Protein AF-A0A5E4NUF6-F1 (afdb_monomer)

Radius of gyration: 76.35 Å; Cα contacts (8 Å, |Δi|>4): 412; chains: 1; bounding box: 160×41×201 Å

pLDDT: mean 83.6, std 17.4, range [25.02, 97.0]

Nearest PDB structures (foldseek):
  3g67-assembly1_A  TM=5.772E-01  e=2.817E-06  Thermotoga maritima
  1qu7-assembly1_B  TM=4.515E-01  e=6.677E-06  Escherichia coli
  6grj-assembly1_B  TM=4.140E-01  e=1.413E-02  Aeromonas hydrophila
  6grj-assembly1_F  TM=4.105E-01  e=2.295E-02  Aeromonas hydrophila
  6r1j-assembly1_D-2  TM=2.221E-01  e=1.039E-01  Aeromonas hydrophila J-1

Sequence (443 aa):
MTMAAWLPAMMGHIGRLLGARGWGAPTSAGKTDDFDLEATKATVLDHFVAPAFIMRDGFIVYANQACLRAFGATNVEEFLGHHIKHRLADIQPDGRTVKETLRDFFRVYEASGFDRRVWAHKRMDGSPLVVRATVTAIPSPGHVTNCSILEDIDTFTSEHELRMKAVHALAEDGTVKTVADRVSDTALNLTAGARELSGTAGRASSMLRDALASADASATSATVISTAATQLIDTIDGVARRMSDRRRRMAAAAQEAARIQETVATMAQAAGRIETIVGMVSAIADQTKLLALNATIEAARAGDAGRGFSVVASEVKTLAGASASAGDDIRARVADIRATVATTLEALNEITASVLELNKDAVALDDEVASQRDATHEIARNVQQSSEAAETLISLVRALAEVVDTNETLSGRVLERSTALNAEAARLQSEVRHFGGLAEAAA

Mean predicted aligned error: 17.47 Å

Solvent-accessible surface area (backbone atoms only — not comparable to full-atom values): 22974 Å² total; per-residue (Å²): 136,62,76,80,68,49,53,63,57,47,53,55,47,52,37,59,76,67,72,55,84,70,101,65,82,92,76,84,89,72,90,77,77,85,72,61,65,67,62,52,44,71,74,50,46,66,77,37,84,54,28,30,35,31,30,47,74,55,22,23,75,42,65,24,70,41,26,36,58,73,36,58,49,91,52,67,70,85,53,39,76,40,49,51,76,81,36,43,29,69,55,30,86,87,73,43,44,42,70,59,52,50,54,55,46,50,60,48,28,75,77,64,43,44,47,75,48,74,43,28,26,34,26,71,88,62,50,81,42,62,25,39,34,40,38,36,59,44,88,46,91,99,48,60,29,32,40,35,41,43,42,71,54,72,70,58,58,52,56,54,50,52,52,51,51,53,54,44,53,53,46,71,67,38,56,61,52,54,50,25,50,52,45,29,52,51,18,52,51,43,33,52,51,20,51,51,48,35,54,49,29,54,52,49,56,52,54,42,53,54,49,44,54,53,26,52,53,45,35,53,49,25,54,52,51,41,52,51,35,53,55,47,49,57,48,48,56,51,48,54,54,54,47,57,52,48,53,52,53,47,54,51,49,50,53,51,52,51,54,51,51,54,52,48,52,51,50,50,52,52,44,54,53,48,50,54,51,37,52,52,48,30,51,51,18,52,52,44,29,51,51,19,48,54,43,33,54,52,15,60,72,52,45,84,84,13,54,71,52,29,52,53,20,49,51,46,28,49,51,19,49,52,47,30,53,53,27,51,55,51,49,53,54,42,50,53,52,50,53,52,46,50,56,50,52,53,54,49,50,51,52,48,50,51,52,53,50,54,51,51,53,51,52,56,49,51,55,50,51,52,52,51,49,53,54,39,53,49,51,38,52,54,32,51,54,50,29,54,49,22,54,51,49,44,51,52,44,54,56,50,49,52,53,36,53,50,47,37,54,50,20,52,52,44,30,56,53,17,54,51,45,29,51,52,20,53,50,50,46,49,50,46,50,51,53,43,53,54,47,65,75,72,110

Foldseek 3Di:
DDPVVVVVVVVVVLCVVQPDPDQDDDDDDDDDDAGDPPSSCPPPQQPDQFWKFKDKQQFTQDTHPNVCVLLVPPDVVLRGRDGQVQFFDQAWPVRDGPVVVVVVVCVVCVVRQWDWDWTWTQHPVRDTQIWTWIKGFDDHPPITMIMITTHRPVVPVVVVVVVLVVLQVVLVVCVLVVVLVVLLVVLVVLLVVLVVLLVVLVVLLVVLVVLLVVLVVLLVVLVVLLVVLVVVLVVLVVVLVVLVVVLVVLVVLLVVLVVVLVVLVVLLVVLVVLLVVLVVQLVVLVVQLVVLVVQLVVLVVVPPVSPVSNVVSVVSNVVSVVSNVVSVVSNVVSVVSNVVSVVSNVVSVVSNVVSVVVSVVSVVVSVVSVVSSVVSVVSSVVSVVSNVVSVVSNVVSVVVNVVSVVSNVVSVVSNVVSVVSNVVSVVSNVVSVVSNVVVVVVD

Secondary structure (DSSP, 8-state):
--GGGHHHHHHHHHHHHTT------PPS--PPPP--HHHHIIIIITT-SS-EEEEETTEEEEE-HHHHHHHT-SSSTTTTTSBGGGGB-SB-TTS-BHHHHHHHHHHHHHHHSEEEEEEEEEPTTS-EEEEEEEEEEE--TTS-EEEEEEEESHHHHHHHHHHHHHHHHHHHT-HHHHHHHHHHHHHHHHHHHHHHHHHHHHHHHHHHHHHHHHHHHHHHHHHHHHHHHHHHHHHHHHHHHHHHHHHHHHHHHHHHHHHHHHHHHHHHHHHHHHHHHHHHHHHHHHHHHHHHHHHHHHHHHTGGGGHHHHHHHHHHHHHHHHHHHHHHHHHHHHHHHHHHHHHHHHHHHHHHHHHHHHHHHHHHHHHHHHHHHHHHHHHHHHHHHHHHHHHHHHHHHHHHHHHHHHHHHHHHHHHHHHHHHHHHHHHHHHHHHHHHHHHHHH-

Structure (mmCIF, N/CA/C/O backbone):
data_AF-A0A5E4NUF6-F1
#
_entry.id   AF-A0A5E4NUF6-F1
#
loop_
_atom_site.group_PDB
_atom_site.id
_atom_site.type_symbol
_atom_site.label_atom_id
_atom_site.label_alt_id
_atom_site.label_comp_id
_atom_site.label_asym_id
_atom_site.label_entity_id
_atom_site.label_seq_id
_atom_site.pdbx_PDB_ins_code
_atom_site.Cartn_x
_atom_site.Cartn_y
_atom_site.Cartn_z
_atom_site.occupancy
_atom_site.B_iso_or_equiv
_atom_site.auth_seq_id
_atom_site.auth_comp_id
_atom_site.auth_asym_id
_atom_site.auth_atom_id
_atom_site.pdbx_PDB_model_num
ATOM 1 N N . MET A 1 1 ? 55.216 0.190 -66.198 1.00 31.59 1 MET A N 1
ATOM 2 C CA . MET A 1 1 ? 56.616 0.225 -66.681 1.00 31.59 1 MET A CA 1
ATOM 3 C C . MET A 1 1 ? 56.573 0.350 -68.192 1.00 31.59 1 MET A C 1
ATOM 5 O O . MET A 1 1 ? 56.058 -0.547 -68.842 1.00 31.59 1 MET A O 1
ATOM 9 N N . THR A 1 2 ? 56.972 1.498 -68.733 1.00 27.11 2 THR A N 1
ATOM 10 C CA . THR A 1 2 ? 56.825 1.834 -70.157 1.00 27.11 2 THR A CA 1
ATOM 11 C C . THR A 1 2 ? 57.851 1.085 -71.013 1.00 27.11 2 THR A C 1
ATOM 13 O O . THR A 1 2 ? 58.971 0.834 -70.571 1.00 27.11 2 THR A O 1
ATOM 16 N N . MET A 1 3 ? 57.488 0.762 -72.259 1.00 25.02 3 MET A N 1
ATOM 17 C CA . MET A 1 3 ? 58.346 0.106 -73.268 1.00 25.02 3 MET A CA 1
ATOM 18 C C . MET A 1 3 ? 59.715 0.805 -73.453 1.00 25.02 3 MET A C 1
ATOM 20 O O . MET A 1 3 ? 60.700 0.173 -73.831 1.00 25.02 3 MET A O 1
ATOM 24 N N . ALA A 1 4 ? 59.804 2.091 -73.088 1.00 29.88 4 ALA A N 1
ATOM 25 C CA . ALA A 1 4 ? 61.025 2.895 -73.064 1.00 29.88 4 ALA A CA 1
ATOM 26 C C . ALA A 1 4 ? 62.096 2.415 -72.058 1.00 29.88 4 ALA A C 1
ATOM 28 O O . ALA A 1 4 ? 63.279 2.655 -72.284 1.00 29.88 4 ALA A O 1
ATOM 29 N N . ALA A 1 5 ? 61.718 1.714 -70.981 1.00 30.97 5 ALA A N 1
ATOM 30 C CA . ALA A 1 5 ? 62.663 1.190 -69.988 1.00 30.97 5 ALA A CA 1
ATOM 31 C C . ALA A 1 5 ? 63.265 -0.177 -70.374 1.00 30.97 5 ALA A C 1
ATOM 33 O O . ALA A 1 5 ? 64.297 -0.571 -69.835 1.00 30.97 5 ALA A O 1
ATOM 34 N N . TRP A 1 6 ? 62.639 -0.903 -71.308 1.00 33.50 6 TRP A N 1
ATOM 35 C CA . TRP A 1 6 ? 63.036 -2.270 -71.666 1.00 33.50 6 TRP A CA 1
ATOM 36 C C . TRP A 1 6 ? 64.126 -2.307 -72.749 1.00 33.50 6 TRP A C 1
ATOM 38 O O . TRP A 1 6 ? 65.057 -3.108 -72.663 1.00 33.50 6 TRP A O 1
ATOM 48 N N . LEU A 1 7 ? 64.073 -1.389 -73.722 1.00 35.28 7 LEU A N 1
ATOM 49 C CA . LEU A 1 7 ? 65.033 -1.332 -74.834 1.00 35.28 7 LEU A CA 1
ATOM 50 C C . LEU A 1 7 ? 66.505 -1.178 -74.393 1.00 35.28 7 LEU A C 1
ATOM 52 O O . LEU A 1 7 ? 67.338 -1.927 -74.902 1.00 35.28 7 LEU A O 1
ATOM 56 N N . PRO A 1 8 ? 66.866 -0.283 -73.448 1.00 36.09 8 PRO A N 1
ATOM 57 C CA . PRO A 1 8 ? 68.256 -0.146 -73.004 1.00 36.09 8 PRO A CA 1
ATOM 58 C C . PRO A 1 8 ? 68.777 -1.398 -72.282 1.00 36.09 8 PRO A C 1
ATOM 60 O O . PRO A 1 8 ? 69.920 -1.807 -72.483 1.00 36.09 8 PRO A O 1
ATOM 63 N N . ALA A 1 9 ? 67.931 -2.045 -71.473 1.00 37.97 9 ALA A N 1
ATOM 64 C CA . ALA A 1 9 ? 68.288 -3.253 -70.729 1.00 37.97 9 ALA A CA 1
ATOM 65 C C . ALA A 1 9 ? 68.478 -4.468 -71.652 1.00 37.97 9 ALA A C 1
ATOM 67 O O . ALA A 1 9 ? 69.399 -5.262 -71.454 1.00 37.97 9 ALA A O 1
ATOM 68 N N . MET A 1 10 ? 67.642 -4.573 -72.684 1.00 39.69 10 MET A N 1
ATOM 69 C CA . MET A 1 10 ? 67.694 -5.608 -73.711 1.00 39.69 10 MET A CA 1
ATOM 70 C C . MET A 1 10 ? 68.875 -5.409 -74.670 1.00 39.69 10 MET A C 1
ATOM 72 O O . MET A 1 10 ? 69.608 -6.358 -74.923 1.00 39.69 10 MET A O 1
ATOM 76 N N . MET A 1 11 ? 69.152 -4.176 -75.110 1.00 42.53 11 MET A N 1
ATOM 77 C CA . MET A 1 11 ? 70.356 -3.848 -75.892 1.00 42.53 11 MET A CA 1
ATOM 78 C C . MET A 1 11 ? 71.639 -4.107 -75.087 1.00 42.53 11 MET A C 1
ATOM 80 O O . MET A 1 11 ? 72.608 -4.642 -75.620 1.00 42.53 11 MET A O 1
ATOM 84 N N . GLY A 1 12 ? 71.621 -3.851 -73.773 1.00 42.84 12 GLY A N 1
ATOM 85 C CA . GLY A 1 12 ? 72.694 -4.257 -72.860 1.00 42.84 12 GLY A CA 1
ATOM 86 C C . GLY A 1 12 ? 72.798 -5.775 -72.638 1.00 42.84 12 GLY A C 1
ATOM 87 O O . GLY A 1 12 ? 73.843 -6.265 -72.211 1.00 42.84 12 GLY A O 1
ATOM 88 N N . HIS A 1 13 ? 71.740 -6.546 -72.895 1.00 39.62 13 HIS A N 1
ATOM 89 C CA . HIS A 1 13 ? 71.761 -8.014 -72.851 1.00 39.62 13 HIS A CA 1
ATOM 90 C C . HIS A 1 13 ? 72.301 -8.603 -74.162 1.00 39.62 13 HIS A C 1
ATOM 92 O O . HIS A 1 13 ? 73.146 -9.492 -74.127 1.00 39.62 13 HIS A O 1
ATOM 98 N N . ILE A 1 14 ? 71.907 -8.029 -75.302 1.00 43.03 14 ILE A N 1
ATOM 99 C CA . ILE A 1 14 ? 72.420 -8.368 -76.636 1.00 43.03 14 ILE A CA 1
ATOM 100 C C . ILE A 1 14 ? 73.914 -8.024 -76.733 1.00 43.03 14 ILE A C 1
ATOM 102 O O . ILE A 1 14 ? 74.704 -8.863 -77.144 1.00 43.03 14 ILE A O 1
ATOM 106 N N . GLY A 1 15 ? 74.345 -6.860 -76.233 1.00 43.28 15 GLY A N 1
ATOM 107 C CA . GLY A 1 15 ? 75.769 -6.504 -76.158 1.00 43.28 15 GLY A CA 1
ATOM 108 C C . GLY A 1 15 ? 76.607 -7.446 -75.278 1.00 43.28 15 GLY A C 1
ATOM 109 O O . GLY A 1 15 ? 77.779 -7.670 -75.568 1.00 43.28 15 GLY A O 1
ATOM 110 N N . ARG A 1 16 ? 76.005 -8.053 -74.241 1.00 42.66 16 ARG A N 1
ATOM 111 C CA . ARG A 1 16 ? 76.654 -9.076 -73.396 1.00 42.66 16 ARG A CA 1
ATOM 112 C C . ARG A 1 16 ? 76.710 -10.455 -74.058 1.00 42.66 16 ARG A C 1
ATOM 114 O O . ARG A 1 16 ? 77.705 -11.147 -73.879 1.00 42.66 16 ARG A O 1
ATOM 121 N N . LEU A 1 17 ? 75.683 -10.832 -74.822 1.00 40.12 17 LEU A N 1
ATOM 122 C CA . LEU A 1 17 ? 75.658 -12.055 -75.637 1.00 40.12 17 LEU A CA 1
ATOM 123 C C . LEU A 1 17 ? 76.649 -11.996 -76.812 1.00 40.12 17 LEU A C 1
ATOM 125 O O . LEU A 1 17 ? 77.182 -13.024 -77.205 1.00 40.12 17 LEU A O 1
ATOM 129 N N . LEU A 1 18 ? 7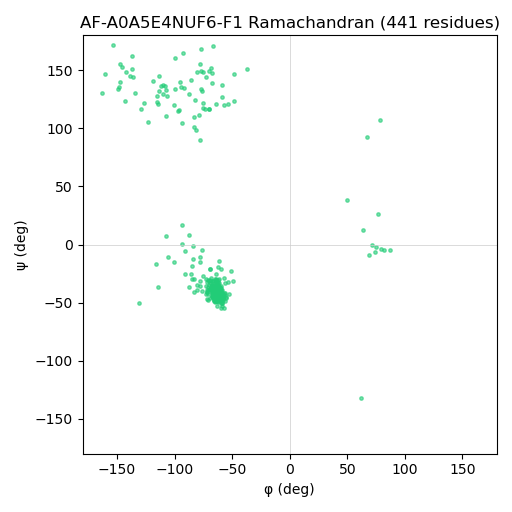6.941 -10.793 -77.318 1.00 40.81 18 LEU A N 1
ATOM 130 C CA . LEU A 1 18 ? 77.871 -10.534 -78.425 1.00 40.81 18 LEU A CA 1
ATOM 131 C C . LEU A 1 18 ? 79.309 -10.202 -77.973 1.00 40.81 18 LEU A C 1
ATOM 133 O O . LEU A 1 18 ? 80.091 -9.655 -78.746 1.00 40.81 18 LEU A O 1
ATOM 137 N N . GLY A 1 19 ? 79.669 -10.504 -76.720 1.00 40.69 19 GLY A N 1
ATOM 138 C CA . GLY A 1 19 ? 81.059 -10.477 -76.236 1.00 40.69 19 GLY A CA 1
ATOM 139 C C . GLY A 1 19 ? 81.727 -9.101 -76.065 1.00 40.69 19 GLY A C 1
ATOM 140 O O . GLY A 1 19 ? 82.864 -9.044 -75.600 1.00 40.69 19 GLY A O 1
ATOM 141 N N . ALA A 1 20 ? 81.061 -7.980 -76.355 1.00 41.53 20 ALA A N 1
ATOM 142 C CA . ALA A 1 20 ? 81.659 -6.646 -76.240 1.00 41.53 20 ALA A CA 1
ATOM 143 C C . ALA A 1 20 ? 81.364 -5.999 -74.869 1.00 41.53 20 ALA A C 1
ATOM 145 O O . ALA A 1 20 ? 80.265 -5.506 -74.601 1.00 41.53 20 ALA A O 1
ATOM 146 N N . ARG A 1 21 ? 82.364 -5.962 -73.976 1.00 34.59 21 ARG A N 1
ATOM 147 C CA . ARG A 1 21 ? 82.308 -5.172 -72.732 1.00 34.59 21 ARG A CA 1
ATOM 148 C C . ARG A 1 21 ? 82.369 -3.672 -73.051 1.00 34.59 21 ARG A C 1
ATOM 150 O O . ARG A 1 21 ? 83.410 -3.191 -73.468 1.00 34.59 21 ARG A O 1
ATOM 157 N N . GLY A 1 22 ? 81.302 -2.944 -72.722 1.00 36.38 22 GLY A N 1
ATOM 158 C CA . GLY A 1 22 ? 81.332 -1.497 -72.470 1.00 36.38 22 GLY A CA 1
ATOM 159 C C . GLY A 1 22 ? 81.380 -0.615 -73.719 1.00 36.38 22 GLY A C 1
ATOM 160 O O . GLY A 1 22 ? 82.409 -0.477 -74.366 1.00 36.38 22 GLY A O 1
ATOM 161 N N . TRP A 1 23 ? 80.267 0.050 -74.023 1.00 36.28 23 TRP A N 1
ATOM 162 C CA . TRP A 1 23 ? 80.206 1.086 -75.054 1.00 36.28 23 TRP A CA 1
ATOM 163 C C . TRP A 1 23 ? 80.804 2.395 -74.514 1.00 36.28 23 TRP A C 1
ATOM 165 O O . TRP A 1 23 ? 80.116 3.213 -73.909 1.00 36.28 23 TRP A O 1
ATOM 175 N N . GLY A 1 24 ? 82.112 2.546 -74.708 1.00 27.61 24 GLY A N 1
ATOM 176 C CA . GLY A 1 24 ? 82.900 3.769 -74.561 1.00 27.61 24 GLY A CA 1
ATOM 177 C C . GLY A 1 24 ? 83.961 3.800 -75.670 1.00 27.61 24 GLY A C 1
ATOM 178 O O . GLY A 1 24 ? 84.373 2.745 -76.138 1.00 27.61 24 GLY A O 1
ATOM 179 N N . ALA A 1 25 ? 84.329 5.002 -76.124 1.00 26.19 25 ALA A N 1
ATOM 180 C CA . ALA A 1 25 ? 85.168 5.322 -77.292 1.00 26.19 25 ALA A CA 1
ATOM 181 C C . ALA A 1 25 ? 86.363 4.372 -77.585 1.00 26.19 25 ALA A C 1
ATOM 183 O O . ALA A 1 25 ? 86.955 3.819 -76.657 1.00 26.19 25 ALA A O 1
ATOM 184 N N . PRO A 1 26 ? 86.782 4.216 -78.862 1.00 29.95 26 PRO A N 1
ATOM 185 C CA . PRO A 1 26 ? 87.758 3.204 -79.252 1.00 29.95 26 PRO A CA 1
ATOM 186 C C . PRO A 1 26 ? 89.158 3.535 -78.719 1.00 29.95 26 PRO A C 1
ATOM 188 O O . PRO A 1 26 ? 89.776 4.517 -79.125 1.00 29.95 26 PRO A O 1
ATOM 191 N N . THR A 1 27 ? 89.691 2.673 -77.853 1.00 28.44 27 THR A N 1
ATOM 192 C CA . THR A 1 27 ? 91.125 2.622 -77.545 1.00 28.44 27 THR A CA 1
ATOM 193 C C . THR A 1 27 ? 91.794 1.491 -78.318 1.00 28.44 27 THR A C 1
ATOM 195 O O . THR A 1 27 ? 91.303 0.367 -78.381 1.00 28.44 27 THR A O 1
ATOM 198 N N . SER A 1 28 ? 92.931 1.836 -78.910 1.00 30.88 28 SER A N 1
ATOM 199 C CA . SER A 1 28 ? 93.832 1.024 -79.721 1.00 30.88 28 SER A CA 1
ATOM 200 C C . SER A 1 28 ? 94.219 -0.345 -79.145 1.00 30.88 28 SER A C 1
ATOM 202 O O . SER A 1 28 ? 94.516 -0.460 -77.960 1.00 30.88 28 SER A O 1
ATOM 204 N N . ALA A 1 29 ? 94.403 -1.294 -80.070 1.00 33.91 29 ALA A N 1
ATOM 205 C CA . ALA A 1 29 ? 95.245 -2.492 -79.983 1.00 33.91 29 ALA A CA 1
ATOM 206 C C . ALA A 1 29 ? 94.834 -3.586 -78.975 1.00 33.91 29 ALA A C 1
ATOM 208 O O . ALA A 1 29 ? 95.309 -3.650 -77.846 1.00 33.91 29 ALA A O 1
ATOM 209 N N . GLY A 1 30 ? 94.058 -4.552 -79.471 1.00 29.00 30 GLY A N 1
ATOM 210 C CA . GLY A 1 30 ? 93.875 -5.876 -78.877 1.00 29.00 30 GLY A CA 1
ATOM 211 C C . GLY A 1 30 ? 93.271 -6.816 -79.920 1.00 29.00 30 GLY A C 1
ATOM 212 O O . GLY A 1 30 ? 92.331 -6.430 -80.604 1.00 29.00 30 GLY A O 1
ATOM 213 N N . LYS A 1 31 ? 93.867 -7.999 -80.102 1.00 32.66 31 LYS A N 1
ATOM 214 C CA . LYS A 1 31 ? 93.494 -9.013 -81.104 1.00 32.66 31 LYS A CA 1
ATOM 215 C C . LYS A 1 31 ? 91.982 -9.284 -81.086 1.00 32.66 31 LYS A C 1
ATOM 217 O O . LYS A 1 31 ? 91.440 -9.624 -80.043 1.00 32.66 31 LYS A O 1
ATOM 222 N N . THR A 1 32 ? 91.337 -9.112 -82.234 1.00 36.53 32 THR A N 1
ATOM 223 C CA . THR A 1 32 ? 89.907 -9.348 -82.453 1.00 36.53 32 THR A CA 1
ATOM 224 C C . THR A 1 32 ? 89.620 -10.843 -82.535 1.00 36.53 32 THR A C 1
ATOM 226 O O . THR A 1 32 ? 90.116 -11.500 -83.451 1.00 36.53 32 THR A O 1
ATOM 229 N N . ASP A 1 33 ? 88.818 -11.347 -81.595 1.00 39.09 33 ASP A N 1
ATOM 230 C CA . ASP A 1 33 ? 88.077 -12.598 -81.762 1.00 39.09 33 ASP A CA 1
ATOM 231 C C . ASP A 1 33 ? 87.161 -12.473 -82.992 1.00 39.09 33 ASP A C 1
ATOM 233 O O . ASP A 1 33 ? 86.563 -11.421 -83.240 1.00 39.09 33 ASP A O 1
ATOM 237 N N . ASP A 1 34 ? 87.115 -13.533 -83.792 1.00 41.12 34 ASP A N 1
ATOM 238 C CA . ASP A 1 34 ? 86.356 -13.618 -85.038 1.00 41.12 34 ASP A CA 1
ATOM 239 C C . ASP A 1 34 ? 84.847 -13.505 -84.738 1.00 41.12 34 ASP A C 1
ATOM 241 O O . ASP A 1 34 ? 84.304 -14.265 -83.934 1.00 41.12 34 ASP A O 1
ATOM 245 N N . PHE A 1 35 ? 84.167 -12.510 -85.316 1.00 54.28 35 PHE A N 1
ATOM 246 C CA . PHE A 1 35 ? 82.744 -12.260 -85.061 1.00 54.28 35 PHE A CA 1
ATOM 247 C C . PHE A 1 35 ? 81.879 -13.240 -85.864 1.00 54.28 35 PHE A C 1
ATOM 249 O O . PHE A 1 35 ? 81.777 -13.131 -87.089 1.00 54.28 35 PHE A O 1
ATOM 256 N N . ASP A 1 36 ? 81.211 -14.165 -85.169 1.00 59.09 36 ASP A N 1
ATOM 257 C CA . ASP A 1 36 ? 80.294 -15.124 -85.788 1.00 59.09 36 ASP A CA 1
ATOM 258 C C . ASP A 1 36 ? 78.907 -14.499 -86.040 1.00 59.09 36 ASP A C 1
ATOM 260 O O . ASP A 1 36 ? 78.038 -14.387 -85.162 1.00 59.09 36 ASP A O 1
ATOM 264 N N . LEU A 1 37 ? 78.700 -14.077 -87.289 1.00 62.16 37 LEU A N 1
ATOM 265 C CA . LEU A 1 37 ? 77.427 -13.545 -87.764 1.00 62.16 37 LEU A CA 1
ATOM 266 C C . LEU A 1 37 ? 76.306 -14.598 -87.680 1.00 62.16 37 LEU A C 1
ATOM 268 O O . LEU A 1 37 ? 75.169 -14.223 -87.403 1.00 62.16 37 LEU A O 1
ATOM 272 N N . GLU A 1 38 ? 76.595 -15.887 -87.881 1.00 61.56 38 GLU A N 1
ATOM 273 C CA . GLU A 1 38 ? 75.583 -16.953 -87.853 1.00 61.56 38 GLU A CA 1
ATOM 274 C C . GLU A 1 38 ? 75.068 -17.207 -86.431 1.00 61.56 38 GLU A C 1
ATOM 276 O O . GLU A 1 38 ? 73.857 -17.314 -86.219 1.00 61.56 38 GLU A O 1
ATOM 281 N N . ALA A 1 39 ? 75.949 -17.169 -85.428 1.00 58.81 39 ALA A N 1
ATOM 282 C CA . ALA A 1 39 ? 75.550 -17.267 -84.022 1.00 58.81 39 ALA A CA 1
ATOM 283 C C . ALA A 1 39 ? 74.626 -16.110 -83.579 1.00 58.81 39 ALA A C 1
ATOM 285 O O . ALA A 1 39 ? 73.682 -16.309 -82.807 1.00 58.81 39 ALA A O 1
ATOM 286 N N . THR A 1 40 ? 74.855 -14.898 -84.099 1.00 60.06 40 THR A N 1
ATOM 287 C CA . THR A 1 40 ? 74.053 -13.699 -83.787 1.00 60.06 40 THR A CA 1
ATOM 288 C C . THR A 1 40 ? 72.635 -13.771 -84.367 1.00 60.06 40 THR A C 1
ATOM 290 O O . THR A 1 40 ? 71.676 -13.359 -83.705 1.00 60.06 40 THR A O 1
ATOM 293 N N . LYS A 1 41 ? 72.490 -14.322 -85.583 1.00 65.75 41 LYS A N 1
ATOM 294 C CA . LYS A 1 41 ? 71.188 -14.548 -86.238 1.00 65.75 41 LYS A CA 1
ATOM 295 C C . LYS A 1 41 ? 70.303 -15.470 -85.396 1.00 65.75 41 LYS A C 1
ATOM 297 O O . LYS A 1 41 ? 69.210 -15.068 -84.993 1.00 65.75 41 LYS A O 1
ATOM 302 N N . ALA A 1 42 ? 70.835 -16.648 -85.062 1.00 58.00 42 ALA A N 1
ATOM 303 C CA . ALA A 1 42 ? 70.101 -17.716 -84.388 1.00 58.00 42 ALA A CA 1
ATOM 304 C C . ALA A 1 42 ? 69.700 -17.369 -82.942 1.00 58.00 42 ALA A C 1
ATOM 306 O O . ALA A 1 42 ? 68.629 -17.756 -82.473 1.00 58.00 42 ALA A O 1
ATOM 307 N N . THR A 1 43 ? 70.548 -16.632 -82.218 1.00 57.72 43 THR A N 1
ATOM 308 C CA . THR A 1 43 ? 70.374 -16.457 -80.766 1.00 57.72 43 THR A CA 1
ATOM 309 C C . THR A 1 43 ? 69.408 -15.327 -80.398 1.00 57.72 43 THR A C 1
ATOM 311 O O . THR A 1 43 ? 68.763 -15.392 -79.354 1.00 57.72 43 THR A O 1
ATOM 314 N N . VAL A 1 44 ? 69.294 -14.275 -81.220 1.00 63.94 44 VAL A N 1
ATOM 315 C CA . VAL A 1 44 ? 68.606 -13.036 -80.806 1.00 63.94 44 VAL A CA 1
ATOM 316 C C . VAL A 1 44 ? 67.581 -12.548 -81.822 1.00 63.94 44 VAL A C 1
ATOM 318 O O . VAL A 1 44 ? 66.454 -12.240 -81.438 1.00 63.94 44 VAL A O 1
ATOM 321 N N . LEU A 1 45 ? 67.947 -12.439 -83.100 1.00 70.44 45 LEU A N 1
ATOM 322 C CA . LEU A 1 45 ? 67.120 -11.705 -84.062 1.00 70.44 45 LEU A CA 1
ATOM 323 C C . LEU A 1 45 ? 65.971 -12.534 -84.649 1.00 70.44 45 LEU A C 1
ATOM 325 O O . LEU A 1 45 ? 64.909 -11.963 -84.914 1.00 70.44 45 LEU A O 1
ATOM 329 N N . ASP A 1 46 ? 66.126 -13.858 -84.765 1.00 75.12 46 ASP A N 1
ATOM 330 C CA . ASP A 1 46 ? 65.051 -14.750 -85.236 1.00 75.12 46 ASP A CA 1
ATOM 331 C C . ASP A 1 46 ? 63.849 -14.786 -84.276 1.00 75.12 46 ASP A C 1
ATOM 333 O O . ASP A 1 46 ? 62.706 -14.918 -84.709 1.00 75.12 46 ASP A O 1
ATOM 337 N N . HIS A 1 47 ? 64.090 -14.590 -82.976 1.00 69.31 47 HIS A N 1
ATOM 338 C CA . HIS A 1 47 ? 63.054 -14.547 -81.936 1.00 69.31 47 HIS A CA 1
ATOM 339 C C . HIS A 1 47 ? 62.559 -13.123 -81.637 1.00 69.31 47 HIS A C 1
ATOM 341 O O . HIS A 1 47 ? 61.714 -12.920 -80.760 1.00 69.31 47 HIS A O 1
ATOM 347 N N . PHE A 1 48 ? 63.088 -12.118 -82.337 1.00 73.50 48 PHE A N 1
ATOM 348 C CA . PHE A 1 48 ? 62.780 -10.723 -82.070 1.00 73.50 48 PHE A CA 1
ATOM 349 C C . PHE A 1 48 ? 61.459 -10.306 -82.726 1.00 73.50 48 PHE A C 1
ATOM 351 O O . PHE A 1 48 ? 61.281 -10.441 -83.934 1.00 73.50 48 PHE A O 1
ATOM 358 N N . VAL A 1 49 ? 60.521 -9.783 -81.927 1.00 75.69 49 VAL A N 1
ATOM 359 C CA . VAL A 1 49 ? 59.159 -9.449 -82.390 1.00 75.69 49 VAL A CA 1
ATOM 360 C C . VAL A 1 49 ? 59.157 -8.259 -83.354 1.00 75.69 49 VAL A C 1
ATOM 362 O O . VAL A 1 49 ? 58.339 -8.206 -84.273 1.00 75.69 49 VAL A O 1
ATOM 365 N N . ALA A 1 50 ? 60.074 -7.308 -83.163 1.00 80.25 50 ALA A N 1
ATOM 366 C CA . ALA A 1 50 ? 60.168 -6.139 -84.024 1.00 80.25 50 ALA A CA 1
ATOM 367 C C . ALA A 1 50 ? 60.916 -6.461 -85.335 1.00 80.25 50 ALA A C 1
ATOM 369 O O . ALA A 1 50 ? 61.843 -7.282 -85.334 1.00 80.25 50 ALA A O 1
ATOM 370 N N . PRO A 1 51 ? 60.561 -5.797 -86.449 1.00 88.38 51 PRO A N 1
ATOM 371 C CA . PRO A 1 51 ? 61.322 -5.863 -87.691 1.00 88.38 51 PRO A CA 1
ATOM 372 C C . PRO A 1 51 ? 62.797 -5.508 -87.470 1.00 88.38 51 PRO A C 1
ATOM 374 O O . PRO A 1 51 ? 63.111 -4.405 -87.021 1.00 88.38 51 PRO A O 1
ATOM 377 N N . ALA A 1 52 ? 63.705 -6.431 -87.789 1.00 87.81 52 ALA A N 1
ATOM 378 C CA . ALA A 1 52 ? 65.140 -6.214 -87.654 1.00 87.81 52 ALA A CA 1
ATOM 379 C C . ALA A 1 52 ? 65.936 -6.785 -88.833 1.00 87.81 52 ALA A C 1
ATOM 381 O O . ALA A 1 52 ? 65.593 -7.831 -89.390 1.00 87.81 52 ALA A O 1
ATOM 382 N N . PHE A 1 53 ? 67.020 -6.107 -89.204 1.00 88.94 53 PHE A N 1
ATOM 383 C CA . PHE A 1 53 ? 67.941 -6.558 -90.249 1.00 88.94 53 PHE A CA 1
ATOM 384 C C . PHE A 1 53 ? 69.386 -6.137 -89.961 1.00 88.94 53 PHE A C 1
ATOM 386 O O . PHE A 1 53 ? 69.630 -5.159 -89.255 1.00 88.94 53 PHE A O 1
ATOM 393 N N . ILE A 1 54 ? 70.348 -6.881 -90.514 1.00 87.19 54 ILE A N 1
ATOM 394 C CA . ILE A 1 54 ? 71.784 -6.587 -90.426 1.00 87.19 54 ILE A CA 1
ATOM 395 C C . ILE A 1 54 ? 72.296 -6.190 -91.804 1.00 87.19 54 ILE A C 1
ATOM 397 O O . ILE A 1 54 ? 71.993 -6.845 -92.806 1.00 87.19 54 ILE A O 1
ATOM 401 N N . MET A 1 55 ? 73.117 -5.146 -91.840 1.00 88.88 55 MET A N 1
ATOM 402 C CA . MET A 1 55 ? 73.833 -4.715 -93.032 1.00 88.88 55 MET A CA 1
ATOM 403 C C . MET A 1 55 ? 75.338 -4.887 -92.876 1.00 88.88 55 MET A C 1
ATOM 405 O O . MET A 1 55 ? 75.870 -4.643 -91.796 1.00 88.88 55 MET A O 1
ATOM 409 N N . ARG A 1 56 ? 76.018 -5.227 -93.972 1.00 84.75 56 ARG A N 1
ATOM 410 C CA . ARG A 1 56 ? 77.476 -5.200 -94.124 1.00 84.75 56 ARG A CA 1
ATOM 411 C C . ARG A 1 56 ? 77.822 -4.369 -95.356 1.00 84.75 56 ARG A C 1
ATOM 413 O O . ARG A 1 56 ? 77.324 -4.649 -96.441 1.00 84.75 56 ARG A O 1
ATOM 420 N N . ASP A 1 57 ? 78.604 -3.311 -95.169 1.00 83.00 57 ASP A N 1
ATOM 421 C CA . ASP A 1 57 ? 78.985 -2.342 -96.210 1.00 83.00 57 ASP A CA 1
ATOM 422 C C . ASP A 1 57 ? 77.787 -1.809 -97.019 1.00 83.00 57 ASP A C 1
ATOM 424 O O . ASP A 1 57 ? 77.838 -1.631 -98.234 1.00 83.00 57 ASP A O 1
ATOM 428 N N . GLY A 1 58 ? 76.665 -1.583 -96.328 1.00 82.19 58 GLY A N 1
ATOM 429 C CA . GLY A 1 58 ? 75.422 -1.082 -96.922 1.00 82.19 58 GLY A CA 1
ATOM 430 C C . GLY A 1 58 ? 74.541 -2.140 -97.595 1.00 82.19 58 GLY A C 1
ATOM 431 O O . GLY A 1 58 ? 73.419 -1.812 -97.991 1.00 82.19 58 GLY A O 1
ATOM 432 N N . PHE A 1 59 ? 74.989 -3.393 -97.685 1.00 87.75 59 PHE A N 1
ATOM 433 C CA . PHE A 1 59 ? 74.211 -4.523 -98.197 1.00 87.75 59 PHE A CA 1
ATOM 434 C C . PHE A 1 59 ? 73.525 -5.282 -97.071 1.00 87.75 59 PHE A C 1
ATOM 436 O O . PHE A 1 59 ? 74.140 -5.567 -96.047 1.00 87.75 59 PHE A O 1
ATOM 443 N N . ILE A 1 60 ? 72.255 -5.629 -97.258 1.00 88.69 60 ILE A N 1
ATOM 444 C CA . ILE A 1 60 ? 71.491 -6.398 -96.275 1.00 88.69 60 ILE A CA 1
ATOM 445 C C . ILE A 1 60 ? 71.975 -7.849 -96.319 1.00 88.69 60 ILE A C 1
ATOM 447 O O . ILE A 1 60 ? 71.840 -8.529 -97.333 1.00 88.69 60 ILE A O 1
ATOM 451 N N . VAL A 1 61 ? 72.549 -8.326 -95.218 1.00 85.25 61 VAL A N 1
ATOM 452 C CA . VAL A 1 61 ? 73.091 -9.693 -95.096 1.00 85.25 61 VAL A CA 1
ATOM 453 C C . VAL A 1 61 ? 72.207 -10.604 -94.248 1.00 85.25 61 VAL A C 1
ATOM 455 O O . VAL A 1 61 ? 72.411 -11.816 -94.216 1.00 85.25 61 VAL A O 1
ATOM 458 N N . TYR A 1 62 ? 71.220 -10.028 -93.560 1.00 87.00 62 TYR A N 1
ATOM 459 C CA . TYR A 1 62 ? 70.220 -10.756 -92.787 1.00 87.00 62 TYR A CA 1
ATOM 460 C C . TYR A 1 62 ? 68.987 -9.890 -92.532 1.00 87.00 62 TYR A C 1
ATOM 462 O O . TYR A 1 62 ? 69.121 -8.688 -92.321 1.00 87.00 62 TYR A O 1
ATOM 470 N N . ALA A 1 63 ? 67.808 -10.505 -92.475 1.00 86.06 63 ALA A N 1
ATOM 471 C CA . ALA A 1 63 ? 66.569 -9.882 -92.028 1.00 86.06 63 ALA A CA 1
ATOM 472 C C . ALA A 1 63 ? 65.680 -10.934 -91.358 1.00 86.06 63 ALA A C 1
ATOM 474 O O . ALA A 1 63 ? 65.529 -12.034 -91.888 1.00 86.06 63 ALA A O 1
ATOM 475 N N . ASN A 1 64 ? 65.086 -10.599 -90.211 1.00 86.19 64 ASN A N 1
ATOM 476 C CA . ASN A 1 64 ? 64.171 -11.505 -89.523 1.00 86.19 64 ASN A CA 1
ATOM 477 C C . ASN A 1 64 ? 62.789 -11.535 -90.202 1.00 86.19 64 ASN A C 1
ATOM 479 O O . ASN A 1 64 ? 62.449 -10.689 -91.034 1.00 86.19 64 ASN A O 1
ATOM 483 N N . GLN A 1 65 ? 61.944 -12.495 -89.820 1.00 84.69 65 GLN A N 1
ATOM 484 C CA . GLN A 1 65 ? 60.635 -12.678 -90.454 1.00 84.69 65 GLN A CA 1
ATOM 485 C C . GLN A 1 65 ? 59.709 -11.457 -90.288 1.00 84.69 65 GLN A C 1
ATOM 487 O O . GLN A 1 65 ? 58.914 -11.153 -91.178 1.00 84.69 65 GLN A O 1
ATOM 492 N N . ALA A 1 66 ? 59.815 -10.734 -89.167 1.00 84.12 66 ALA A N 1
ATOM 493 C CA . ALA A 1 66 ? 59.074 -9.494 -88.941 1.00 84.12 66 ALA A CA 1
ATOM 494 C C . ALA A 1 66 ? 59.493 -8.389 -89.925 1.00 84.12 66 ALA A C 1
ATOM 496 O O . ALA A 1 66 ? 58.635 -7.661 -90.421 1.00 84.12 66 ALA A O 1
ATOM 497 N N . CYS A 1 67 ? 60.781 -8.311 -90.265 1.00 87.00 67 CYS A N 1
ATOM 498 C CA . CYS A 1 67 ? 61.307 -7.411 -91.285 1.00 87.00 67 CYS A CA 1
ATOM 499 C C . CYS A 1 67 ? 60.776 -7.748 -92.673 1.00 87.00 67 CYS A C 1
ATOM 501 O O . CYS A 1 67 ? 60.228 -6.873 -93.338 1.00 87.00 67 CYS A O 1
ATOM 503 N N . LEU A 1 68 ? 60.825 -9.020 -93.074 1.00 87.94 68 LEU A N 1
ATOM 504 C CA . LEU A 1 68 ? 60.287 -9.444 -94.370 1.00 87.94 68 LEU A CA 1
ATOM 505 C C . LEU A 1 68 ? 58.795 -9.093 -94.506 1.00 87.94 68 LEU A C 1
ATOM 507 O O . LEU A 1 68 ? 58.391 -8.521 -95.517 1.00 87.94 68 LEU A O 1
ATOM 511 N N . ARG A 1 69 ? 57.995 -9.326 -93.453 1.00 86.56 69 ARG A N 1
ATOM 512 C CA . ARG A 1 69 ? 56.578 -8.918 -93.411 1.00 86.56 69 ARG A CA 1
ATOM 513 C C . ARG A 1 69 ? 56.399 -7.403 -93.492 1.00 86.56 69 ARG A C 1
ATOM 515 O O . ARG A 1 69 ? 55.549 -6.939 -94.244 1.00 86.56 69 ARG A O 1
ATOM 522 N N . ALA A 1 70 ? 57.191 -6.633 -92.745 1.00 85.44 70 ALA A N 1
ATOM 523 C CA . ALA A 1 70 ? 57.105 -5.175 -92.753 1.00 85.44 70 ALA A CA 1
ATOM 524 C C . ALA A 1 70 ? 57.454 -4.588 -94.129 1.00 85.44 70 ALA A C 1
ATOM 526 O O . ALA A 1 70 ? 56.801 -3.657 -94.582 1.00 85.44 70 ALA A O 1
ATOM 527 N N . PHE A 1 71 ? 58.426 -5.144 -94.845 1.00 87.12 71 PHE A N 1
ATOM 528 C CA . PHE A 1 71 ? 58.742 -4.678 -96.196 1.00 87.12 71 PHE A CA 1
ATOM 529 C C . PHE A 1 71 ? 57.848 -5.291 -97.281 1.00 87.12 71 PHE A C 1
ATOM 531 O O . PHE A 1 71 ? 57.842 -4.773 -98.394 1.00 87.12 71 PHE A O 1
ATOM 538 N N . GLY A 1 72 ? 57.066 -6.330 -96.974 1.00 86.00 72 GLY A N 1
ATOM 539 C CA . GLY A 1 72 ? 56.210 -7.028 -97.938 1.00 86.00 72 GLY A CA 1
ATOM 540 C C . GLY A 1 72 ? 56.975 -7.975 -98.870 1.00 86.00 72 GLY A C 1
ATOM 541 O O . GLY A 1 72 ? 56.540 -8.195 -99.995 1.00 86.00 72 GLY A O 1
ATOM 542 N N . ALA A 1 73 ? 58.127 -8.497 -98.437 1.00 84.00 73 ALA A N 1
ATOM 543 C CA . ALA A 1 73 ? 58.929 -9.451 -99.206 1.00 84.00 73 ALA A CA 1
ATOM 544 C C . ALA A 1 73 ? 58.320 -10.856 -99.156 1.00 84.00 73 ALA A C 1
ATOM 546 O O . ALA A 1 73 ? 57.942 -11.338 -98.085 1.00 84.00 73 ALA A O 1
ATOM 547 N N . THR A 1 74 ? 58.234 -11.516 -100.316 1.00 80.56 74 THR A N 1
ATOM 548 C CA . THR A 1 74 ? 57.640 -12.863 -100.423 1.00 80.56 74 THR A CA 1
ATOM 549 C C . THR A 1 74 ? 58.670 -13.976 -100.258 1.00 80.56 74 THR A C 1
ATOM 551 O O . THR A 1 74 ? 58.336 -15.072 -99.809 1.00 80.56 74 THR A O 1
ATOM 554 N N . ASN A 1 75 ? 59.934 -13.681 -100.555 1.00 79.31 75 ASN A N 1
ATOM 555 C CA . ASN A 1 75 ? 61.079 -14.547 -100.315 1.00 79.31 75 ASN A CA 1
ATOM 556 C C . ASN A 1 75 ? 62.245 -13.726 -99.740 1.00 79.31 75 ASN A C 1
ATOM 558 O O . ASN A 1 75 ? 62.258 -12.497 -99.788 1.00 79.31 75 ASN A O 1
ATOM 562 N N . VAL A 1 76 ? 63.213 -14.413 -99.135 1.00 78.94 76 VAL A N 1
ATOM 563 C CA . VAL A 1 76 ? 64.350 -13.757 -98.474 1.00 78.94 76 VAL A CA 1
ATOM 564 C C . VAL A 1 76 ? 65.369 -13.210 -99.485 1.00 78.94 76 VAL A C 1
ATOM 566 O O . VAL A 1 76 ? 66.033 -12.217 -99.203 1.00 78.94 76 VAL A O 1
ATOM 569 N N . GLU A 1 77 ? 65.461 -13.809 -100.676 1.00 79.19 77 GLU A N 1
ATOM 570 C CA . GLU A 1 77 ? 66.401 -13.423 -101.741 1.00 79.19 77 GLU A CA 1
ATOM 571 C C . GLU A 1 77 ? 66.090 -12.041 -102.330 1.00 79.19 77 GLU A C 1
ATOM 573 O O . GLU A 1 77 ? 67.002 -11.298 -102.668 1.00 79.19 77 GLU A O 1
ATOM 578 N N . GLU A 1 78 ? 64.816 -11.651 -102.360 1.00 79.50 78 GLU A N 1
ATOM 579 C CA . GLU A 1 78 ? 64.348 -10.311 -102.737 1.00 79.50 78 GLU A CA 1
ATOM 580 C C . GLU A 1 78 ? 64.841 -9.192 -101.804 1.00 79.50 78 GLU A C 1
ATOM 582 O O . GLU A 1 78 ? 64.796 -8.009 -102.155 1.00 79.50 78 GLU A O 1
ATOM 587 N N . PHE A 1 79 ? 65.268 -9.551 -100.593 1.00 79.62 79 PHE A N 1
ATOM 588 C CA . PHE A 1 79 ? 65.652 -8.601 -99.555 1.00 79.62 79 PHE A CA 1
ATOM 589 C C . PHE A 1 79 ? 67.142 -8.688 -99.203 1.00 79.62 79 PHE A C 1
ATOM 591 O O . PHE A 1 79 ? 67.779 -7.661 -98.959 1.00 79.62 79 PHE A O 1
ATOM 598 N N . LEU A 1 80 ? 67.719 -9.893 -99.208 1.00 85.12 80 LEU A N 1
ATOM 599 C CA . LEU A 1 80 ? 69.143 -10.122 -98.967 1.00 85.12 80 LEU A CA 1
ATOM 600 C C . LEU A 1 80 ? 69.996 -9.770 -100.191 1.00 85.12 80 LEU A C 1
ATOM 602 O O . LEU A 1 80 ? 69.568 -9.876 -101.331 1.00 85.12 80 LEU A O 1
ATOM 606 N N . GLY A 1 81 ? 71.230 -9.324 -99.959 1.00 80.38 81 GLY A N 1
ATOM 607 C CA . GLY A 1 81 ? 72.169 -8.947 -101.020 1.00 80.38 81 GLY A CA 1
ATOM 608 C C . GLY A 1 81 ? 71.845 -7.617 -101.711 1.00 80.38 81 GLY A C 1
ATOM 609 O O . GLY A 1 81 ? 72.659 -7.116 -102.485 1.00 80.38 81 GLY A O 1
ATOM 610 N N . HIS A 1 82 ? 70.707 -6.991 -101.400 1.00 86.94 82 HIS A N 1
ATOM 611 C CA . HIS A 1 82 ? 70.360 -5.662 -101.885 1.00 86.94 82 HIS A CA 1
ATOM 612 C C . HIS A 1 82 ? 70.937 -4.564 -100.985 1.00 86.94 82 HIS A C 1
ATOM 614 O O . HIS A 1 82 ? 70.955 -4.658 -99.757 1.00 86.94 82 HIS A O 1
ATOM 620 N N . HIS A 1 83 ? 71.399 -3.478 -101.606 1.00 89.38 83 HIS A N 1
ATOM 621 C CA . HIS A 1 83 ? 71.893 -2.317 -100.873 1.00 89.38 83 HIS A CA 1
ATOM 622 C C . HIS A 1 83 ? 70.722 -1.497 -100.302 1.00 89.38 83 HIS A C 1
ATOM 624 O O . HIS A 1 83 ? 69.804 -1.126 -101.039 1.00 89.38 83 HIS A O 1
ATOM 630 N N . ILE A 1 84 ? 70.784 -1.119 -99.020 1.00 87.44 84 ILE A N 1
ATOM 631 C CA . ILE A 1 84 ? 69.677 -0.469 -98.287 1.00 87.44 84 ILE A CA 1
ATOM 632 C C . ILE A 1 84 ? 69.160 0.813 -98.947 1.00 87.44 84 ILE A C 1
ATOM 634 O O . ILE A 1 84 ? 67.964 1.080 -98.934 1.00 87.44 84 ILE A O 1
ATOM 638 N N . LYS A 1 85 ? 70.044 1.576 -99.603 1.00 84.75 85 LYS A N 1
ATOM 639 C CA . LYS A 1 85 ? 69.693 2.764 -100.403 1.00 84.75 85 LYS A CA 1
ATOM 640 C C . LYS A 1 85 ? 68.546 2.529 -101.397 1.00 84.75 85 LYS A C 1
ATOM 642 O O . LYS A 1 85 ? 67.787 3.450 -101.656 1.00 84.75 85 LYS A O 1
ATOM 647 N N . HIS A 1 86 ? 68.395 1.314 -101.933 1.00 85.75 86 HIS A N 1
ATOM 648 C CA . HIS A 1 86 ? 67.314 0.971 -102.865 1.00 85.75 86 HIS A CA 1
ATOM 649 C C . HIS A 1 86 ? 65.966 0.725 -102.172 1.00 85.75 86 HIS A C 1
ATOM 651 O O . HIS A 1 86 ? 64.943 0.588 -102.844 1.00 85.75 86 HIS A O 1
ATOM 657 N N . ARG A 1 87 ? 65.958 0.625 -100.841 1.00 89.62 87 ARG A N 1
ATOM 658 C CA . ARG A 1 87 ? 64.777 0.492 -99.978 1.00 89.62 87 ARG A CA 1
ATOM 659 C C . ARG A 1 87 ? 64.489 1.770 -99.195 1.00 89.62 87 ARG A C 1
ATOM 661 O O . ARG A 1 87 ? 63.616 1.756 -98.337 1.00 89.62 87 ARG A O 1
ATOM 668 N N . LEU A 1 88 ? 65.194 2.864 -99.472 1.00 90.25 88 LEU A N 1
ATOM 669 C CA . LEU A 1 88 ? 64.891 4.176 -98.909 1.00 90.25 88 LEU A CA 1
ATOM 670 C C . LEU A 1 88 ? 64.019 4.973 -99.882 1.00 90.25 88 LEU A C 1
ATOM 672 O O . LEU A 1 88 ? 64.222 4.932 -101.098 1.00 90.25 88 LEU A O 1
ATOM 676 N N . ALA A 1 89 ? 63.035 5.689 -99.342 1.00 89.00 89 ALA A N 1
ATOM 677 C CA . ALA A 1 89 ? 62.237 6.633 -100.110 1.00 89.00 89 ALA A CA 1
ATOM 678 C C . ALA A 1 89 ? 63.086 7.833 -100.551 1.00 89.00 89 ALA A C 1
ATOM 680 O O . ALA A 1 89 ? 64.004 8.233 -99.836 1.00 89.00 89 ALA A O 1
ATOM 681 N N . ASP A 1 90 ? 62.782 8.416 -101.716 1.00 86.94 90 ASP A N 1
ATOM 682 C CA . ASP A 1 90 ? 63.589 9.514 -102.279 1.00 86.94 90 ASP A CA 1
ATOM 683 C C . ASP A 1 90 ? 63.503 10.782 -101.417 1.00 86.94 90 ASP A C 1
ATOM 685 O O . ASP A 1 90 ? 64.485 11.518 -101.291 1.00 86.94 90 ASP A O 1
ATOM 689 N N . ILE A 1 91 ? 62.348 10.975 -100.775 1.00 86.44 91 ILE A N 1
ATOM 690 C CA . ILE A 1 91 ? 62.072 12.009 -99.780 1.00 86.44 91 ILE A CA 1
ATOM 691 C C . ILE A 1 91 ? 61.842 11.335 -98.427 1.00 86.44 91 ILE A C 1
ATOM 693 O O . ILE A 1 91 ? 61.104 10.354 -98.329 1.00 86.44 91 ILE A O 1
ATOM 697 N N . GLN A 1 92 ? 62.503 11.850 -97.395 1.00 88.19 92 GLN A N 1
ATOM 698 C CA . GLN A 1 92 ? 62.388 11.378 -96.017 1.00 88.19 92 GLN A CA 1
ATOM 699 C C . GLN A 1 92 ? 61.308 12.174 -95.255 1.00 88.19 92 GLN A C 1
ATOM 701 O O . GLN A 1 92 ? 60.877 13.221 -95.738 1.00 88.19 92 GLN A O 1
ATOM 706 N N . PRO A 1 93 ? 60.829 11.708 -94.083 1.00 80.88 93 PRO A N 1
ATOM 707 C CA . PRO A 1 93 ? 59.681 12.314 -93.388 1.00 80.88 93 PRO A CA 1
ATOM 708 C C . PRO A 1 93 ? 59.857 13.789 -93.002 1.00 80.88 93 PRO A C 1
ATOM 710 O O . PRO A 1 93 ? 58.881 14.498 -92.794 1.00 80.88 93 PRO A O 1
ATOM 713 N N . ASP A 1 94 ? 61.100 14.255 -92.914 1.00 77.94 94 ASP A N 1
ATOM 714 C CA . ASP A 1 94 ? 61.467 15.645 -92.641 1.00 77.94 94 ASP A CA 1
ATOM 715 C C . ASP A 1 94 ? 61.551 16.522 -93.907 1.00 77.94 94 ASP A C 1
ATOM 717 O O . ASP A 1 94 ? 62.016 17.659 -93.847 1.00 77.94 94 ASP A O 1
ATOM 721 N N . GLY A 1 95 ? 61.127 15.997 -95.061 1.00 80.31 95 GLY A N 1
ATOM 722 C CA . GLY A 1 95 ? 61.128 16.685 -96.351 1.00 80.31 95 GLY A CA 1
ATOM 723 C C . GLY A 1 95 ? 62.490 16.733 -97.049 1.00 80.31 95 GLY A C 1
ATOM 724 O O . GLY A 1 95 ? 62.569 17.216 -98.179 1.00 80.31 95 GLY A O 1
ATOM 725 N N . ARG A 1 96 ? 63.563 16.226 -96.424 1.00 86.00 96 ARG A N 1
ATOM 726 C CA . ARG A 1 96 ? 64.904 16.190 -97.025 1.00 86.00 96 ARG A CA 1
ATOM 727 C C . ARG A 1 96 ? 65.029 15.062 -98.043 1.00 86.00 96 ARG A C 1
ATOM 729 O O . ARG A 1 96 ? 64.345 14.038 -97.967 1.00 86.00 96 ARG A O 1
ATOM 736 N N . THR A 1 97 ? 65.951 15.222 -98.990 1.00 90.00 97 THR A N 1
ATOM 737 C CA . THR A 1 97 ? 66.287 14.137 -99.918 1.00 90.00 97 THR A CA 1
ATOM 738 C C . THR A 1 97 ? 67.036 13.023 -99.186 1.00 90.00 97 THR A C 1
ATOM 740 O O . THR A 1 97 ? 67.830 13.280 -98.278 1.00 90.00 97 THR A O 1
ATOM 743 N N . VAL A 1 98 ? 66.878 11.772 -99.626 1.00 88.75 98 VAL A N 1
ATOM 744 C CA . VAL A 1 98 ? 67.599 10.625 -99.038 1.00 88.75 98 VAL A CA 1
ATOM 745 C C . VAL A 1 98 ? 69.118 10.831 -98.992 1.00 88.75 98 VAL A C 1
ATOM 747 O O . VAL A 1 98 ? 69.783 10.382 -98.061 1.00 88.75 98 VAL A O 1
ATOM 750 N N . LYS A 1 99 ? 69.679 11.561 -99.964 1.00 87.75 99 LYS A N 1
ATOM 751 C CA . LYS A 1 99 ? 71.110 11.884 -100.034 1.00 87.75 99 LYS A CA 1
ATOM 752 C C . LYS A 1 99 ? 71.553 12.803 -98.892 1.00 87.75 99 LYS A C 1
ATOM 754 O O . LYS A 1 99 ? 72.641 12.614 -98.349 1.00 87.75 99 LYS A O 1
ATOM 759 N N . GLU A 1 100 ? 70.740 13.793 -98.537 1.00 87.50 100 GLU A N 1
ATOM 760 C CA . GLU A 1 100 ? 71.013 14.706 -97.421 1.00 87.50 100 GLU A CA 1
ATOM 761 C C . GLU A 1 100 ? 70.863 13.989 -96.082 1.00 87.50 100 GLU A C 1
ATOM 763 O O . GLU A 1 100 ? 71.734 14.114 -95.219 1.00 87.50 100 GLU A O 1
ATOM 768 N N . THR A 1 101 ? 69.816 13.174 -95.943 1.00 88.25 101 THR A N 1
ATOM 769 C CA . THR A 1 101 ? 69.560 12.401 -94.724 1.00 88.25 101 THR A CA 1
ATOM 770 C C . THR A 1 101 ? 70.638 11.349 -94.481 1.00 88.25 101 THR A C 1
ATOM 772 O O . THR A 1 101 ? 71.107 11.224 -93.353 1.00 88.25 101 THR A O 1
ATOM 775 N N . LEU A 1 102 ? 71.109 10.643 -95.518 1.00 87.62 102 LEU A N 1
ATOM 776 C CA . LEU A 1 102 ? 72.222 9.694 -95.394 1.00 87.62 102 LEU A CA 1
ATOM 777 C C . LEU A 1 102 ? 73.529 10.384 -94.988 1.00 87.62 102 LEU A C 1
ATOM 779 O O . LEU A 1 102 ? 74.255 9.849 -94.157 1.00 87.62 102 LEU A O 1
ATOM 783 N N . ARG A 1 103 ? 73.826 11.576 -95.525 1.00 87.12 103 ARG A N 1
ATOM 784 C CA . ARG A 1 103 ? 75.024 12.342 -95.135 1.00 87.12 103 ARG A CA 1
ATOM 785 C C . ARG A 1 103 ? 74.994 12.704 -93.651 1.00 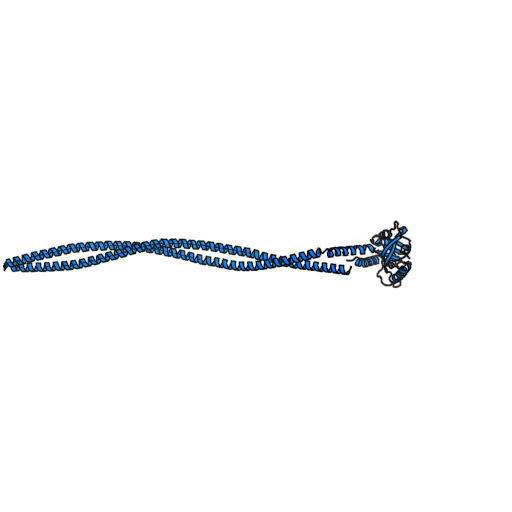87.12 103 ARG A C 1
ATOM 787 O O . ARG A 1 103 ? 75.997 12.554 -92.960 1.00 87.12 103 ARG A O 1
ATOM 794 N N . ASP A 1 104 ? 73.853 13.192 -93.173 1.00 87.00 104 ASP A N 1
ATOM 795 C CA . ASP A 1 104 ? 73.673 13.535 -91.763 1.00 87.00 104 ASP A CA 1
ATOM 796 C C . ASP A 1 104 ? 73.703 12.295 -90.860 1.00 87.00 104 ASP A C 1
ATOM 798 O O . ASP A 1 104 ? 74.333 12.319 -89.804 1.00 87.00 104 ASP A O 1
ATOM 802 N N . PHE A 1 105 ? 73.087 11.197 -91.304 1.00 86.81 105 PHE A N 1
ATOM 803 C CA . PHE A 1 105 ? 73.151 9.908 -90.627 1.00 86.81 105 PHE A CA 1
ATOM 804 C C . PHE A 1 105 ? 74.594 9.433 -90.461 1.00 86.81 105 PHE A C 1
ATOM 806 O O . PHE A 1 105 ? 75.005 9.201 -89.331 1.00 86.81 105 PHE A O 1
ATOM 813 N N . PHE A 1 106 ? 75.380 9.344 -91.541 1.00 83.12 106 PHE A N 1
ATOM 814 C CA . PHE A 1 106 ? 76.765 8.871 -91.456 1.00 83.12 106 PHE A CA 1
ATOM 815 C C . PHE A 1 106 ? 77.618 9.761 -90.552 1.00 83.12 106 PHE A C 1
ATOM 817 O O . PHE A 1 106 ? 78.381 9.234 -89.755 1.00 83.12 106 PHE A O 1
ATOM 824 N N . ARG A 1 107 ? 77.414 11.085 -90.565 1.00 83.88 107 ARG A N 1
ATOM 825 C CA . ARG A 1 107 ? 78.108 12.005 -89.649 1.00 83.88 107 ARG A CA 1
ATOM 826 C C . ARG A 1 107 ? 77.854 11.678 -88.173 1.00 83.88 107 ARG A C 1
ATOM 828 O O . ARG A 1 107 ? 78.782 11.724 -87.372 1.00 83.88 107 ARG A O 1
ATOM 835 N N . VAL A 1 108 ? 76.601 11.407 -87.802 1.00 78.50 108 VAL A N 1
ATOM 836 C CA . VAL A 1 108 ? 76.244 11.051 -86.417 1.00 78.50 108 VAL A CA 1
ATOM 837 C C . VAL A 1 108 ? 76.744 9.647 -86.095 1.00 78.50 108 VAL A C 1
ATOM 839 O O . VAL A 1 108 ? 77.395 9.428 -85.078 1.00 78.50 108 VAL A O 1
ATOM 842 N N . TYR A 1 109 ? 76.483 8.712 -86.999 1.00 80.75 109 TYR A N 1
ATOM 843 C CA . TYR A 1 109 ? 76.740 7.296 -86.820 1.00 80.75 109 TYR A CA 1
ATOM 844 C C . TYR A 1 109 ? 78.238 6.949 -86.775 1.00 80.75 109 TYR A C 1
ATOM 846 O O . TYR A 1 109 ? 78.634 6.117 -85.966 1.00 80.75 109 TYR A O 1
ATOM 854 N N . GLU A 1 110 ? 79.090 7.602 -87.571 1.00 77.50 110 GLU A N 1
ATOM 855 C CA . GLU A 1 110 ? 80.553 7.429 -87.516 1.00 77.50 110 GLU A CA 1
ATOM 856 C C . GLU A 1 110 ? 81.146 7.896 -86.178 1.00 77.50 110 GLU A C 1
ATOM 858 O O . GLU A 1 110 ? 82.146 7.344 -85.724 1.00 77.50 110 GLU A O 1
ATOM 863 N N . ALA A 1 111 ? 80.525 8.884 -85.525 1.00 74.31 111 ALA A N 1
ATOM 864 C CA . ALA A 1 111 ? 81.005 9.420 -84.253 1.00 74.31 111 ALA A CA 1
ATOM 865 C C . ALA A 1 111 ? 80.603 8.558 -83.042 1.00 74.31 111 ALA A C 1
ATOM 867 O O . ALA A 1 111 ? 81.357 8.472 -82.074 1.00 74.31 111 ALA A O 1
ATOM 868 N N . SER A 1 112 ? 79.416 7.945 -83.071 1.00 74.06 112 SER A N 1
ATOM 869 C CA . SER A 1 112 ? 78.813 7.269 -81.909 1.00 74.06 112 SER A CA 1
ATOM 870 C C . SER A 1 112 ? 78.625 5.759 -82.074 1.00 74.06 112 SER A C 1
ATOM 872 O O . SER A 1 112 ? 78.353 5.074 -81.089 1.00 74.06 112 SER A O 1
ATOM 874 N N . GLY A 1 113 ? 78.685 5.235 -83.302 1.00 74.75 113 GLY A N 1
ATOM 875 C CA . GLY A 1 113 ? 78.266 3.868 -83.624 1.00 74.75 113 GLY A CA 1
ATOM 876 C C . GLY A 1 113 ? 76.769 3.612 -83.404 1.00 74.75 113 GLY A C 1
ATOM 877 O O . GLY A 1 113 ? 76.341 2.459 -83.383 1.00 74.75 113 GLY A O 1
ATOM 878 N N . PHE A 1 114 ? 75.967 4.658 -83.199 1.00 81.88 114 PHE A N 1
ATOM 879 C CA . PHE A 1 114 ? 74.551 4.557 -82.859 1.00 81.88 114 PHE A CA 1
ATOM 880 C C . PHE A 1 114 ? 73.765 5.746 -83.395 1.00 81.88 114 PHE A C 1
ATOM 882 O O . PHE A 1 114 ? 74.132 6.901 -83.178 1.00 81.88 114 PHE A O 1
ATOM 889 N N . ASP A 1 115 ? 72.622 5.473 -84.009 1.00 84.12 115 ASP A N 1
ATOM 890 C CA . ASP A 1 115 ? 71.688 6.514 -84.404 1.00 84.12 115 ASP A CA 1
ATOM 891 C C . ASP A 1 115 ? 70.247 6.012 -84.313 1.00 84.12 115 ASP A C 1
ATOM 893 O O . ASP A 1 115 ? 69.940 4.871 -84.661 1.00 84.12 115 ASP A O 1
ATOM 897 N N . ARG A 1 116 ? 69.350 6.874 -83.830 1.00 84.81 116 ARG A N 1
ATOM 898 C CA . ARG A 1 116 ? 67.919 6.586 -83.775 1.00 84.81 116 ARG A CA 1
ATOM 899 C C . ARG A 1 116 ? 67.150 7.737 -84.391 1.00 84.81 116 ARG A C 1
ATOM 901 O O . ARG A 1 116 ? 67.149 8.840 -83.849 1.00 84.81 116 ARG A O 1
ATOM 908 N N . ARG A 1 117 ? 66.452 7.466 -85.491 1.00 87.00 117 ARG A N 1
ATOM 909 C CA . ARG A 1 117 ? 65.661 8.470 -86.211 1.00 87.00 117 ARG A CA 1
ATOM 910 C C . ARG A 1 117 ? 64.504 7.842 -86.970 1.00 87.00 117 ARG A C 1
ATOM 912 O O . ARG A 1 117 ? 64.388 6.621 -87.057 1.00 87.00 117 ARG A O 1
ATOM 919 N N . VAL A 1 118 ? 63.637 8.689 -87.510 1.00 87.06 118 VAL A N 1
ATOM 920 C CA . VAL A 1 118 ? 62.543 8.251 -88.376 1.00 87.06 118 VAL A CA 1
ATOM 921 C C . VAL A 1 118 ? 63.042 8.172 -89.814 1.00 87.06 118 VAL A C 1
ATOM 923 O O . VAL A 1 118 ? 63.639 9.122 -90.315 1.00 87.06 118 VAL A O 1
ATOM 926 N N . TRP A 1 119 ? 62.791 7.039 -90.458 1.00 88.06 119 TRP A N 1
ATOM 927 C CA . TRP A 1 119 ? 63.115 6.777 -91.852 1.00 88.06 119 TRP A CA 1
ATOM 928 C C . TRP A 1 119 ? 61.844 6.485 -92.637 1.00 88.06 119 TRP A C 1
ATOM 930 O O . TRP A 1 119 ? 60.957 5.780 -92.157 1.00 88.06 119 TRP A O 1
ATOM 940 N N . ALA A 1 120 ? 61.787 6.991 -93.867 1.00 89.62 120 ALA A N 1
ATOM 941 C CA . ALA A 1 120 ? 60.843 6.534 -94.874 1.00 89.62 120 ALA A CA 1
ATOM 942 C C . ALA A 1 120 ? 61.538 5.509 -95.774 1.00 89.62 120 ALA A C 1
ATOM 944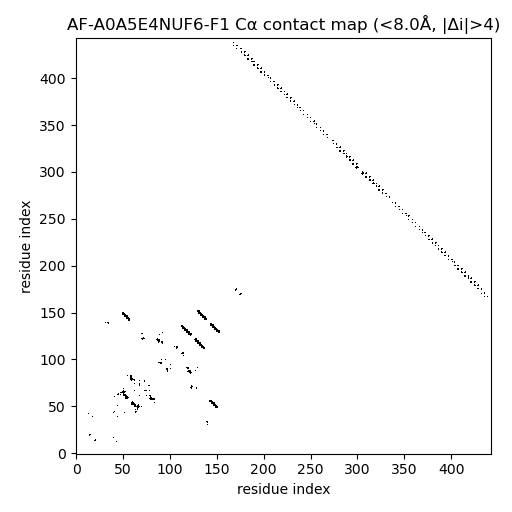 O O . ALA A 1 120 ? 62.480 5.823 -96.514 1.00 89.62 120 ALA A O 1
ATOM 945 N N . HIS A 1 121 ? 61.055 4.277 -95.710 1.00 89.88 121 HIS A N 1
ATOM 946 C CA . HIS A 1 121 ? 61.458 3.170 -96.557 1.00 89.88 121 HIS A CA 1
ATOM 947 C C . HIS A 1 121 ? 60.455 2.950 -97.700 1.00 89.88 121 HIS A C 1
ATOM 949 O O . HIS A 1 121 ? 59.304 3.376 -97.624 1.00 89.88 121 HIS A O 1
ATOM 955 N N . LYS A 1 122 ? 60.894 2.262 -98.757 1.00 89.00 122 LYS A N 1
ATOM 956 C CA . LYS A 1 122 ? 60.055 1.746 -99.848 1.00 89.00 122 LYS A CA 1
ATOM 957 C C . LYS A 1 122 ? 59.817 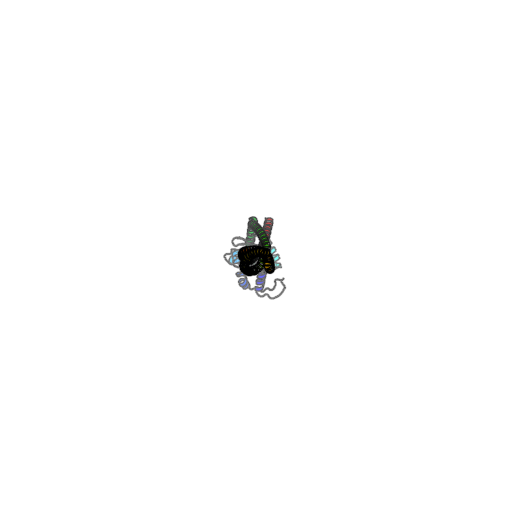0.253 -99.610 1.00 89.00 122 LYS A C 1
ATOM 959 O O . LYS A 1 122 ? 60.786 -0.511 -99.554 1.00 89.00 122 LYS A O 1
ATOM 964 N N . ARG A 1 123 ? 58.551 -0.153 -99.473 1.00 89.25 123 ARG A N 1
ATOM 965 C CA . ARG A 1 123 ? 58.141 -1.567 -99.464 1.00 89.25 123 ARG A CA 1
ATOM 966 C C . ARG A 1 123 ? 58.378 -2.205 -100.835 1.00 89.25 123 ARG A C 1
ATOM 968 O O . ARG A 1 123 ? 58.695 -1.519 -101.809 1.00 89.25 123 ARG A O 1
ATOM 975 N N . MET A 1 124 ? 58.235 -3.524 -100.918 1.00 86.12 124 MET A N 1
ATOM 976 C CA . MET A 1 124 ? 58.441 -4.277 -102.160 1.00 86.12 124 MET A CA 1
ATOM 977 C C . MET A 1 124 ? 57.460 -3.877 -103.270 1.00 86.12 124 MET A C 1
ATOM 979 O O . MET A 1 124 ? 57.845 -3.875 -104.435 1.00 86.12 124 MET A O 1
ATOM 983 N N . ASP A 1 125 ? 56.247 -3.452 -102.910 1.00 84.69 125 ASP A N 1
ATOM 984 C CA . ASP A 1 125 ? 55.221 -2.923 -103.822 1.00 84.69 125 ASP A CA 1
ATOM 985 C C . ASP A 1 125 ? 55.379 -1.420 -104.144 1.00 84.69 125 ASP A C 1
ATOM 987 O O . ASP A 1 125 ? 54.601 -0.859 -104.913 1.00 84.69 125 ASP A O 1
ATOM 991 N N . GLY A 1 126 ? 56.387 -0.755 -103.566 1.00 80.50 126 GLY A N 1
ATOM 992 C CA . GLY A 1 126 ? 56.648 0.676 -103.731 1.00 80.50 126 GLY A CA 1
ATOM 993 C C . GLY A 1 126 ? 55.907 1.597 -102.756 1.00 80.50 126 GLY A C 1
ATOM 994 O O . GLY A 1 126 ? 56.186 2.797 -102.752 1.00 80.50 126 GLY A O 1
ATOM 995 N N . SER A 1 127 ? 55.018 1.075 -101.905 1.00 84.31 127 SER A N 1
ATOM 996 C CA . SER A 1 127 ? 54.346 1.871 -100.871 1.00 84.31 127 SER A CA 1
ATOM 997 C C . SER A 1 127 ? 55.328 2.333 -99.776 1.00 84.31 127 SER A C 1
ATOM 999 O O . SER A 1 127 ? 56.356 1.683 -99.536 1.00 84.31 127 SER A O 1
ATOM 1001 N N . PRO A 1 128 ? 55.072 3.477 -99.114 1.00 83.81 128 PRO A N 1
ATOM 1002 C CA . PRO A 1 128 ? 55.945 3.963 -98.055 1.00 83.81 128 PRO A CA 1
ATOM 1003 C C . PRO A 1 128 ? 55.807 3.125 -96.774 1.00 83.81 128 PRO A C 1
ATOM 1005 O O . PRO A 1 128 ? 54.724 2.686 -96.386 1.00 83.81 128 PRO A O 1
ATOM 1008 N N . LEU A 1 129 ? 56.929 2.940 -96.085 1.00 86.62 129 LEU A N 1
ATOM 1009 C CA . LEU A 1 129 ? 57.006 2.408 -94.726 1.00 86.62 129 LEU A CA 1
ATOM 1010 C C . LEU A 1 129 ? 57.743 3.436 -93.865 1.00 86.62 129 LEU A C 1
ATOM 1012 O O . LEU A 1 129 ? 58.959 3.584 -93.994 1.00 86.62 129 LEU A O 1
ATOM 1016 N N . VAL A 1 130 ? 57.016 4.163 -93.014 1.00 86.56 130 VAL A N 1
ATOM 1017 C CA . VAL A 1 130 ? 57.602 5.154 -92.102 1.00 86.56 130 VAL A CA 1
ATOM 1018 C C . VAL A 1 130 ? 57.810 4.511 -90.741 1.00 86.56 130 VAL A C 1
ATOM 1020 O O . VAL A 1 130 ? 56.867 4.106 -90.074 1.00 86.56 130 VAL A O 1
ATOM 1023 N N . VAL A 1 131 ? 59.066 4.402 -90.328 1.00 87.62 131 VAL A N 1
ATOM 1024 C CA . VAL A 1 131 ? 59.446 3.696 -89.102 1.00 87.62 131 VAL A CA 1
ATOM 1025 C C . VAL A 1 131 ? 60.490 4.483 -88.344 1.00 87.62 131 VAL A C 1
ATOM 1027 O O . VAL A 1 131 ? 61.318 5.183 -88.928 1.00 87.62 131 VAL A O 1
ATOM 1030 N N . ARG A 1 132 ? 60.508 4.332 -87.024 1.00 87.50 132 ARG A N 1
ATOM 1031 C CA . ARG A 1 132 ? 61.656 4.745 -86.225 1.00 87.50 132 ARG A CA 1
ATOM 1032 C C . ARG A 1 132 ? 62.688 3.630 -86.270 1.00 87.50 132 ARG A C 1
ATOM 1034 O O . ARG A 1 132 ? 62.471 2.576 -85.682 1.00 87.50 132 ARG A O 1
ATOM 1041 N N . ALA A 1 133 ? 63.804 3.855 -86.953 1.00 87.06 133 ALA A N 1
ATOM 1042 C CA . ALA A 1 133 ? 64.911 2.912 -86.962 1.00 87.06 133 ALA A CA 1
ATOM 1043 C C . ALA A 1 133 ? 65.906 3.259 -85.854 1.00 87.06 133 ALA A C 1
ATOM 1045 O O . ALA A 1 133 ? 66.291 4.418 -85.693 1.00 87.06 133 ALA A O 1
ATOM 1046 N N . THR A 1 134 ? 66.340 2.242 -85.120 1.00 86.81 134 THR A N 1
ATOM 1047 C CA . THR A 1 134 ? 67.500 2.292 -84.230 1.00 86.81 134 THR A CA 1
ATOM 1048 C C . THR A 1 134 ? 68.616 1.492 -84.888 1.00 86.81 134 THR A C 1
ATOM 1050 O O . THR A 1 134 ? 68.500 0.274 -85.009 1.00 86.81 134 THR A O 1
ATOM 1053 N N . VAL A 1 135 ? 69.670 2.173 -85.335 1.00 85.00 135 VAL A N 1
ATOM 1054 C CA . VAL A 1 135 ? 70.817 1.581 -86.033 1.00 85.00 135 VAL A CA 1
ATOM 1055 C C . VAL A 1 135 ? 72.013 1.556 -85.095 1.00 85.00 135 VAL A C 1
ATOM 1057 O O . VAL A 1 135 ? 72.355 2.566 -84.486 1.00 85.00 135 VAL A O 1
ATOM 1060 N N . THR A 1 136 ? 72.633 0.391 -84.940 1.00 83.06 136 THR A N 1
ATOM 1061 C CA . THR A 1 136 ? 73.686 0.133 -83.948 1.00 83.06 136 THR A CA 1
ATOM 1062 C C . THR A 1 136 ? 74.848 -0.615 -84.596 1.00 83.06 136 THR A C 1
ATOM 1064 O O . THR A 1 136 ? 74.636 -1.620 -85.277 1.00 83.06 136 THR A O 1
ATOM 1067 N N . ALA A 1 137 ? 76.072 -0.133 -84.383 1.00 79.44 137 ALA A N 1
ATOM 1068 C CA . ALA A 1 137 ? 77.289 -0.726 -84.921 1.00 79.44 137 ALA A CA 1
ATOM 1069 C C . ALA A 1 137 ? 77.580 -2.087 -84.300 1.00 79.44 137 ALA A C 1
ATOM 1071 O O . ALA A 1 137 ? 77.457 -2.284 -83.091 1.00 79.44 137 ALA A O 1
ATOM 1072 N N . ILE A 1 138 ? 78.005 -3.012 -85.153 1.00 75.94 138 ILE A N 1
ATOM 1073 C CA . ILE A 1 138 ? 78.490 -4.330 -84.768 1.00 75.94 138 ILE A CA 1
ATOM 1074 C C . ILE A 1 138 ? 79.978 -4.383 -85.137 1.00 75.94 138 ILE A C 1
ATOM 1076 O O . ILE A 1 138 ? 80.305 -4.201 -86.314 1.00 75.94 138 ILE A O 1
ATOM 1080 N N . PRO A 1 139 ? 80.889 -4.621 -84.175 1.00 70.88 139 PRO A N 1
ATOM 1081 C CA . PRO A 1 139 ? 82.306 -4.803 -84.470 1.00 70.88 139 PRO A CA 1
ATOM 1082 C C . PRO A 1 139 ? 82.521 -5.960 -85.457 1.00 70.88 139 PRO A C 1
ATOM 1084 O O . PRO A 1 139 ? 82.152 -7.095 -85.175 1.00 70.88 139 PRO A O 1
ATOM 1087 N N . SER A 1 140 ? 83.120 -5.675 -86.615 1.00 66.00 140 SER A N 1
ATOM 1088 C CA . SER A 1 140 ? 83.466 -6.668 -87.640 1.00 66.00 140 SER A CA 1
ATOM 1089 C C . SER A 1 140 ? 84.805 -6.277 -88.276 1.00 66.00 140 SER A C 1
ATOM 1091 O O . SER A 1 140 ? 84.910 -5.163 -88.796 1.00 66.00 140 SER A O 1
ATOM 1093 N N . PRO A 1 141 ? 85.839 -7.139 -88.268 1.00 70.12 141 PRO A N 1
ATOM 1094 C CA . PRO A 1 141 ? 87.118 -6.824 -88.901 1.00 70.12 141 PRO A CA 1
ATOM 1095 C C . PRO A 1 141 ? 86.944 -6.523 -90.398 1.00 70.12 141 PRO A C 1
ATOM 1097 O O . PRO A 1 141 ? 86.335 -7.303 -91.124 1.00 70.12 141 PRO A O 1
ATOM 1100 N N . GLY A 1 142 ? 87.454 -5.377 -90.858 1.00 72.44 142 GLY A N 1
ATOM 1101 C CA . GLY A 1 142 ? 87.507 -5.014 -92.282 1.00 72.44 142 GLY A CA 1
ATOM 1102 C C . GLY A 1 142 ? 86.190 -4.589 -92.950 1.00 72.44 142 GLY A C 1
ATOM 1103 O O . GLY A 1 142 ? 86.236 -4.202 -94.113 1.00 72.44 142 GLY A O 1
ATOM 1104 N N . HIS A 1 143 ? 85.051 -4.606 -92.246 1.00 76.62 143 HIS A N 1
ATOM 1105 C CA . HIS A 1 143 ? 83.730 -4.293 -92.810 1.00 76.62 143 HIS A CA 1
ATOM 1106 C C . HIS A 1 143 ? 82.900 -3.392 -91.887 1.00 76.62 143 HIS A C 1
ATOM 1108 O O . HIS A 1 143 ? 82.895 -3.573 -90.668 1.00 76.62 143 HIS A O 1
ATOM 1114 N N . VAL A 1 144 ? 82.107 -2.479 -92.456 1.00 78.50 144 VAL A N 1
ATOM 1115 C CA . VAL A 1 144 ? 81.136 -1.680 -91.692 1.00 78.50 144 VAL A CA 1
ATOM 1116 C C . VAL A 1 144 ? 79.858 -2.498 -91.523 1.00 78.50 144 VAL A C 1
ATOM 1118 O O . VAL A 1 144 ? 79.048 -2.594 -92.446 1.00 78.50 144 VAL A O 1
ATOM 1121 N N . THR A 1 145 ? 79.668 -3.098 -90.344 1.00 81.56 145 THR A N 1
ATOM 1122 C CA . THR A 1 145 ? 78.491 -3.928 -90.033 1.00 81.56 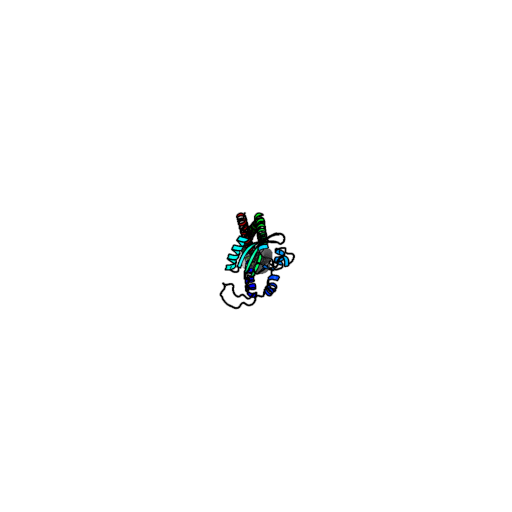145 THR A CA 1
ATOM 1123 C C . THR A 1 145 ? 77.582 -3.241 -89.013 1.00 81.56 145 THR A C 1
ATOM 1125 O O . THR A 1 145 ? 78.057 -2.657 -88.038 1.00 81.56 145 THR A O 1
ATOM 1128 N N . ASN A 1 146 ? 76.265 -3.282 -89.226 1.00 83.69 146 ASN A N 1
ATOM 1129 C CA . ASN A 1 146 ? 75.290 -2.691 -88.309 1.00 83.69 146 ASN A CA 1
ATOM 1130 C C . ASN A 1 146 ? 73.982 -3.484 -88.233 1.00 83.69 146 ASN A C 1
ATOM 1132 O O . ASN A 1 146 ? 73.606 -4.167 -89.182 1.00 83.69 146 ASN A O 1
ATOM 1136 N N . CYS A 1 147 ? 73.298 -3.392 -87.094 1.00 85.38 147 CYS A N 1
ATOM 1137 C CA . CYS A 1 147 ? 71.952 -3.920 -86.890 1.00 85.38 147 CYS A CA 1
ATOM 1138 C C . CYS A 1 147 ? 70.958 -2.764 -86.828 1.00 85.38 147 CYS A C 1
ATOM 1140 O O . CYS A 1 147 ? 71.189 -1.778 -86.128 1.00 85.38 147 CYS A O 1
ATOM 1142 N N . SER A 1 148 ? 69.858 -2.901 -87.558 1.00 88.50 148 SER A N 1
ATOM 1143 C CA . SER A 1 148 ? 68.754 -1.950 -87.591 1.00 88.50 148 SER A CA 1
ATOM 1144 C C . SER A 1 148 ? 67.500 -2.605 -87.026 1.00 88.50 148 SER A C 1
ATOM 1146 O O . SER A 1 148 ? 67.059 -3.627 -87.546 1.00 88.50 148 SER A O 1
ATOM 1148 N N . ILE A 1 149 ? 66.919 -2.005 -85.987 1.00 87.06 149 ILE A N 1
ATOM 1149 C CA . ILE A 1 149 ? 65.626 -2.392 -85.404 1.00 87.06 149 ILE A CA 1
ATOM 1150 C C . ILE A 1 149 ? 64.607 -1.304 -85.733 1.00 87.06 149 ILE A C 1
ATOM 1152 O O . ILE A 1 149 ? 64.876 -0.128 -85.482 1.00 87.06 149 ILE A O 1
ATOM 1156 N N . LEU A 1 150 ? 63.450 -1.680 -86.272 1.00 87.31 150 LEU A N 1
ATOM 1157 C CA . LEU A 1 150 ? 62.408 -0.749 -86.698 1.00 87.31 150 LEU A CA 1
ATOM 1158 C C . LEU A 1 150 ? 61.197 -0.798 -85.760 1.00 87.31 150 LEU A C 1
ATOM 1160 O O . LEU A 1 150 ? 60.722 -1.872 -85.397 1.00 87.31 150 LEU A O 1
ATOM 1164 N N . GLU A 1 151 ? 60.670 0.373 -85.417 1.00 83.38 151 GLU A N 1
ATOM 1165 C CA . GLU A 1 151 ? 59.414 0.553 -84.686 1.00 83.38 151 GLU A CA 1
ATOM 1166 C C . GLU A 1 151 ? 58.401 1.265 -85.590 1.00 83.38 151 GLU A C 1
ATOM 1168 O O . GLU A 1 151 ? 58.696 2.329 -86.143 1.00 83.38 151 GLU A O 1
ATOM 1173 N N . ASP A 1 152 ? 57.210 0.687 -85.733 1.00 72.19 152 ASP A N 1
ATOM 1174 C CA . ASP A 1 152 ? 56.108 1.292 -86.484 1.00 72.19 152 ASP A CA 1
ATOM 1175 C C . ASP A 1 152 ? 55.475 2.434 -85.668 1.00 72.19 152 ASP A C 1
ATOM 1177 O O . ASP A 1 152 ? 55.048 2.232 -84.527 1.00 72.19 152 ASP A O 1
ATOM 1181 N N . ILE A 1 153 ? 55.456 3.648 -86.224 1.00 65.75 153 ILE A N 1
ATOM 1182 C CA . ILE A 1 153 ? 54.998 4.859 -85.526 1.00 65.75 153 ILE A CA 1
ATOM 1183 C C . ILE A 1 153 ? 53.475 5.039 -85.641 1.00 65.75 153 ILE A C 1
ATOM 1185 O O . ILE A 1 153 ? 52.868 5.619 -84.737 1.00 65.75 153 ILE A O 1
ATOM 1189 N N . ASP A 1 154 ? 52.830 4.497 -86.677 1.00 61.97 154 ASP A N 1
ATOM 1190 C CA . ASP A 1 154 ? 51.397 4.721 -86.925 1.00 61.97 154 ASP A CA 1
ATOM 1191 C C . ASP A 1 154 ? 50.514 4.001 -85.887 1.00 61.97 154 ASP A C 1
ATOM 1193 O O . ASP A 1 154 ? 49.453 4.489 -85.477 1.00 61.97 154 ASP A O 1
ATOM 1197 N N . THR A 1 155 ? 50.998 2.872 -85.367 1.00 56.38 155 THR A N 1
ATOM 1198 C CA . THR A 1 155 ? 50.287 2.067 -84.361 1.00 56.38 155 THR A CA 1
ATOM 1199 C C . THR A 1 155 ? 50.239 2.716 -82.969 1.00 56.38 155 THR A C 1
ATOM 1201 O O . THR A 1 155 ? 49.263 2.536 -82.244 1.00 56.38 155 THR A O 1
ATOM 1204 N N . PHE A 1 156 ? 51.259 3.489 -82.573 1.00 51.28 156 PHE A N 1
ATOM 1205 C CA . PHE A 1 156 ? 51.360 4.050 -81.214 1.00 51.28 156 PHE A CA 1
ATOM 1206 C C . PHE A 1 156 ? 50.500 5.308 -81.020 1.00 51.28 156 PHE A C 1
ATOM 1208 O O . PHE A 1 156 ? 49.866 5.487 -79.980 1.00 51.28 156 PHE A O 1
ATOM 1215 N N . THR A 1 157 ? 50.451 6.172 -82.033 1.00 54.94 157 THR A N 1
ATOM 1216 C CA . THR A 1 157 ? 49.695 7.435 -81.988 1.00 54.94 157 THR A CA 1
ATOM 1217 C C . THR A 1 157 ? 48.186 7.175 -81.934 1.00 54.94 157 THR A C 1
ATOM 1219 O O . THR A 1 157 ? 47.464 7.814 -81.171 1.00 54.94 157 THR A O 1
ATOM 1222 N N . SER A 1 158 ? 47.729 6.149 -82.654 1.00 57.03 158 SER A N 1
ATOM 1223 C CA . SER A 1 158 ? 46.316 5.774 -82.742 1.00 57.03 158 SER A CA 1
ATOM 1224 C C . SER A 1 158 ? 45.733 5.309 -81.399 1.00 57.03 158 SER A C 1
ATOM 1226 O O . SER A 1 158 ? 44.640 5.728 -81.022 1.00 57.03 158 SER A O 1
ATOM 1228 N N . GLU A 1 159 ? 46.452 4.483 -80.628 1.00 53.97 159 GLU A N 1
ATOM 1229 C CA . GLU A 1 159 ? 45.940 3.943 -79.355 1.00 53.97 159 GLU A CA 1
ATOM 1230 C C . GLU A 1 159 ? 45.845 5.016 -78.254 1.00 53.97 159 GLU A C 1
ATOM 1232 O O . GLU A 1 159 ? 44.900 5.027 -77.458 1.00 53.97 159 GLU A O 1
ATOM 1237 N N . HIS A 1 160 ? 46.803 5.946 -78.215 1.00 55.94 160 HIS A N 1
ATOM 1238 C CA . HIS A 1 160 ? 46.803 7.035 -77.239 1.00 55.94 160 HIS A CA 1
ATOM 1239 C C . HIS A 1 160 ? 45.717 8.075 -77.545 1.00 55.94 160 HIS A C 1
ATOM 1241 O O . HIS A 1 160 ? 45.009 8.509 -76.635 1.00 55.94 160 HIS A O 1
ATOM 1247 N N . GLU A 1 161 ? 45.520 8.425 -78.819 1.00 55.38 161 GLU A N 1
ATOM 1248 C CA . GLU A 1 161 ? 44.423 9.306 -79.233 1.00 55.38 161 GLU A CA 1
ATOM 1249 C C . GLU A 1 161 ? 43.046 8.697 -78.958 1.00 55.38 161 GLU A C 1
ATOM 1251 O O . GLU A 1 161 ? 42.153 9.401 -78.491 1.00 55.38 161 GLU A O 1
ATOM 1256 N N . LEU A 1 162 ? 42.866 7.394 -79.197 1.00 57.91 162 LEU A N 1
ATOM 1257 C CA . LEU A 1 162 ? 41.615 6.690 -78.897 1.00 57.91 162 LEU A CA 1
ATOM 1258 C C . LEU A 1 162 ? 41.290 6.709 -77.398 1.00 57.91 162 LEU A C 1
ATOM 1260 O O . LEU A 1 162 ? 40.145 6.969 -77.029 1.00 57.91 162 LEU A O 1
ATOM 1264 N N . ARG A 1 163 ? 42.285 6.499 -76.525 1.00 60.56 163 ARG A N 1
ATOM 1265 C CA . ARG A 1 163 ? 42.096 6.616 -75.069 1.00 60.56 163 ARG A CA 1
ATOM 1266 C C . ARG A 1 163 ? 41.750 8.040 -74.646 1.00 60.56 163 ARG A C 1
ATOM 1268 O O . ARG A 1 163 ? 40.825 8.218 -73.858 1.00 60.56 163 ARG A O 1
ATOM 1275 N N . MET A 1 164 ? 42.447 9.039 -75.182 1.00 58.41 164 MET A N 1
ATOM 1276 C CA . MET A 1 164 ? 42.192 10.440 -74.843 1.00 58.41 164 MET A CA 1
ATOM 1277 C C . MET A 1 164 ? 40.801 10.885 -75.317 1.00 58.41 164 MET A C 1
ATOM 1279 O O . MET A 1 164 ? 40.070 11.508 -74.555 1.00 58.41 164 MET A O 1
ATOM 1283 N N . LYS A 1 165 ? 40.380 10.477 -76.524 1.00 63.34 165 LYS A N 1
ATOM 1284 C CA . LYS A 1 165 ? 39.027 10.721 -77.057 1.00 63.34 165 LYS A CA 1
ATOM 1285 C C . LYS A 1 165 ? 37.933 10.000 -76.263 1.00 63.34 165 LYS A C 1
ATOM 1287 O O . LYS A 1 165 ? 36.859 10.558 -76.073 1.00 63.34 165 LYS A O 1
ATOM 1292 N N . ALA A 1 166 ? 38.186 8.787 -75.770 1.00 63.38 166 ALA A N 1
ATOM 1293 C CA . ALA A 1 166 ? 37.226 8.072 -74.927 1.00 63.38 166 ALA A CA 1
ATOM 1294 C C . ALA A 1 166 ? 37.038 8.752 -73.559 1.00 63.38 166 ALA A C 1
ATOM 1296 O O . ALA A 1 166 ? 35.910 8.880 -73.087 1.00 63.38 166 ALA A O 1
ATOM 1297 N N . VAL A 1 167 ? 38.126 9.229 -72.942 1.00 64.75 167 VAL A N 1
ATOM 1298 C CA . VAL A 1 167 ? 38.066 10.014 -71.696 1.00 64.75 167 VAL A CA 1
ATOM 1299 C C . VAL A 1 167 ? 37.389 11.371 -71.931 1.00 64.75 167 VAL A C 1
ATOM 1301 O O . VAL A 1 167 ? 36.579 11.789 -71.110 1.00 64.75 167 VAL A O 1
ATOM 1304 N N . HIS A 1 168 ? 37.649 12.012 -73.073 1.00 63.38 168 HIS A N 1
ATOM 1305 C CA . HIS A 1 168 ? 36.995 13.250 -73.508 1.00 63.38 168 HIS A CA 1
ATOM 1306 C C . HIS A 1 168 ? 35.476 13.097 -73.627 1.00 63.38 168 HIS A C 1
ATOM 1308 O O . HIS A 1 168 ? 34.732 13.842 -72.997 1.00 63.38 168 HIS A O 1
ATOM 1314 N N . ALA A 1 169 ? 35.011 12.084 -74.364 1.00 64.81 169 ALA A N 1
ATOM 1315 C CA . ALA A 1 169 ? 33.584 11.823 -74.535 1.00 64.81 169 ALA A CA 1
ATOM 1316 C C . ALA A 1 169 ? 32.882 11.564 -73.191 1.00 64.81 169 ALA A C 1
ATOM 1318 O O . ALA A 1 169 ? 31.770 12.032 -72.977 1.00 64.81 169 ALA A O 1
ATOM 1319 N N . LEU A 1 170 ? 33.545 10.870 -72.258 1.00 64.62 170 LEU A N 1
ATOM 1320 C CA . LEU A 1 170 ? 32.993 10.592 -70.929 1.00 64.62 170 LEU A CA 1
ATOM 1321 C C . LEU A 1 170 ? 32.953 11.836 -70.017 1.00 64.62 170 LEU A C 1
ATOM 1323 O O . LEU A 1 170 ? 32.094 11.930 -69.140 1.00 64.62 170 LEU A O 1
ATOM 1327 N N . ALA A 1 171 ? 33.883 12.778 -70.203 1.00 63.75 171 ALA A N 1
ATOM 1328 C CA . ALA A 1 171 ? 33.906 14.047 -69.480 1.00 63.75 171 ALA A CA 1
ATOM 1329 C C . ALA A 1 171 ? 32.855 15.039 -70.020 1.00 63.75 171 ALA A C 1
ATOM 1331 O O . ALA A 1 171 ? 32.193 15.705 -69.224 1.00 63.75 171 ALA A O 1
ATOM 1332 N N . GLU A 1 172 ? 32.662 15.102 -71.342 1.00 62.88 172 GLU A N 1
ATOM 1333 C CA . GLU A 1 172 ? 31.669 15.970 -71.999 1.00 62.88 172 GLU A CA 1
ATOM 1334 C C . GLU A 1 172 ? 30.223 15.496 -71.819 1.00 62.88 172 GLU A C 1
ATOM 1336 O O . GLU A 1 172 ? 29.329 16.324 -71.648 1.00 62.88 172 GLU A O 1
ATOM 1341 N N . ASP A 1 173 ? 29.986 14.180 -71.797 1.00 67.56 173 ASP A N 1
ATOM 1342 C CA . ASP A 1 173 ? 28.653 13.588 -71.598 1.00 67.56 173 ASP A CA 1
ATOM 1343 C C . ASP A 1 173 ? 28.044 13.963 -70.229 1.00 67.56 173 ASP A C 1
ATOM 1345 O O . ASP A 1 173 ? 26.850 13.798 -69.986 1.00 67.56 173 ASP A O 1
ATOM 1349 N N . GLY A 1 174 ? 28.854 14.492 -69.300 1.00 69.81 174 GLY A N 1
ATOM 1350 C CA . GLY A 1 174 ? 28.404 15.027 -68.012 1.00 69.81 174 GLY A CA 1
ATOM 1351 C C . GLY A 1 174 ? 27.873 13.968 -67.042 1.00 69.81 174 GLY A C 1
ATOM 1352 O O . GLY A 1 174 ? 27.685 14.260 -65.862 1.00 69.81 174 GLY A O 1
ATOM 1353 N N . THR A 1 175 ? 27.699 12.725 -67.488 1.00 77.38 175 THR A N 1
ATOM 1354 C CA . THR A 1 175 ? 27.147 11.605 -66.723 1.00 77.38 175 THR A CA 1
ATOM 1355 C C . THR A 1 175 ? 27.965 11.300 -65.473 1.00 77.38 175 THR A C 1
ATOM 1357 O O . THR A 1 175 ? 27.388 11.144 -64.397 1.00 77.38 175 THR A O 1
ATOM 1360 N N . VAL A 1 176 ? 29.301 11.304 -65.557 1.00 81.19 176 VAL A N 1
ATOM 1361 C CA . VAL A 1 176 ? 30.179 11.096 -64.387 1.00 81.19 176 VAL A CA 1
ATOM 1362 C C . VAL A 1 176 ? 30.046 12.238 -63.379 1.00 81.19 176 VAL A C 1
ATOM 1364 O O . VAL A 1 176 ? 29.966 11.986 -62.177 1.00 81.19 176 VAL A O 1
ATOM 1367 N N . LYS A 1 177 ? 29.954 13.487 -63.854 1.00 82.38 177 LYS A N 1
ATOM 1368 C CA . LYS A 1 177 ? 29.719 14.657 -62.998 1.00 82.38 177 LYS A CA 1
ATOM 1369 C C . LYS A 1 177 ? 28.359 14.557 -62.308 1.00 82.38 177 LYS A C 1
ATOM 1371 O O . LYS A 1 177 ? 28.298 14.660 -61.091 1.00 82.38 177 LYS A O 1
ATOM 1376 N N . THR A 1 178 ? 27.291 14.264 -63.050 1.00 86.69 178 THR A N 1
ATOM 1377 C CA . THR A 1 178 ? 25.942 14.088 -62.494 1.00 86.69 178 THR A CA 1
ATOM 1378 C C . THR A 1 178 ? 25.879 12.944 -61.482 1.00 86.69 178 THR A C 1
ATOM 1380 O O . THR A 1 178 ? 25.211 13.068 -60.458 1.00 86.69 178 THR A O 1
ATOM 1383 N N . VAL A 1 179 ? 26.571 11.827 -61.725 1.00 87.31 179 VAL A N 1
ATOM 1384 C CA . VAL A 1 179 ? 26.661 10.727 -60.753 1.00 87.31 179 VAL A CA 1
ATOM 1385 C C . VAL A 1 179 ? 27.418 11.172 -59.502 1.00 87.31 179 VAL A C 1
ATOM 1387 O O . VAL A 1 179 ? 26.930 10.928 -58.402 1.00 87.31 179 VAL A O 1
ATOM 1390 N N . ALA A 1 180 ? 28.559 11.852 -59.641 1.00 87.25 180 ALA A N 1
ATOM 1391 C CA . ALA A 1 180 ? 29.325 12.350 -58.502 1.00 87.25 180 ALA A CA 1
ATOM 1392 C C . ALA A 1 180 ? 28.534 13.384 -57.677 1.00 87.25 180 ALA A C 1
ATOM 1394 O O . ALA A 1 180 ? 28.509 13.283 -56.452 1.00 87.25 180 ALA A O 1
ATOM 1395 N N . ASP A 1 181 ? 27.812 14.299 -58.332 1.00 88.88 181 ASP A N 1
ATOM 1396 C CA . ASP A 1 181 ? 26.909 15.261 -57.686 1.00 88.88 181 ASP A CA 1
ATOM 1397 C C . ASP A 1 181 ? 25.809 14.528 -56.896 1.00 88.88 181 ASP A C 1
ATOM 1399 O O . ASP A 1 181 ? 25.630 14.770 -55.705 1.00 88.88 181 ASP A O 1
ATOM 1403 N N . ARG A 1 182 ? 25.144 13.530 -57.502 1.00 91.44 182 ARG A N 1
ATOM 1404 C CA . ARG A 1 182 ? 24.119 12.718 -56.816 1.00 91.44 182 ARG A CA 1
ATOM 1405 C C . ARG A 1 182 ? 24.672 11.924 -55.633 1.00 91.44 182 ARG A C 1
ATOM 1407 O O . ARG A 1 182 ? 23.976 11.760 -54.628 1.00 91.44 182 ARG A O 1
ATOM 1414 N N . VAL A 1 183 ? 25.888 11.392 -55.750 1.00 92.88 183 VAL A N 1
ATOM 1415 C CA . VAL A 1 183 ? 26.568 10.674 -54.662 1.00 92.88 183 VAL A CA 1
ATOM 1416 C C . VAL A 1 183 ? 26.900 11.637 -53.520 1.00 92.88 183 VAL A C 1
ATOM 1418 O O . VAL A 1 183 ? 26.633 11.303 -52.367 1.00 92.88 183 VAL A O 1
ATOM 1421 N N . SER A 1 184 ? 27.401 12.835 -53.834 1.00 92.69 184 SER A N 1
ATOM 1422 C CA . SER A 1 184 ? 27.651 13.912 -52.868 1.00 92.69 184 SER A CA 1
ATOM 1423 C C . SER A 1 184 ? 26.365 14.313 -52.137 1.00 92.69 184 SER A C 1
ATOM 1425 O O . SER A 1 184 ? 26.327 14.306 -50.908 1.00 92.69 184 SER A O 1
ATOM 1427 N N . ASP A 1 185 ? 25.276 14.571 -52.866 1.00 93.69 185 ASP A N 1
ATOM 1428 C CA . ASP A 1 185 ? 23.979 14.928 -52.277 1.00 93.69 185 ASP A CA 1
ATOM 1429 C C . ASP A 1 185 ? 23.438 13.815 -51.368 1.00 93.69 185 ASP A C 1
ATOM 1431 O O . ASP A 1 185 ? 22.978 14.063 -50.251 1.00 93.69 185 ASP A O 1
ATOM 1435 N N . THR A 1 186 ? 23.544 12.557 -51.809 1.00 94.31 186 THR A N 1
ATOM 1436 C CA . THR A 1 186 ? 23.134 11.394 -51.007 1.00 94.31 186 THR A CA 1
ATOM 1437 C C . THR A 1 186 ? 23.976 11.275 -49.734 1.00 94.31 186 THR A C 1
ATOM 1439 O O . THR A 1 186 ? 23.432 11.023 -48.660 1.00 94.31 186 THR A O 1
ATOM 1442 N N . ALA A 1 187 ? 25.288 11.497 -49.822 1.00 93.75 187 ALA A N 1
ATOM 1443 C CA . ALA A 1 187 ? 26.198 11.466 -48.681 1.00 93.75 187 ALA A CA 1
ATOM 1444 C C . ALA A 1 187 ? 25.910 12.586 -47.665 1.00 93.75 187 ALA A C 1
ATOM 1446 O O . ALA A 1 187 ? 25.945 12.354 -46.452 1.00 93.75 187 ALA A O 1
ATOM 1447 N N . LEU A 1 188 ? 25.581 13.792 -48.136 1.00 93.31 188 LEU A N 1
ATOM 1448 C CA . LEU A 1 188 ? 25.161 14.902 -47.279 1.00 93.31 188 LEU A CA 1
ATOM 1449 C C . LEU A 1 188 ? 23.840 14.590 -46.565 1.00 93.31 188 LEU A C 1
ATOM 1451 O O . LEU A 1 188 ? 23.742 14.790 -45.352 1.00 93.31 188 LEU A O 1
ATOM 1455 N N . ASN A 1 189 ? 22.865 14.018 -47.275 1.00 95.12 189 ASN A N 1
ATOM 1456 C CA . ASN A 1 189 ? 21.595 13.591 -46.684 1.00 95.12 189 ASN A CA 1
ATOM 1457 C C . ASN A 1 189 ? 21.788 12.488 -45.631 1.00 95.12 189 ASN A C 1
ATOM 1459 O O . ASN A 1 189 ? 21.218 12.570 -44.543 1.00 95.12 189 ASN A O 1
ATOM 1463 N N . LEU A 1 190 ? 22.638 11.490 -45.902 1.00 95.25 190 LEU A N 1
ATOM 1464 C CA . LEU A 1 190 ? 22.975 10.448 -44.926 1.00 95.25 190 LEU A CA 1
ATOM 1465 C C . LEU A 1 190 ? 23.701 11.017 -43.698 1.00 95.25 190 LEU A C 1
ATOM 1467 O O . LEU A 1 190 ? 23.420 10.610 -42.574 1.00 95.25 190 LEU A O 1
ATOM 1471 N N . THR A 1 191 ? 24.594 11.991 -43.893 1.00 94.94 191 THR A N 1
ATOM 1472 C CA . THR A 1 191 ? 25.283 12.704 -42.805 1.00 94.94 191 THR A CA 1
ATOM 1473 C C . THR A 1 191 ? 24.293 13.455 -41.915 1.00 94.94 191 THR A C 1
ATOM 1475 O O . THR A 1 191 ? 24.394 13.391 -40.688 1.00 94.94 191 THR A O 1
ATOM 1478 N N . ALA A 1 192 ? 23.331 14.159 -42.518 1.00 95.19 192 ALA A N 1
ATOM 1479 C CA . ALA A 1 192 ? 22.277 14.852 -41.787 1.00 95.19 192 ALA A CA 1
ATOM 1480 C C . ALA A 1 192 ? 21.406 13.861 -40.994 1.00 95.19 192 ALA A C 1
ATOM 1482 O O . ALA A 1 192 ? 21.241 14.036 -39.787 1.00 95.19 192 ALA A O 1
ATOM 1483 N N . GLY A 1 193 ? 20.954 12.776 -41.634 1.00 95.50 193 GLY A N 1
ATOM 1484 C CA . GLY A 1 193 ? 20.159 11.732 -40.983 1.00 95.50 193 GLY A CA 1
ATOM 1485 C C . GLY A 1 193 ? 20.898 11.036 -39.835 1.00 95.50 193 GLY A C 1
ATOM 1486 O O . GLY A 1 193 ? 20.332 10.836 -38.765 1.00 95.50 193 GLY A O 1
ATOM 1487 N N . ALA A 1 194 ? 22.189 10.733 -39.999 1.00 95.25 194 ALA A N 1
ATOM 1488 C CA . ALA A 1 194 ? 23.009 10.143 -38.939 1.00 95.25 194 ALA A CA 1
ATOM 1489 C C . ALA A 1 194 ? 23.160 11.071 -37.720 1.00 95.25 194 ALA A C 1
ATOM 1491 O O . ALA A 1 194 ? 23.111 10.612 -36.578 1.00 95.25 194 ALA A O 1
ATOM 1492 N N . ARG A 1 195 ? 23.309 12.385 -37.938 1.00 94.81 195 ARG A N 1
ATOM 1493 C CA . ARG A 1 195 ? 23.354 13.374 -36.846 1.00 94.81 195 ARG A CA 1
ATOM 1494 C C . ARG A 1 195 ? 22.016 13.484 -36.120 1.00 94.81 195 ARG A C 1
ATOM 1496 O O . ARG A 1 195 ? 22.003 13.570 -34.894 1.00 94.81 195 ARG A O 1
ATOM 1503 N N . GLU A 1 196 ? 20.907 13.454 -36.851 1.00 95.88 196 GLU A N 1
ATOM 1504 C CA . GLU A 1 196 ? 19.565 13.466 -36.263 1.00 95.88 196 GLU A CA 1
ATOM 1505 C C . GLU A 1 196 ? 19.290 12.203 -35.430 1.00 95.88 196 GLU A C 1
ATOM 1507 O O . GLU A 1 196 ? 18.776 12.296 -34.308 1.00 95.88 196 GLU A O 1
ATOM 1512 N N . LEU A 1 197 ? 19.696 11.030 -35.929 1.00 94.81 197 LEU A N 1
ATOM 1513 C CA . LEU A 1 197 ? 19.609 9.767 -35.193 1.00 94.81 197 LEU A CA 1
ATOM 1514 C C . LEU A 1 197 ? 20.454 9.795 -33.915 1.00 94.81 197 LEU A C 1
ATOM 1516 O O . LEU A 1 197 ? 19.951 9.417 -32.858 1.00 94.81 197 LEU A O 1
ATOM 1520 N N . SER A 1 198 ? 21.688 10.305 -33.980 1.00 94.50 198 SER A N 1
ATOM 1521 C CA . SER A 1 198 ? 22.553 10.477 -32.805 1.00 94.50 198 SER A CA 1
ATOM 1522 C C . SER A 1 198 ? 21.941 11.441 -31.779 1.00 94.50 198 SER A C 1
ATOM 1524 O O . SER A 1 198 ? 21.859 11.116 -30.595 1.00 94.50 198 SER A O 1
ATOM 1526 N N . GLY A 1 199 ? 21.401 12.584 -32.219 1.00 95.06 199 GLY A N 1
ATOM 1527 C CA . GLY A 1 199 ? 20.695 13.513 -31.331 1.00 95.06 199 GLY A CA 1
ATOM 1528 C C . GLY A 1 199 ? 19.445 12.898 -30.690 1.00 95.06 199 GLY A C 1
ATOM 1529 O O . GLY A 1 199 ? 19.138 13.156 -29.524 1.00 95.06 199 GLY A O 1
ATOM 1530 N N . THR A 1 200 ? 18.723 12.048 -31.421 1.00 95.06 200 THR A N 1
ATOM 1531 C CA . THR A 1 200 ? 17.554 11.327 -30.897 1.00 95.06 200 THR A CA 1
ATOM 1532 C C . THR A 1 200 ? 17.950 10.232 -29.908 1.00 95.06 200 THR A C 1
ATOM 1534 O O . THR A 1 200 ? 17.319 10.134 -28.856 1.00 95.06 200 THR A O 1
ATOM 1537 N N . ALA A 1 201 ? 19.025 9.486 -30.173 1.00 95.19 201 ALA A N 1
ATOM 1538 C CA . ALA A 1 201 ? 19.613 8.540 -29.225 1.00 95.19 201 ALA A CA 1
ATOM 1539 C C . ALA A 1 201 ? 20.061 9.236 -27.927 1.00 95.19 201 ALA A C 1
ATOM 1541 O O . ALA A 1 201 ? 19.712 8.776 -26.841 1.00 95.19 201 ALA A O 1
ATOM 1542 N N . GLY A 1 202 ? 20.723 10.395 -28.012 1.00 94.38 202 GLY A N 1
ATOM 1543 C CA . GLY A 1 202 ? 21.124 11.172 -26.833 1.00 94.38 202 GLY A CA 1
ATOM 1544 C C . GLY A 1 202 ? 19.937 11.614 -25.966 1.00 94.38 202 GLY A C 1
ATOM 1545 O O . GLY A 1 202 ? 19.972 11.477 -24.740 1.00 94.38 202 GLY A O 1
ATOM 1546 N N . ARG A 1 203 ? 18.844 12.081 -26.590 1.00 95.75 203 ARG A N 1
ATOM 1547 C CA . ARG A 1 203 ? 17.597 12.414 -25.873 1.00 95.75 203 ARG A CA 1
ATOM 1548 C C . ARG A 1 203 ? 16.958 11.181 -25.237 1.00 95.75 203 ARG A C 1
ATOM 1550 O O . ARG A 1 203 ? 16.591 11.238 -24.066 1.00 95.75 203 ARG A O 1
ATOM 1557 N N . ALA A 1 204 ? 16.869 10.075 -25.977 1.00 95.56 204 ALA A N 1
ATOM 1558 C CA . ALA A 1 204 ? 16.343 8.813 -25.464 1.00 95.56 204 ALA A CA 1
ATOM 1559 C C . ALA A 1 204 ? 17.157 8.322 -24.256 1.00 95.56 204 ALA A C 1
ATOM 1561 O O . ALA A 1 204 ? 16.577 8.000 -23.228 1.00 95.56 204 ALA A O 1
ATOM 1562 N N . SER A 1 205 ? 18.490 8.375 -24.323 1.00 95.06 205 SER A N 1
ATOM 1563 C CA . SER A 1 205 ? 19.389 8.035 -23.211 1.00 95.06 205 SER A CA 1
ATOM 1564 C C . SER A 1 205 ? 19.100 8.860 -21.950 1.00 95.06 205 SER A C 1
ATOM 1566 O O . SER A 1 205 ? 19.063 8.315 -20.847 1.00 95.06 205 SER A O 1
ATOM 1568 N N . SER A 1 206 ? 18.832 10.164 -22.091 1.00 95.81 206 SER A N 1
ATOM 1569 C CA . SER A 1 206 ? 18.439 11.004 -20.951 1.00 95.81 206 SER A CA 1
ATOM 1570 C C . SER A 1 206 ? 17.091 10.593 -20.364 1.00 95.81 206 SER A C 1
ATOM 1572 O O . SER A 1 206 ? 16.998 10.389 -19.159 1.00 95.81 206 SER A O 1
ATOM 1574 N N . MET A 1 207 ? 16.076 10.402 -21.211 1.00 95.69 207 MET A N 1
ATOM 1575 C CA . MET A 1 207 ? 14.747 9.964 -20.768 1.00 95.69 207 MET A CA 1
ATOM 1576 C C . MET A 1 207 ? 14.797 8.603 -20.066 1.00 95.69 207 MET A C 1
ATOM 1578 O O . MET A 1 207 ? 14.067 8.378 -19.105 1.00 95.69 207 MET A O 1
ATOM 1582 N N . LEU A 1 208 ? 15.674 7.701 -20.515 1.00 96.56 208 LEU A N 1
ATOM 1583 C CA . LEU A 1 208 ? 15.865 6.401 -19.880 1.00 96.56 208 LEU A CA 1
ATOM 1584 C C . LEU A 1 208 ? 16.496 6.506 -18.492 1.00 96.56 208 LEU A C 1
ATOM 1586 O O . LEU A 1 208 ? 16.090 5.774 -17.591 1.00 96.56 208 LEU A O 1
ATOM 1590 N N . ARG A 1 209 ? 17.448 7.424 -18.288 1.00 95.00 209 ARG A N 1
ATOM 1591 C CA . ARG A 1 209 ? 17.999 7.689 -16.948 1.00 95.00 209 ARG A CA 1
ATOM 1592 C C . ARG A 1 209 ? 16.921 8.190 -15.990 1.00 95.00 209 ARG A C 1
ATOM 1594 O O . ARG A 1 209 ? 16.832 7.685 -14.874 1.00 95.00 209 ARG A O 1
ATOM 1601 N N . ASP A 1 210 ? 16.078 9.115 -16.443 1.00 96.25 210 ASP A N 1
ATOM 1602 C CA . ASP A 1 210 ? 14.978 9.647 -15.632 1.00 96.25 210 ASP A CA 1
ATOM 1603 C C . ASP A 1 210 ? 13.937 8.558 -15.319 1.00 96.25 210 ASP A C 1
ATOM 1605 O O . ASP A 1 210 ? 13.483 8.429 -14.180 1.00 96.25 210 ASP A O 1
ATOM 1609 N N . ALA A 1 211 ? 13.608 7.715 -16.305 1.00 95.69 211 ALA A N 1
ATOM 1610 C CA . ALA A 1 211 ? 12.703 6.582 -16.126 1.00 95.69 211 ALA A CA 1
ATOM 1611 C C . ALA A 1 211 ? 13.246 5.552 -15.121 1.00 95.69 211 ALA A C 1
ATOM 1613 O O . ALA A 1 211 ? 12.491 5.079 -14.273 1.00 95.69 211 ALA A O 1
ATOM 1614 N N . LEU A 1 212 ? 14.548 5.235 -15.164 1.00 95.44 212 LEU A N 1
ATOM 1615 C CA . LEU A 1 212 ? 15.190 4.356 -14.178 1.00 95.44 212 LEU A CA 1
ATOM 1616 C C . LEU A 1 212 ? 15.118 4.936 -12.770 1.00 95.44 212 LEU A C 1
ATOM 1618 O O . LEU A 1 212 ? 14.739 4.221 -11.847 1.00 95.44 212 LEU A O 1
ATOM 1622 N N . ALA A 1 213 ? 15.446 6.219 -12.607 1.00 94.62 213 ALA A N 1
ATOM 1623 C CA . ALA A 1 213 ? 15.377 6.879 -11.307 1.00 94.62 213 ALA A CA 1
ATOM 1624 C C . ALA A 1 213 ? 13.946 6.866 -10.742 1.00 94.62 213 ALA A C 1
ATOM 1626 O O . ALA A 1 213 ? 13.742 6.594 -9.560 1.00 94.62 213 ALA A O 1
ATOM 1627 N N . SER A 1 214 ? 12.943 7.107 -11.592 1.00 95.25 214 SER A N 1
ATOM 1628 C CA . SER A 1 214 ? 11.533 7.053 -11.197 1.00 95.25 214 SER A CA 1
ATOM 1629 C C . SER A 1 214 ? 11.077 5.639 -10.818 1.00 95.25 214 SER A C 1
ATOM 1631 O O . SER A 1 214 ? 10.356 5.472 -9.830 1.00 95.25 214 SER A O 1
ATOM 1633 N N . ALA A 1 215 ? 11.514 4.617 -11.558 1.00 94.81 215 ALA A N 1
ATOM 1634 C CA . ALA A 1 215 ? 11.187 3.227 -11.255 1.00 94.81 215 ALA A CA 1
ATOM 1635 C C . ALA A 1 215 ? 11.845 2.754 -9.946 1.00 94.81 215 ALA A C 1
ATOM 1637 O O . ALA A 1 215 ? 11.178 2.133 -9.120 1.00 94.81 215 ALA A O 1
ATOM 1638 N N . ASP A 1 216 ? 13.106 3.116 -9.704 1.00 93.00 216 ASP A N 1
ATOM 1639 C CA . ASP A 1 216 ? 13.828 2.796 -8.464 1.00 93.00 216 ASP A CA 1
ATOM 1640 C C . ASP A 1 216 ? 13.190 3.468 -7.232 1.00 93.00 216 ASP A C 1
ATOM 1642 O O . ASP A 1 216 ? 12.939 2.830 -6.202 1.00 93.00 216 ASP A O 1
ATOM 1646 N N . ALA A 1 217 ? 12.805 4.743 -7.366 1.00 94.31 217 ALA A N 1
ATOM 1647 C CA . ALA A 1 217 ? 12.054 5.460 -6.337 1.00 94.31 217 ALA A CA 1
ATOM 1648 C C . ALA A 1 217 ? 10.684 4.814 -6.056 1.00 94.31 217 ALA A C 1
ATOM 1650 O O . ALA A 1 217 ? 10.249 4.749 -4.901 1.00 94.31 217 ALA A O 1
ATOM 1651 N N . SER A 1 218 ? 10.013 4.306 -7.094 1.00 94.06 218 SER A N 1
ATOM 1652 C CA . SER A 1 218 ? 8.737 3.592 -6.963 1.00 94.06 218 SER A CA 1
ATOM 1653 C C . SER A 1 218 ? 8.903 2.255 -6.235 1.00 94.06 218 SER A C 1
ATOM 1655 O O . SER A 1 218 ? 8.129 1.971 -5.322 1.00 94.06 218 SER A O 1
ATOM 1657 N N . ALA A 1 219 ? 9.940 1.475 -6.557 1.00 92.38 219 ALA A N 1
ATOM 1658 C CA . ALA A 1 219 ? 10.253 0.218 -5.869 1.00 92.38 219 ALA A CA 1
ATOM 1659 C C . ALA A 1 219 ? 10.594 0.443 -4.382 1.00 92.38 219 ALA A C 1
ATOM 1661 O O . ALA A 1 219 ? 10.104 -0.261 -3.491 1.00 92.38 219 ALA A O 1
ATOM 1662 N N . THR A 1 220 ? 11.366 1.493 -4.089 1.00 93.69 220 THR A N 1
ATOM 1663 C CA . THR A 1 220 ? 11.677 1.893 -2.709 1.00 93.69 220 THR A CA 1
ATOM 1664 C C . THR A 1 220 ? 10.410 2.296 -1.952 1.00 93.69 220 THR A C 1
ATOM 1666 O O . THR A 1 220 ? 10.173 1.835 -0.833 1.00 93.69 220 THR A O 1
ATOM 1669 N N . SER A 1 221 ? 9.552 3.110 -2.575 1.00 94.56 221 SER A N 1
ATOM 1670 C CA . SER A 1 221 ? 8.280 3.536 -1.979 1.00 94.56 221 SER A CA 1
ATOM 1671 C C . SER A 1 221 ? 7.361 2.346 -1.707 1.00 94.56 221 SER A C 1
ATOM 1673 O O . SER A 1 221 ? 6.777 2.260 -0.629 1.00 94.56 221 SER A O 1
ATOM 1675 N N . ALA A 1 222 ? 7.284 1.389 -2.634 1.00 95.50 222 ALA A N 1
ATOM 1676 C CA . ALA A 1 222 ? 6.514 0.165 -2.453 1.00 95.50 222 ALA A CA 1
ATOM 1677 C C . ALA A 1 222 ? 6.989 -0.634 -1.224 1.00 95.50 222 ALA A C 1
ATOM 1679 O O . ALA A 1 222 ? 6.173 -1.044 -0.399 1.00 95.50 222 ALA A O 1
ATOM 1680 N N . THR A 1 223 ? 8.302 -0.766 -1.019 1.00 92.56 223 THR A N 1
ATOM 1681 C CA . THR A 1 223 ? 8.867 -1.446 0.163 1.00 92.56 223 THR A CA 1
ATOM 1682 C C . THR A 1 223 ? 8.462 -0.763 1.477 1.00 92.56 223 THR A C 1
ATOM 1684 O O . THR A 1 223 ? 8.074 -1.426 2.448 1.00 92.56 223 THR A O 1
ATOM 1687 N N . VAL A 1 224 ? 8.504 0.574 1.511 1.00 95.88 224 VAL A N 1
ATOM 1688 C CA . VAL A 1 224 ? 8.091 1.363 2.683 1.00 95.88 224 VAL A CA 1
ATOM 1689 C C . VAL A 1 224 ? 6.602 1.175 2.968 1.00 95.88 224 VAL A C 1
ATOM 1691 O O . VAL A 1 224 ? 6.228 0.894 4.108 1.00 95.88 224 VAL A O 1
ATOM 1694 N N . ILE A 1 225 ? 5.749 1.271 1.943 1.00 95.94 225 ILE A N 1
ATOM 1695 C CA . ILE A 1 225 ? 4.299 1.111 2.108 1.00 95.94 225 ILE A CA 1
ATOM 1696 C C . ILE A 1 225 ? 3.959 -0.323 2.532 1.00 95.94 225 ILE A C 1
ATOM 1698 O O . ILE A 1 225 ? 3.121 -0.503 3.407 1.00 95.94 225 ILE A O 1
ATOM 1702 N N . SER A 1 226 ? 4.636 -1.341 1.995 1.00 94.00 226 SER A N 1
ATOM 1703 C CA . SER A 1 226 ? 4.442 -2.741 2.404 1.00 94.00 226 SER A CA 1
ATOM 1704 C C . SER A 1 226 ? 4.754 -2.953 3.890 1.00 94.00 226 SER A C 1
ATOM 1706 O O . SER A 1 226 ? 4.002 -3.604 4.622 1.00 94.00 226 SER A O 1
ATOM 1708 N N . THR A 1 227 ? 5.842 -2.342 4.367 1.00 94.50 227 THR A N 1
ATOM 1709 C CA . THR A 1 227 ? 6.211 -2.371 5.789 1.00 94.50 227 THR A CA 1
ATOM 1710 C C . THR A 1 227 ? 5.143 -1.687 6.644 1.00 94.50 227 THR A C 1
ATOM 1712 O O . THR A 1 227 ? 4.698 -2.250 7.645 1.00 94.50 227 THR A O 1
ATOM 1715 N N . ALA A 1 228 ? 4.677 -0.507 6.224 1.00 96.06 228 ALA A N 1
ATOM 1716 C CA . ALA A 1 228 ? 3.621 0.225 6.917 1.00 96.06 228 ALA A CA 1
ATOM 1717 C C . ALA A 1 228 ? 2.292 -0.552 6.938 1.00 96.06 228 ALA A C 1
ATOM 1719 O O . ALA A 1 228 ? 1.635 -0.614 7.973 1.00 96.06 228 ALA A O 1
ATOM 1720 N N . ALA A 1 229 ? 1.917 -1.197 5.830 1.00 95.44 229 ALA A N 1
ATOM 1721 C CA . ALA A 1 229 ? 0.722 -2.031 5.742 1.00 95.44 229 ALA A CA 1
ATOM 1722 C C . ALA A 1 229 ? 0.798 -3.230 6.700 1.00 95.44 229 ALA A C 1
ATOM 1724 O O . ALA A 1 229 ? -0.174 -3.527 7.391 1.00 95.44 229 ALA A O 1
ATOM 1725 N N . THR A 1 230 ? 1.967 -3.867 6.815 1.00 92.56 230 THR A N 1
ATOM 1726 C CA . THR A 1 230 ? 2.189 -4.966 7.770 1.00 92.56 230 THR A CA 1
ATOM 1727 C C . THR A 1 230 ? 2.025 -4.487 9.217 1.00 92.56 230 THR A C 1
ATOM 1729 O O . THR A 1 230 ? 1.287 -5.090 9.992 1.00 92.56 230 THR A O 1
ATOM 1732 N N . GLN A 1 231 ? 2.630 -3.348 9.570 1.00 96.12 231 GLN A N 1
ATOM 1733 C CA . GLN A 1 231 ? 2.475 -2.747 10.902 1.00 96.12 231 GLN A CA 1
ATOM 1734 C C . GLN A 1 231 ? 1.027 -2.329 11.205 1.00 96.12 231 GLN A C 1
ATOM 1736 O O . GLN A 1 231 ? 0.569 -2.428 12.349 1.00 96.12 231 GLN A O 1
ATOM 1741 N N . LEU A 1 232 ? 0.287 -1.863 10.195 1.00 96.75 232 LEU A N 1
ATOM 1742 C CA . LEU A 1 232 ? -1.133 -1.546 10.327 1.00 96.75 232 LEU A CA 1
ATOM 1743 C C . LEU A 1 232 ? -1.963 -2.801 10.604 1.00 96.75 232 LEU A C 1
ATOM 1745 O O . LEU A 1 232 ? -2.794 -2.757 11.505 1.00 96.75 232 LEU A O 1
ATOM 1749 N N . ILE A 1 233 ? -1.705 -3.917 9.914 1.00 95.31 233 ILE A N 1
ATOM 1750 C CA . ILE A 1 233 ? -2.381 -5.201 10.175 1.00 95.31 233 ILE A CA 1
ATOM 1751 C C . ILE A 1 233 ? -2.162 -5.636 11.630 1.00 95.31 233 ILE A C 1
ATOM 1753 O O . ILE A 1 233 ? -3.132 -5.912 12.336 1.00 95.31 233 ILE A O 1
ATOM 1757 N N . ASP A 1 234 ? -0.922 -5.590 12.122 1.00 95.75 234 ASP A N 1
ATOM 1758 C CA . ASP A 1 234 ? -0.611 -5.926 13.519 1.00 95.75 234 ASP A CA 1
ATOM 1759 C C . ASP A 1 234 ? -1.364 -5.025 14.513 1.00 95.75 234 ASP A C 1
ATOM 1761 O O . ASP A 1 234 ? -1.861 -5.471 15.557 1.00 95.75 234 ASP A O 1
ATOM 1765 N N . THR A 1 235 ? -1.471 -3.736 14.182 1.00 97.00 235 THR A N 1
ATOM 1766 C CA . THR A 1 235 ? -2.186 -2.751 14.998 1.00 97.00 235 THR A CA 1
ATOM 1767 C C . THR A 1 235 ? -3.689 -3.029 15.012 1.00 97.00 235 THR A C 1
ATOM 1769 O O . THR A 1 235 ? -4.296 -3.006 16.087 1.00 97.00 235 THR A O 1
ATOM 1772 N N . ILE A 1 236 ? -4.277 -3.338 13.854 1.00 96.62 236 ILE A N 1
ATOM 1773 C CA . ILE A 1 236 ? -5.690 -3.701 13.679 1.00 96.62 236 ILE A CA 1
ATOM 1774 C C . ILE A 1 236 ? -6.012 -4.966 14.483 1.00 96.62 236 ILE A C 1
ATOM 1776 O O . ILE A 1 236 ? -6.947 -4.959 15.284 1.00 96.62 236 ILE A O 1
ATOM 1780 N N . ASP A 1 237 ? -5.179 -6.004 14.401 1.00 94.19 237 ASP A N 1
ATOM 1781 C CA . ASP A 1 237 ? -5.336 -7.226 15.200 1.00 94.19 237 ASP A CA 1
ATOM 1782 C C . ASP A 1 237 ? -5.203 -6.947 16.712 1.00 94.19 237 ASP A C 1
ATOM 1784 O O . ASP A 1 237 ? -5.851 -7.569 17.564 1.00 94.19 237 ASP A O 1
ATOM 1788 N N . GLY A 1 238 ? -4.355 -5.988 17.093 1.00 95.44 238 GLY A N 1
ATOM 1789 C CA . GLY A 1 238 ? -4.278 -5.466 18.458 1.00 95.44 238 GLY A CA 1
ATOM 1790 C C . GLY A 1 238 ? -5.565 -4.764 18.910 1.00 95.44 238 GLY A C 1
ATOM 1791 O O . GLY A 1 238 ? -6.007 -4.954 20.046 1.00 95.44 238 GLY A O 1
ATOM 1792 N N . VAL A 1 239 ? -6.183 -3.960 18.042 1.00 94.50 239 VAL A N 1
ATOM 1793 C CA . VAL A 1 239 ? -7.473 -3.303 18.306 1.00 94.50 239 VAL A CA 1
ATOM 1794 C C . VAL A 1 239 ? -8.591 -4.337 18.438 1.00 94.50 239 VAL A C 1
ATOM 1796 O O . VAL A 1 239 ? -9.276 -4.316 19.459 1.00 94.50 239 VAL A O 1
ATOM 1799 N N . ALA A 1 240 ? -8.698 -5.295 17.514 1.00 92.69 240 ALA A N 1
ATOM 1800 C CA . ALA A 1 240 ? -9.701 -6.362 17.546 1.00 92.69 240 ALA A CA 1
ATOM 1801 C C . ALA A 1 240 ? -9.661 -7.159 18.865 1.00 92.69 240 ALA A C 1
ATOM 1803 O O . ALA A 1 240 ? -10.677 -7.362 19.533 1.00 92.69 240 ALA A O 1
ATOM 1804 N N . ARG A 1 241 ? -8.459 -7.545 19.322 1.00 93.94 241 ARG A N 1
ATOM 1805 C CA . ARG A 1 241 ? -8.282 -8.237 20.614 1.00 93.94 241 ARG A CA 1
ATOM 1806 C C . ARG A 1 241 ? -8.733 -7.388 21.800 1.00 93.94 241 ARG A C 1
ATOM 1808 O O . ARG A 1 241 ? -9.427 -7.887 22.687 1.00 93.94 241 ARG A O 1
ATOM 1815 N N . ARG A 1 242 ? -8.354 -6.105 21.826 1.00 93.50 242 ARG A N 1
ATOM 1816 C CA . ARG A 1 242 ? -8.782 -5.171 22.881 1.00 93.50 242 ARG A CA 1
ATOM 1817 C C . ARG A 1 242 ? -10.290 -4.951 22.858 1.00 93.50 242 ARG A C 1
ATOM 1819 O O . ARG A 1 242 ? -10.875 -4.774 23.926 1.00 93.50 242 ARG A O 1
ATOM 1826 N N . MET A 1 243 ? -10.909 -4.985 21.683 1.00 92.69 243 MET A N 1
ATOM 1827 C CA . MET A 1 243 ? -12.345 -4.814 21.543 1.00 92.69 243 MET A CA 1
ATOM 1828 C C . MET A 1 243 ? -13.120 -6.015 22.081 1.00 92.69 243 MET A C 1
ATOM 1830 O O . MET A 1 243 ? -13.981 -5.854 22.947 1.00 92.69 243 MET A O 1
ATOM 1834 N N . SER A 1 244 ? -12.711 -7.227 21.701 1.00 91.12 244 SER A N 1
ATOM 1835 C CA . SER A 1 244 ? -13.239 -8.474 22.268 1.00 91.12 244 SER A CA 1
ATOM 1836 C C . SER A 1 244 ? -13.158 -8.490 23.802 1.00 91.12 244 SER A C 1
ATOM 1838 O O . SER A 1 244 ? -14.114 -8.847 24.497 1.00 91.12 244 SER A O 1
ATOM 1840 N N . ASP A 1 245 ? -12.035 -8.024 24.356 1.00 93.50 245 ASP A N 1
ATOM 1841 C CA . ASP A 1 245 ? -11.840 -7.927 25.800 1.00 93.50 245 ASP A CA 1
ATOM 1842 C C . ASP A 1 245 ? -12.761 -6.893 26.472 1.00 93.50 245 ASP A C 1
ATOM 1844 O O . ASP A 1 245 ? -13.342 -7.162 27.527 1.00 93.50 245 ASP A O 1
ATOM 1848 N N . ARG A 1 246 ? -12.954 -5.724 25.845 1.00 92.38 246 ARG A N 1
ATOM 1849 C CA . ARG A 1 246 ? -13.923 -4.716 26.307 1.00 92.38 246 ARG A CA 1
ATOM 1850 C C . ARG A 1 246 ? -15.344 -5.272 26.303 1.00 92.38 246 ARG A C 1
ATOM 1852 O O . ARG A 1 246 ? -16.013 -5.159 27.325 1.00 92.38 246 ARG A O 1
ATOM 1859 N N . ARG A 1 247 ? -15.760 -5.956 25.235 1.00 91.00 247 ARG A N 1
ATOM 1860 C CA . ARG A 1 247 ? -17.084 -6.593 25.127 1.00 91.00 247 ARG A CA 1
ATOM 1861 C C . ARG A 1 247 ? -17.342 -7.592 26.258 1.00 91.00 247 ARG A C 1
ATOM 1863 O O . ARG A 1 247 ? -18.417 -7.593 26.853 1.00 91.00 247 ARG A O 1
ATOM 1870 N N . ARG A 1 248 ? -16.338 -8.400 26.624 1.00 92.56 248 ARG A N 1
ATOM 1871 C CA . ARG A 1 248 ? -16.433 -9.319 27.776 1.00 92.56 248 ARG A CA 1
ATOM 1872 C C . ARG A 1 248 ? -16.601 -8.582 29.105 1.00 92.56 248 ARG A C 1
ATOM 1874 O O . ARG A 1 248 ? -17.481 -8.942 29.882 1.00 92.56 248 ARG A O 1
ATOM 1881 N N . ARG A 1 249 ? -15.798 -7.541 29.363 1.00 93.38 249 ARG A N 1
ATOM 1882 C CA . ARG A 1 249 ? -15.928 -6.721 30.587 1.00 93.38 249 ARG A CA 1
ATOM 1883 C C . ARG A 1 249 ? -17.290 -6.042 30.684 1.00 93.38 249 ARG A C 1
ATOM 1885 O O . ARG A 1 249 ? -17.875 -5.982 31.757 1.00 93.38 249 ARG A O 1
ATOM 1892 N N . MET A 1 250 ? -17.800 -5.568 29.559 1.00 92.94 250 MET A N 1
ATOM 1893 C CA . MET A 1 250 ? -19.117 -4.957 29.460 1.00 92.94 250 MET A CA 1
ATOM 1894 C C . MET A 1 250 ? -20.258 -5.929 29.756 1.00 92.94 250 MET A C 1
ATOM 1896 O O . MET A 1 250 ? -21.162 -5.594 30.516 1.00 92.94 250 MET A O 1
ATOM 1900 N N . ALA A 1 251 ? -20.195 -7.149 29.218 1.00 91.12 251 ALA A N 1
ATOM 1901 C CA . ALA A 1 251 ? -21.165 -8.192 29.538 1.00 91.12 251 ALA A CA 1
ATOM 1902 C C . ALA A 1 251 ? -21.153 -8.541 31.038 1.00 91.12 251 ALA A C 1
ATOM 1904 O O . ALA A 1 251 ? -22.214 -8.703 31.639 1.00 91.12 251 ALA A O 1
ATOM 1905 N N . ALA A 1 252 ? -19.969 -8.592 31.658 1.00 93.81 252 ALA A N 1
ATOM 1906 C CA . ALA A 1 252 ? -19.843 -8.790 33.101 1.00 93.81 252 ALA A CA 1
ATOM 1907 C C . ALA A 1 252 ? -20.445 -7.620 33.904 1.00 93.81 252 ALA A C 1
ATOM 1909 O O . ALA A 1 252 ? -21.150 -7.850 34.883 1.00 93.81 252 ALA A O 1
ATOM 1910 N N . ALA A 1 253 ? -20.233 -6.373 33.468 1.00 93.25 253 ALA A N 1
ATOM 1911 C CA . ALA A 1 253 ? -20.833 -5.198 34.100 1.00 93.25 253 ALA A CA 1
ATOM 1912 C C . ALA A 1 253 ? -22.371 -5.205 34.010 1.00 93.25 253 ALA A C 1
ATOM 1914 O O . ALA A 1 253 ? -23.037 -4.891 34.993 1.00 93.25 253 ALA A O 1
ATOM 1915 N N . ALA A 1 254 ? -22.937 -5.622 32.871 1.00 91.75 254 ALA A N 1
ATOM 1916 C CA . ALA A 1 254 ? -24.384 -5.777 32.711 1.00 91.75 254 ALA A CA 1
ATOM 1917 C C . ALA A 1 254 ? -24.964 -6.833 33.669 1.00 91.75 254 ALA A C 1
ATOM 1919 O O . ALA A 1 254 ? -26.008 -6.612 34.280 1.00 91.75 254 ALA A O 1
ATOM 1920 N N . GLN A 1 255 ? -24.277 -7.970 33.827 1.00 93.50 255 GLN A N 1
ATOM 1921 C CA . GLN A 1 255 ? -24.685 -9.013 34.773 1.00 93.50 255 GLN A CA 1
ATOM 1922 C C . GLN A 1 255 ? -24.634 -8.523 36.223 1.00 93.50 255 GLN A C 1
ATOM 1924 O O . GLN A 1 255 ? -25.556 -8.789 36.992 1.00 93.50 255 GLN A O 1
ATOM 1929 N N . GLU A 1 256 ? -23.589 -7.782 36.595 1.00 94.81 256 GLU A N 1
ATOM 1930 C CA . GLU A 1 256 ? -23.470 -7.244 37.949 1.00 94.81 256 GLU A CA 1
ATOM 1931 C C . GLU A 1 256 ? -24.540 -6.182 38.234 1.00 94.81 256 GLU A C 1
ATOM 1933 O O . GLU A 1 256 ? -25.162 -6.217 39.294 1.00 94.81 256 GLU A O 1
ATOM 1938 N N . ALA A 1 257 ? -24.840 -5.301 37.274 1.00 92.94 257 ALA A N 1
ATOM 1939 C CA . ALA A 1 257 ? -25.935 -4.338 37.397 1.00 92.94 257 ALA A CA 1
ATOM 1940 C C . ALA A 1 257 ? -27.289 -5.036 37.628 1.00 92.94 257 ALA A C 1
ATOM 1942 O O . ALA A 1 257 ? -28.028 -4.652 38.535 1.00 92.94 257 ALA A O 1
ATOM 1943 N N . ALA A 1 258 ? -27.576 -6.114 36.886 1.00 91.75 258 ALA A N 1
ATOM 1944 C CA . ALA A 1 258 ? -28.793 -6.907 37.068 1.00 91.75 258 ALA A CA 1
ATOM 1945 C C . ALA A 1 258 ? -28.874 -7.548 38.469 1.00 91.75 258 ALA A C 1
ATOM 1947 O O . ALA A 1 258 ? -29.927 -7.522 39.109 1.00 91.75 258 ALA A O 1
ATOM 1948 N N . ARG A 1 259 ? -27.752 -8.064 38.988 1.00 95.44 259 ARG A N 1
ATOM 1949 C CA . ARG A 1 259 ? -27.670 -8.647 40.339 1.00 95.44 259 ARG A CA 1
ATOM 1950 C C . ARG A 1 259 ? -27.905 -7.604 41.437 1.00 95.44 259 ARG A C 1
ATOM 1952 O O . ARG A 1 259 ? -28.585 -7.875 42.432 1.00 95.44 259 ARG A O 1
ATOM 1959 N N . ILE A 1 260 ? -27.361 -6.398 41.266 1.00 95.00 260 ILE A N 1
ATOM 1960 C CA . ILE A 1 260 ? -27.598 -5.282 42.191 1.00 95.00 260 ILE A CA 1
ATOM 1961 C C . ILE A 1 260 ? -29.074 -4.868 42.134 1.00 95.00 260 ILE A C 1
ATOM 1963 O O . ILE A 1 260 ? -29.689 -4.684 43.182 1.00 95.00 260 ILE A O 1
ATOM 1967 N N . GLN A 1 261 ? -29.670 -4.794 40.941 1.00 93.44 261 GLN A N 1
ATOM 1968 C CA . GLN A 1 261 ? -31.082 -4.447 40.766 1.00 93.44 261 GLN A CA 1
ATOM 1969 C C . GLN A 1 261 ? -32.017 -5.425 41.499 1.00 93.44 261 GLN A C 1
ATOM 1971 O O . GLN A 1 261 ? -32.936 -4.986 42.192 1.00 93.44 261 GLN A O 1
ATOM 1976 N N . GLU A 1 262 ? -31.748 -6.733 41.436 1.00 94.81 262 GLU A N 1
ATOM 1977 C CA . GLU A 1 262 ? -32.488 -7.757 42.194 1.00 94.81 262 GLU A CA 1
ATOM 1978 C C . GLU A 1 262 ? -32.341 -7.580 43.718 1.00 94.81 262 GLU A C 1
ATOM 1980 O O . GLU A 1 262 ? -33.317 -7.654 44.476 1.00 94.81 262 GLU A O 1
ATOM 1985 N N . THR A 1 263 ? -31.125 -7.277 44.178 1.00 95.69 263 THR A N 1
ATOM 1986 C CA . THR A 1 263 ? -30.840 -7.037 45.602 1.00 95.69 263 THR A CA 1
ATOM 1987 C C . THR A 1 263 ? -31.597 -5.809 46.117 1.00 95.69 263 THR A C 1
ATOM 1989 O O . THR A 1 263 ? -32.240 -5.857 47.168 1.00 95.69 263 THR A O 1
ATOM 1992 N N . VAL A 1 264 ? -31.585 -4.717 45.351 1.00 95.75 264 VAL A N 1
ATOM 1993 C CA . VAL A 1 264 ? -32.278 -3.468 45.690 1.00 95.75 264 VAL A CA 1
ATOM 1994 C C . VAL A 1 264 ? -33.801 -3.648 45.642 1.00 95.75 264 VAL A C 1
ATOM 1996 O O . VAL A 1 264 ? -34.505 -3.154 46.525 1.00 95.75 264 VAL A O 1
ATOM 1999 N N . ALA A 1 265 ? -34.328 -4.426 44.692 1.00 92.25 265 ALA A N 1
ATOM 2000 C CA . ALA A 1 265 ? -35.746 -4.789 44.658 1.00 92.25 265 ALA A CA 1
ATOM 2001 C C . ALA A 1 265 ? -36.166 -5.586 45.908 1.00 92.25 265 ALA A C 1
ATOM 2003 O O . ALA A 1 265 ? -37.223 -5.332 46.492 1.00 92.25 265 ALA A O 1
ATOM 2004 N N . THR A 1 266 ? -35.310 -6.497 46.377 1.00 95.50 266 THR A N 1
ATOM 2005 C CA . THR A 1 266 ? -35.533 -7.243 47.625 1.00 95.50 266 THR A CA 1
ATOM 2006 C C . THR A 1 266 ? -35.521 -6.313 48.846 1.00 95.50 266 THR A C 1
ATOM 2008 O O . THR A 1 266 ? -36.369 -6.443 49.733 1.00 95.50 266 THR A O 1
ATOM 2011 N N . MET A 1 267 ? -34.626 -5.316 48.880 1.00 95.56 267 MET A N 1
ATOM 2012 C CA . MET A 1 267 ? -34.626 -4.278 49.922 1.00 95.56 267 MET A CA 1
ATOM 2013 C C . MET A 1 267 ? -35.914 -3.443 49.910 1.00 95.56 267 MET A C 1
ATOM 2015 O O . MET A 1 267 ? -36.468 -3.173 50.977 1.00 95.56 267 MET A O 1
ATOM 2019 N N . ALA A 1 268 ? -36.431 -3.086 48.728 1.00 93.88 268 ALA A N 1
ATOM 2020 C CA . ALA A 1 268 ? -37.702 -2.371 48.589 1.00 93.88 268 ALA A CA 1
ATOM 2021 C C . ALA A 1 268 ? -38.867 -3.157 49.216 1.00 93.88 268 ALA A C 1
ATOM 2023 O O . ALA A 1 268 ? -39.670 -2.604 49.972 1.00 93.88 268 ALA A O 1
ATOM 2024 N N . GLN A 1 269 ? -38.932 -4.467 48.947 1.00 94.88 269 GLN A N 1
ATOM 2025 C CA . GLN A 1 269 ? -39.944 -5.352 49.529 1.00 94.88 269 GLN A CA 1
ATOM 2026 C C . GLN A 1 269 ? -39.807 -5.461 51.052 1.00 94.88 269 GLN A C 1
ATOM 2028 O O . GLN A 1 269 ? -40.808 -5.399 51.769 1.00 94.88 269 GLN A O 1
ATOM 2033 N N . ALA A 1 270 ? -38.580 -5.599 51.566 1.00 95.44 270 ALA A N 1
ATOM 2034 C CA . ALA A 1 270 ? -38.326 -5.656 53.003 1.00 95.44 270 ALA A CA 1
ATOM 2035 C C . ALA A 1 270 ? -38.769 -4.364 53.711 1.00 95.44 270 ALA A C 1
ATOM 2037 O O . ALA A 1 270 ? -39.460 -4.435 54.728 1.00 95.44 270 ALA A O 1
ATOM 2038 N N . ALA A 1 271 ? -38.457 -3.196 53.141 1.00 95.19 271 ALA A N 1
ATOM 2039 C CA . ALA A 1 271 ? -38.893 -1.904 53.666 1.00 95.19 271 ALA A CA 1
ATOM 2040 C C . ALA A 1 271 ? -40.430 -1.785 53.714 1.00 95.19 271 ALA A C 1
ATOM 2042 O O . ALA A 1 271 ? -40.977 -1.382 54.739 1.00 95.19 271 ALA A O 1
ATOM 2043 N N . GLY A 1 272 ? -41.141 -2.225 52.667 1.00 93.50 272 GLY A N 1
ATOM 2044 C CA . GLY A 1 272 ? -42.612 -2.245 52.655 1.00 93.50 272 GLY A CA 1
ATOM 2045 C C . GLY A 1 272 ? -43.230 -3.180 53.708 1.00 93.50 272 GLY A C 1
ATOM 2046 O O . GLY A 1 272 ? -44.258 -2.864 54.314 1.00 93.50 272 GLY A O 1
ATOM 2047 N N . ARG A 1 273 ? -42.582 -4.317 54.000 1.00 96.06 273 ARG A N 1
ATOM 2048 C CA . ARG A 1 273 ? -43.003 -5.208 55.098 1.00 96.06 273 ARG A CA 1
ATOM 2049 C C . ARG A 1 273 ? -42.818 -4.548 56.464 1.00 96.06 273 ARG A C 1
ATOM 2051 O O . ARG A 1 273 ? -43.707 -4.668 57.304 1.00 96.06 273 ARG A O 1
ATOM 2058 N N . ILE A 1 274 ? -41.706 -3.841 56.681 1.00 95.38 274 ILE A N 1
ATOM 2059 C CA . ILE A 1 274 ? -41.464 -3.096 57.927 1.00 95.38 274 ILE A CA 1
ATOM 2060 C C . ILE A 1 274 ? -42.517 -1.998 58.096 1.00 95.38 274 ILE A C 1
AT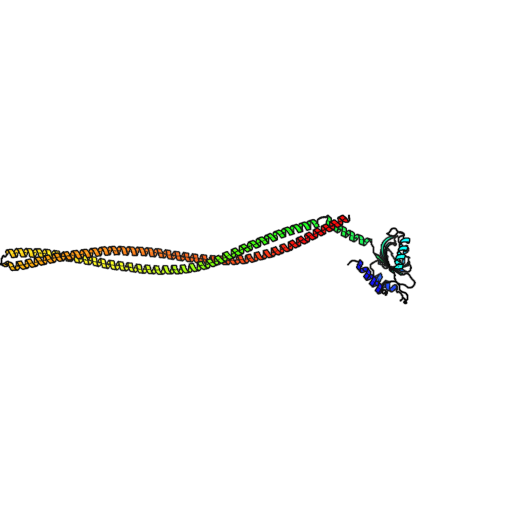OM 2062 O O . ILE A 1 274 ? -43.095 -1.888 59.171 1.00 95.38 274 ILE A O 1
ATOM 2066 N N . GLU A 1 275 ? -42.828 -1.243 57.042 1.00 95.12 275 GLU A N 1
ATOM 2067 C CA . GLU A 1 275 ? -43.875 -0.213 57.068 1.00 95.12 275 GLU A CA 1
ATOM 2068 C C . GLU A 1 275 ? -45.235 -0.782 57.501 1.00 95.12 275 GLU A C 1
ATOM 2070 O O . GLU A 1 275 ? -45.904 -0.213 58.365 1.00 95.12 275 GLU A O 1
ATOM 2075 N N . THR A 1 276 ? -45.602 -1.956 56.976 1.00 95.38 276 THR A N 1
ATOM 2076 C CA . THR A 1 276 ? -46.835 -2.662 57.360 1.00 95.38 276 THR A CA 1
ATOM 2077 C C . THR A 1 276 ? -46.829 -3.040 58.848 1.00 95.38 276 THR A C 1
ATOM 2079 O O . THR A 1 276 ? -47.822 -2.838 59.546 1.00 95.38 276 THR A O 1
ATOM 2082 N N . ILE A 1 277 ? -45.702 -3.553 59.361 1.00 96.12 277 ILE A N 1
ATOM 2083 C CA . ILE A 1 277 ? -45.541 -3.911 60.781 1.00 96.12 277 ILE A CA 1
ATOM 2084 C C . ILE A 1 277 ? -45.637 -2.672 61.674 1.00 96.12 277 ILE A C 1
ATOM 2086 O O . ILE A 1 277 ? -46.361 -2.687 62.666 1.00 96.12 277 ILE A O 1
ATOM 2090 N N . VAL A 1 278 ? -44.954 -1.588 61.311 1.00 95.56 278 VAL A N 1
ATOM 2091 C CA . VAL A 1 278 ? -44.976 -0.320 62.053 1.00 95.56 278 VAL A CA 1
ATOM 2092 C C . VAL A 1 278 ? -46.384 0.276 62.075 1.00 95.56 278 VAL A C 1
ATOM 2094 O O . VAL A 1 278 ? -46.825 0.753 63.116 1.00 95.56 278 VAL A O 1
ATOM 2097 N N . GLY A 1 279 ? -47.127 0.191 60.966 1.00 93.25 279 GLY A N 1
ATOM 2098 C CA . GLY A 1 279 ? -48.541 0.573 60.915 1.00 93.25 279 GLY A CA 1
ATOM 2099 C C . GLY A 1 279 ? -49.406 -0.210 61.908 1.00 93.25 279 GLY A C 1
ATOM 2100 O O . GLY A 1 279 ? -50.191 0.388 62.642 1.00 93.25 279 GLY A O 1
ATOM 2101 N N . MET A 1 280 ? -49.214 -1.532 61.997 1.00 96.50 280 MET A N 1
ATOM 2102 C CA . MET A 1 280 ? -49.902 -2.366 62.992 1.00 96.50 280 MET A CA 1
ATOM 2103 C C . MET A 1 280 ? -49.509 -2.000 64.431 1.00 96.50 280 MET A C 1
ATOM 2105 O O . MET A 1 280 ? -50.381 -1.921 65.292 1.00 96.50 280 MET A O 1
ATOM 2109 N N . VAL A 1 281 ? -48.226 -1.732 64.698 1.00 94.19 281 VAL A N 1
ATOM 2110 C CA . VAL A 1 281 ? -47.746 -1.311 66.028 1.00 94.19 281 VAL A CA 1
ATOM 2111 C C . VAL A 1 281 ? -48.360 0.028 66.442 1.00 94.19 281 VAL A C 1
ATOM 2113 O O . VAL A 1 281 ? -48.838 0.135 67.570 1.00 94.19 281 VAL A O 1
ATOM 2116 N N . SER A 1 282 ? -48.416 1.022 65.546 1.00 93.12 282 SER A N 1
ATOM 2117 C CA . SER A 1 282 ? -49.096 2.297 65.823 1.00 93.12 282 SER A CA 1
ATOM 2118 C C . SER A 1 282 ? -50.582 2.088 66.132 1.00 93.12 282 SER A C 1
ATOM 2120 O O . SER A 1 282 ? -51.070 2.624 67.123 1.00 93.12 282 SER A O 1
ATOM 2122 N N . ALA A 1 283 ? -51.286 1.247 65.364 1.00 94.38 283 ALA A N 1
ATOM 2123 C CA . ALA A 1 283 ? -52.696 0.945 65.621 1.00 94.38 283 ALA A CA 1
ATOM 2124 C C . ALA A 1 283 ? -52.917 0.266 66.990 1.00 94.38 283 ALA A C 1
ATOM 2126 O O . ALA A 1 283 ? -53.841 0.625 67.723 1.00 94.38 283 ALA A O 1
ATOM 2127 N N . ILE A 1 284 ? -52.044 -0.676 67.370 1.00 95.00 284 ILE A N 1
ATOM 2128 C CA . ILE A 1 284 ? -52.070 -1.321 68.693 1.00 95.00 284 ILE A CA 1
ATOM 2129 C C . ILE A 1 284 ? -51.787 -0.297 69.799 1.00 95.00 284 ILE A C 1
ATOM 2131 O O . ILE A 1 284 ? -52.457 -0.316 70.835 1.00 95.00 284 ILE A O 1
ATOM 2135 N N . ALA A 1 285 ? -50.824 0.607 69.599 1.00 95.00 285 ALA A N 1
ATOM 2136 C CA . ALA A 1 285 ? -50.497 1.659 70.556 1.00 95.00 285 ALA A CA 1
ATOM 2137 C C . ALA A 1 285 ? -51.684 2.615 70.769 1.00 95.00 285 ALA A C 1
ATOM 2139 O O . ALA A 1 285 ? -52.048 2.889 71.914 1.00 95.00 285 ALA A O 1
ATOM 2140 N N . ASP A 1 286 ? -52.357 3.041 69.699 1.00 93.31 286 ASP A N 1
ATOM 2141 C CA . ASP A 1 286 ? -53.552 3.889 69.779 1.00 93.31 286 ASP A CA 1
ATOM 2142 C C . ASP A 1 286 ? -54.713 3.187 70.494 1.00 93.31 286 ASP A C 1
ATOM 2144 O O . ASP A 1 286 ? -55.351 3.764 71.383 1.00 93.31 286 ASP A O 1
ATOM 2148 N N . GLN A 1 287 ? -54.952 1.910 70.185 1.00 96.56 287 GLN A N 1
ATOM 2149 C CA . GLN A 1 287 ? -55.965 1.109 70.870 1.00 96.56 287 GLN A CA 1
ATOM 2150 C C . GLN A 1 287 ? -55.633 0.929 72.361 1.00 96.56 287 GLN A C 1
ATOM 2152 O O . GLN A 1 287 ? -56.511 1.053 73.217 1.00 96.56 287 GLN A O 1
ATOM 2157 N N . THR A 1 288 ? -54.361 0.699 72.693 1.00 95.88 288 THR A N 1
ATOM 2158 C CA . THR A 1 288 ? -53.883 0.578 74.080 1.00 95.88 288 THR A CA 1
ATOM 2159 C C . THR A 1 288 ? -54.046 1.894 74.835 1.00 95.88 288 THR A C 1
ATOM 2161 O O . THR A 1 288 ? -54.483 1.901 75.984 1.00 95.88 288 THR A O 1
ATOM 2164 N N . LYS A 1 289 ? -53.772 3.028 74.181 1.00 92.88 289 LYS A N 1
ATOM 2165 C CA . LYS A 1 289 ? -53.976 4.370 74.736 1.00 92.88 289 LYS A CA 1
ATOM 2166 C C . LYS A 1 289 ? -55.451 4.636 75.047 1.00 92.88 289 LYS A C 1
ATOM 2168 O O . LYS A 1 289 ? -55.749 5.204 76.098 1.00 92.88 289 LYS A O 1
ATOM 2173 N N . LEU A 1 290 ? -56.367 4.202 74.177 1.00 95.12 290 LEU A N 1
ATOM 2174 C CA . LEU A 1 290 ? -57.813 4.281 74.414 1.00 95.12 290 LEU A CA 1
ATOM 2175 C C . LEU A 1 290 ? -58.263 3.373 75.567 1.00 95.12 290 LEU A C 1
ATOM 2177 O O . LEU A 1 290 ? -59.025 3.812 76.427 1.00 95.12 290 LEU A O 1
ATOM 2181 N N . LEU A 1 291 ? -57.760 2.138 75.639 1.00 95.31 291 LEU A N 1
ATOM 2182 C CA . LEU A 1 291 ? -58.045 1.224 76.752 1.00 95.31 291 LEU A CA 1
ATOM 2183 C C . LEU A 1 291 ? -57.551 1.785 78.091 1.00 95.31 291 LEU A C 1
ATOM 2185 O O . LEU A 1 291 ? -58.287 1.769 79.076 1.00 95.31 291 LEU A O 1
ATOM 2189 N N . ALA A 1 292 ? -56.337 2.333 78.117 1.00 95.19 292 ALA A N 1
ATOM 2190 C CA . ALA A 1 292 ? -55.758 2.964 79.297 1.00 95.19 292 ALA A CA 1
ATOM 2191 C C . ALA A 1 292 ? -56.546 4.210 79.731 1.00 95.19 292 ALA A C 1
ATOM 2193 O O . ALA A 1 292 ? -56.741 4.446 80.924 1.00 95.19 292 ALA A O 1
ATOM 2194 N N . LEU A 1 293 ? -57.057 4.991 78.773 1.00 92.75 293 LEU A N 1
ATOM 2195 C CA . LEU A 1 293 ? -57.945 6.118 79.055 1.00 92.75 293 LEU A CA 1
ATOM 2196 C C . LEU A 1 293 ? -59.252 5.650 79.707 1.00 92.75 293 LEU A C 1
ATOM 2198 O O . LEU A 1 293 ? -59.628 6.190 80.745 1.00 92.75 293 LEU A O 1
ATOM 2202 N N . ASN A 1 294 ? -59.898 4.620 79.153 1.00 94.00 294 ASN A N 1
ATOM 2203 C CA . ASN A 1 294 ? -61.112 4.036 79.730 1.00 94.00 294 ASN A CA 1
ATOM 2204 C C . ASN A 1 294 ? -60.859 3.500 81.149 1.00 94.00 294 ASN A C 1
ATOM 2206 O O . ASN A 1 294 ? -61.649 3.759 82.053 1.00 94.00 294 ASN A O 1
ATOM 2210 N N . ALA A 1 295 ? -59.726 2.828 81.371 1.00 94.00 295 ALA A N 1
ATOM 2211 C CA . ALA A 1 295 ? -59.322 2.362 82.697 1.00 94.00 295 ALA A CA 1
ATOM 2212 C C . ALA A 1 295 ? -59.081 3.520 83.681 1.00 94.00 295 ALA A C 1
ATOM 2214 O O . ALA A 1 295 ? -59.463 3.424 84.844 1.00 94.00 295 ALA A O 1
ATOM 2215 N N . THR A 1 296 ? -58.503 4.635 83.221 1.00 92.38 296 THR A N 1
ATOM 2216 C CA . THR A 1 296 ? -58.315 5.842 84.043 1.00 92.38 296 T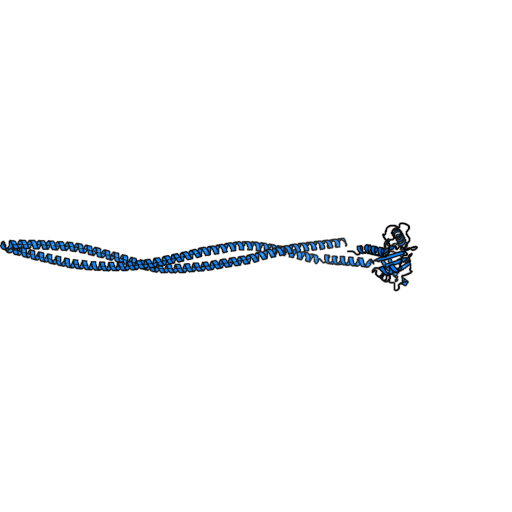HR A CA 1
ATOM 2217 C C . THR A 1 296 ? -59.663 6.447 84.458 1.00 92.38 296 THR A C 1
ATOM 2219 O O . THR A 1 296 ? -59.825 6.855 85.607 1.00 92.38 296 THR A O 1
ATOM 2222 N N . ILE A 1 297 ? -60.645 6.471 83.547 1.00 91.62 297 ILE A N 1
ATOM 2223 C CA . ILE A 1 297 ? -62.008 6.951 83.827 1.00 91.62 297 ILE A CA 1
ATOM 2224 C C . ILE A 1 297 ? -62.684 6.069 84.885 1.00 91.62 297 ILE A C 1
ATOM 2226 O O . ILE A 1 297 ? -63.237 6.588 85.854 1.00 91.62 297 ILE A O 1
ATOM 2230 N N . GLU A 1 298 ? -62.607 4.745 84.743 1.00 94.00 298 GLU A N 1
ATOM 2231 C CA . GLU A 1 298 ? -63.247 3.823 85.687 1.00 94.00 298 GLU A CA 1
ATOM 2232 C C . GLU A 1 298 ? -62.547 3.821 87.058 1.00 94.00 298 GLU A C 1
ATOM 2234 O O . GLU A 1 298 ? -63.207 3.781 88.096 1.00 94.00 298 GLU A O 1
ATOM 2239 N N . ALA A 1 299 ? -61.218 3.974 87.086 1.00 92.50 299 ALA A N 1
ATOM 2240 C CA . ALA A 1 299 ? -60.454 4.148 88.320 1.00 92.50 299 ALA A CA 1
ATOM 2241 C C . ALA A 1 299 ? -60.860 5.425 89.077 1.00 92.50 299 ALA A C 1
ATOM 2243 O O . ALA A 1 299 ? -61.016 5.387 90.297 1.00 92.50 299 ALA A O 1
ATOM 2244 N N . ALA A 1 300 ? -61.094 6.534 88.365 1.00 89.88 300 ALA A N 1
ATOM 2245 C CA . ALA A 1 300 ? -61.622 7.760 88.963 1.00 89.88 300 ALA A CA 1
ATOM 2246 C C . ALA A 1 300 ? -63.048 7.563 89.509 1.00 89.88 300 ALA A C 1
ATOM 2248 O O . ALA A 1 300 ? -63.391 8.089 90.568 1.00 89.88 300 ALA A O 1
ATOM 2249 N N . ARG A 1 301 ? -63.867 6.760 88.821 1.00 91.31 301 ARG A N 1
ATOM 2250 C CA . ARG A 1 301 ? -65.243 6.437 89.221 1.00 91.31 301 ARG A CA 1
ATOM 2251 C C . ARG A 1 301 ? -65.318 5.589 90.494 1.00 91.31 301 ARG A C 1
ATOM 2253 O O . ARG A 1 301 ? -66.247 5.756 91.278 1.00 91.31 301 ARG A O 1
ATOM 2260 N N . ALA A 1 302 ? -64.329 4.725 90.721 1.00 92.06 302 ALA A N 1
ATOM 2261 C CA . ALA A 1 302 ? -64.194 3.914 91.932 1.00 92.06 302 ALA A CA 1
ATOM 2262 C C . ALA A 1 302 ? -63.686 4.701 93.165 1.00 92.06 302 ALA A C 1
ATOM 2264 O O . ALA A 1 302 ? -63.609 4.141 94.262 1.00 92.06 302 ALA A O 1
ATOM 2265 N N . GLY A 1 303 ? -63.336 5.986 93.013 1.00 89.38 303 GLY A N 1
ATOM 2266 C CA . GLY A 1 303 ? -62.883 6.846 94.108 1.00 89.38 303 GLY A CA 1
ATOM 2267 C C . GLY A 1 303 ? -61.594 6.341 94.766 1.00 89.38 303 GLY A C 1
ATOM 2268 O O . GLY A 1 303 ? -60.627 5.989 94.092 1.00 89.38 303 GLY A O 1
ATOM 2269 N N . ASP A 1 304 ? -61.568 6.284 96.100 1.00 88.31 304 ASP A N 1
ATOM 2270 C CA . ASP A 1 304 ? -60.370 5.893 96.855 1.00 88.31 304 ASP A CA 1
ATOM 2271 C C . ASP A 1 304 ? -59.912 4.450 96.603 1.00 88.31 304 ASP A C 1
ATOM 2273 O O . ASP A 1 304 ? -58.709 4.179 96.622 1.00 88.31 304 ASP A O 1
ATOM 2277 N N . ALA A 1 305 ? -60.841 3.539 96.296 1.00 86.75 305 ALA A N 1
ATOM 2278 C CA . ALA A 1 305 ? -60.522 2.150 95.968 1.00 86.75 305 ALA A CA 1
ATOM 2279 C C . ALA A 1 305 ? -59.798 2.008 94.611 1.00 86.75 305 ALA A C 1
ATOM 2281 O O . ALA A 1 305 ? -59.106 1.018 94.382 1.00 86.75 305 ALA A O 1
ATOM 2282 N N . GLY A 1 306 ? -59.922 3.002 93.721 1.00 90.81 306 GLY A N 1
ATOM 2283 C CA . GLY A 1 306 ? -59.347 2.996 92.373 1.00 90.81 306 GLY A CA 1
ATOM 2284 C C . GLY A 1 306 ? -57.945 3.603 92.252 1.00 90.81 306 GLY A C 1
ATOM 2285 O O . GLY A 1 306 ? -57.345 3.511 91.180 1.00 90.81 306 GLY A O 1
ATOM 2286 N N . ARG A 1 307 ? -57.377 4.197 93.317 1.00 88.44 307 ARG A N 1
ATOM 2287 C CA . ARG A 1 307 ? -56.101 4.946 93.241 1.00 88.44 307 ARG A CA 1
ATOM 2288 C C . ARG A 1 307 ? -54.938 4.134 92.660 1.00 88.44 307 ARG A C 1
ATOM 2290 O O . ARG A 1 307 ? -54.236 4.633 91.786 1.00 88.44 307 ARG A O 1
ATOM 2297 N N . GLY A 1 308 ? -54.756 2.884 93.092 1.00 90.75 308 GLY A N 1
ATOM 2298 C CA . GLY A 1 308 ? -53.701 2.008 92.558 1.00 90.75 308 GLY A CA 1
ATOM 2299 C C . GLY A 1 308 ? -53.901 1.667 91.076 1.00 90.75 308 GLY A C 1
ATOM 2300 O O . GLY A 1 308 ? -52.950 1.681 90.299 1.00 90.75 308 GLY A O 1
ATOM 2301 N N . PHE A 1 309 ? -55.153 1.451 90.664 1.00 92.75 309 PHE A N 1
ATOM 2302 C CA . PHE A 1 309 ? -55.518 1.199 89.267 1.00 92.75 309 PHE A CA 1
ATOM 2303 C C . PHE A 1 309 ? -55.289 2.428 88.378 1.00 92.75 309 PHE A C 1
ATOM 2305 O O . PHE A 1 309 ? -54.827 2.291 87.247 1.00 92.75 309 PHE A O 1
ATOM 2312 N N . SER A 1 310 ? -55.550 3.632 88.898 1.00 93.06 310 SER A N 1
ATOM 2313 C CA . SER A 1 310 ? -55.317 4.887 88.176 1.00 93.06 310 SER A CA 1
ATOM 2314 C C . SER A 1 310 ? -53.838 5.107 87.847 1.00 93.06 310 SER A C 1
ATOM 2316 O O . SER A 1 310 ? -53.534 5.621 86.772 1.00 93.06 310 SER A O 1
ATOM 2318 N N . VAL A 1 311 ? -52.922 4.726 88.747 1.00 93.88 311 VAL A N 1
ATOM 2319 C CA . VAL A 1 311 ? -51.472 4.831 88.501 1.00 93.88 311 VAL A CA 1
ATOM 2320 C C . VAL A 1 311 ? -51.068 3.903 87.358 1.00 93.88 311 VAL A C 1
ATOM 2322 O O . VAL A 1 311 ? -50.466 4.358 86.389 1.00 93.88 311 VAL A O 1
ATOM 2325 N N . VAL A 1 312 ? -51.489 2.634 87.409 1.00 95.75 312 VAL A N 1
ATOM 2326 C CA . VAL A 1 312 ? -51.211 1.657 86.342 1.00 95.75 312 VAL A CA 1
ATOM 2327 C C . VAL A 1 312 ? -51.789 2.119 85.002 1.00 95.75 312 VAL A C 1
ATOM 2329 O O . VAL A 1 312 ? -51.102 2.068 83.986 1.00 95.75 312 VAL A O 1
ATOM 2332 N N . ALA A 1 313 ? -53.025 2.624 84.983 1.00 94.81 313 ALA A N 1
ATOM 2333 C CA . ALA A 1 313 ? -53.648 3.130 83.762 1.00 94.81 313 ALA A CA 1
ATOM 2334 C C . ALA A 1 313 ? -52.875 4.323 83.158 1.00 94.81 313 ALA A C 1
ATOM 2336 O O . ALA A 1 313 ? -52.708 4.396 81.939 1.00 94.81 313 ALA A O 1
ATOM 2337 N N . SER A 1 314 ? -52.340 5.224 83.990 1.00 93.81 314 SER A N 1
ATOM 2338 C CA . SER A 1 314 ? -51.489 6.334 83.537 1.00 93.81 314 SER A CA 1
ATOM 2339 C C . SER A 1 314 ? -50.141 5.857 82.980 1.00 93.81 314 SER A C 1
ATOM 2341 O O . SER A 1 314 ? -49.685 6.364 81.949 1.00 93.81 314 SER A O 1
ATOM 2343 N N . GLU A 1 315 ? -49.521 4.860 83.616 1.00 96.00 315 GLU A N 1
ATOM 2344 C CA . GLU A 1 315 ? -48.275 4.236 83.150 1.00 96.00 315 GLU A CA 1
ATOM 2345 C C . GLU A 1 315 ? -48.476 3.601 81.762 1.00 96.00 315 GLU A C 1
ATOM 2347 O O . GLU A 1 315 ? -47.732 3.885 80.823 1.00 96.00 315 GLU A O 1
ATOM 2352 N N . VAL A 1 316 ? -49.556 2.822 81.593 1.00 96.69 316 VAL A N 1
ATOM 2353 C CA . VAL A 1 316 ? -49.916 2.181 80.315 1.00 96.69 316 VAL A CA 1
ATOM 2354 C C . VAL A 1 316 ? -50.201 3.226 79.237 1.00 96.69 316 VAL A C 1
ATOM 2356 O O . VAL A 1 316 ? -49.742 3.080 78.105 1.00 96.69 316 VAL A O 1
ATOM 2359 N N . LYS A 1 317 ? -50.912 4.312 79.568 1.00 93.44 317 LYS A N 1
ATOM 2360 C CA . LYS A 1 317 ? -51.179 5.411 78.627 1.00 93.44 317 LYS A CA 1
ATOM 2361 C C . LYS A 1 317 ? -49.886 6.083 78.155 1.00 93.44 317 LYS A C 1
ATOM 2363 O O . LYS A 1 317 ? -49.767 6.413 76.974 1.00 93.44 317 LYS A O 1
ATOM 2368 N N . THR A 1 318 ? -48.931 6.281 79.061 1.00 95.19 318 THR A N 1
ATOM 2369 C CA . THR A 1 318 ? -47.622 6.876 78.752 1.00 95.19 318 THR A CA 1
ATOM 2370 C C . THR A 1 318 ? -46.794 5.943 77.873 1.00 95.19 318 THR A C 1
ATOM 2372 O O . THR A 1 318 ? -46.269 6.381 76.850 1.00 95.19 318 THR A O 1
ATOM 2375 N N . LEU A 1 319 ? -46.754 4.648 78.203 1.00 95.56 319 LEU A N 1
ATOM 2376 C CA . LEU A 1 319 ? -46.059 3.630 77.415 1.00 95.56 319 LEU A CA 1
ATOM 2377 C C . LEU A 1 319 ? -46.646 3.499 76.001 1.00 95.56 319 LEU A C 1
ATOM 2379 O O . LEU A 1 319 ? -45.901 3.436 75.026 1.00 95.56 319 LEU A O 1
ATOM 2383 N N . ALA A 1 320 ? -47.975 3.533 75.873 1.00 95.25 320 ALA A N 1
ATOM 2384 C CA . ALA A 1 320 ? -48.655 3.550 74.582 1.00 95.25 320 ALA A CA 1
ATOM 2385 C C . ALA A 1 320 ? -48.295 4.803 73.761 1.00 95.25 320 ALA A C 1
ATOM 2387 O O . ALA A 1 320 ? -48.023 4.701 72.568 1.00 95.25 320 ALA A O 1
ATOM 2388 N N . GLY A 1 321 ? -48.223 5.977 74.400 1.00 94.00 321 GLY A N 1
ATOM 2389 C CA . GLY A 1 321 ? -47.763 7.211 73.756 1.00 94.00 321 GLY A CA 1
ATOM 2390 C C . GLY A 1 321 ? -46.315 7.128 73.261 1.00 94.00 321 GLY A C 1
ATOM 2391 O O . GLY A 1 321 ? -46.040 7.488 72.118 1.00 94.00 321 GLY A O 1
ATOM 2392 N N . ALA A 1 322 ? -45.407 6.597 74.084 1.00 94.25 322 ALA A N 1
ATOM 2393 C CA . ALA A 1 322 ? -44.017 6.369 73.694 1.00 94.25 322 ALA A CA 1
ATOM 2394 C C . ALA A 1 322 ? -43.903 5.362 72.535 1.00 94.25 322 ALA A C 1
ATOM 2396 O O . ALA A 1 322 ? -43.131 5.583 71.606 1.00 94.25 322 ALA A O 1
ATOM 2397 N N . SER A 1 323 ? -44.712 4.296 72.544 1.00 94.75 323 SER A N 1
ATOM 2398 C CA . SER A 1 323 ? -44.751 3.305 71.463 1.00 94.75 323 SER A CA 1
ATOM 2399 C C . SER A 1 323 ? -45.264 3.891 70.146 1.00 94.75 323 SER A C 1
ATOM 2401 O O . SER A 1 323 ? -44.734 3.546 69.092 1.00 94.75 323 SER A O 1
ATOM 2403 N N . ALA A 1 324 ? -46.272 4.769 70.186 1.00 92.81 324 ALA A N 1
ATOM 2404 C CA . ALA A 1 324 ? -46.766 5.459 68.995 1.00 92.81 324 ALA A CA 1
ATOM 2405 C C . ALA A 1 324 ? -45.690 6.387 68.410 1.00 92.81 324 ALA A C 1
ATOM 2407 O O . ALA A 1 324 ? -45.385 6.291 67.224 1.00 92.81 324 ALA A O 1
ATOM 2408 N N . SER A 1 325 ? -45.045 7.193 69.264 1.00 93.88 325 SER A N 1
ATOM 2409 C CA . SER A 1 325 ? -43.947 8.084 68.864 1.00 93.88 325 SER A CA 1
ATOM 2410 C C . SER A 1 325 ? -42.768 7.315 68.262 1.00 93.88 325 SER A C 1
ATOM 2412 O O . SER A 1 325 ? -42.248 7.703 67.222 1.00 93.88 325 SER A O 1
ATOM 2414 N N . ALA A 1 326 ? -42.367 6.196 68.873 1.00 94.38 326 ALA A N 1
ATOM 2415 C CA . ALA A 1 326 ? -41.316 5.339 68.327 1.00 94.38 326 ALA A CA 1
ATOM 2416 C C . ALA A 1 326 ? -41.722 4.719 66.977 1.00 94.38 326 ALA A C 1
ATOM 2418 O O . ALA A 1 326 ? -40.887 4.569 66.087 1.00 94.38 326 ALA A O 1
ATOM 2419 N N . GLY A 1 327 ? -43.003 4.376 66.805 1.00 94.06 327 GLY A N 1
ATOM 2420 C CA . GLY A 1 327 ? -43.551 3.927 65.525 1.00 94.06 327 GLY A CA 1
ATOM 2421 C C . GLY A 1 327 ? -43.438 4.993 64.432 1.00 94.06 327 GLY A C 1
ATOM 2422 O O . GLY A 1 327 ? -43.017 4.680 63.319 1.00 94.06 327 GLY A O 1
ATOM 2423 N N . ASP A 1 328 ? -43.746 6.251 64.750 1.00 92.88 328 ASP A N 1
ATOM 2424 C CA . ASP A 1 328 ? -43.622 7.373 63.813 1.00 92.88 328 ASP A CA 1
ATOM 2425 C C . ASP A 1 328 ? -42.160 7.611 63.394 1.00 92.88 328 ASP A C 1
ATOM 2427 O O . ASP A 1 328 ? -41.881 7.752 62.200 1.00 92.88 328 ASP A O 1
ATOM 2431 N N . ASP A 1 329 ? -41.214 7.538 64.338 1.00 95.56 329 ASP A N 1
ATOM 2432 C CA . ASP A 1 329 ? -39.777 7.644 64.052 1.00 95.56 329 ASP A CA 1
ATOM 2433 C C . ASP A 1 329 ? -39.280 6.516 63.132 1.00 95.56 329 ASP A C 1
ATOM 2435 O O . ASP A 1 329 ? -38.510 6.754 62.195 1.00 95.56 329 ASP A O 1
ATOM 2439 N N . ILE A 1 330 ? -39.720 5.270 63.363 1.00 95.50 330 ILE A N 1
ATOM 2440 C CA . ILE A 1 330 ? -39.376 4.145 62.480 1.00 95.50 330 ILE A CA 1
ATOM 2441 C C . ILE A 1 330 ? -40.001 4.356 61.097 1.00 95.50 330 ILE A C 1
ATOM 2443 O O . ILE A 1 330 ? -39.332 4.109 60.092 1.00 95.50 330 ILE A O 1
ATOM 2447 N N . ARG A 1 331 ? -41.247 4.844 61.015 1.00 94.88 331 ARG A N 1
ATOM 2448 C CA . ARG A 1 331 ? -41.914 5.127 59.734 1.00 94.88 331 ARG A CA 1
ATOM 2449 C C . ARG A 1 331 ? -41.136 6.162 58.920 1.00 94.88 331 ARG A C 1
ATOM 2451 O O . ARG A 1 331 ? -40.924 5.936 57.731 1.00 94.88 331 ARG A O 1
ATOM 2458 N N . ALA A 1 332 ? -40.661 7.236 59.554 1.00 95.62 332 ALA A N 1
ATOM 2459 C CA . ALA A 1 332 ? -39.819 8.240 58.903 1.00 95.62 332 ALA A CA 1
ATOM 2460 C C . ALA A 1 332 ? -38.524 7.622 58.345 1.00 95.62 332 ALA A C 1
ATOM 2462 O O . ALA A 1 332 ? -38.221 7.778 57.165 1.00 95.62 332 ALA A O 1
ATOM 2463 N N . ARG A 1 333 ? -37.818 6.808 59.142 1.00 95.62 333 ARG A N 1
ATOM 2464 C CA . ARG A 1 333 ? -36.599 6.111 58.687 1.00 95.62 333 ARG A CA 1
ATOM 2465 C C . ARG A 1 333 ? -36.861 5.141 57.534 1.00 95.62 333 ARG A C 1
ATOM 2467 O O . ARG A 1 333 ? -36.045 5.028 56.626 1.00 95.62 333 ARG A O 1
ATOM 2474 N N . VAL A 1 334 ? -37.984 4.422 57.555 1.00 95.88 334 VAL A N 1
ATOM 2475 C CA . VAL A 1 334 ? -38.366 3.513 56.461 1.00 95.88 334 VAL A CA 1
ATOM 2476 C C . VAL A 1 334 ? -38.682 4.295 55.185 1.00 95.88 334 VAL A C 1
ATOM 2478 O O . VAL A 1 334 ? -38.305 3.845 54.102 1.00 95.88 334 VAL A O 1
ATOM 2481 N N . ALA A 1 335 ? -39.311 5.468 55.293 1.00 94.94 335 ALA A N 1
ATOM 2482 C CA . ALA A 1 335 ? -39.542 6.350 54.151 1.00 94.94 335 ALA A CA 1
ATOM 2483 C C . ALA A 1 335 ? -38.219 6.814 53.514 1.00 94.94 335 ALA A C 1
ATOM 2485 O O . ALA A 1 335 ? -38.073 6.713 52.295 1.00 94.94 335 ALA A O 1
ATOM 2486 N N . ASP A 1 336 ? -37.226 7.201 54.321 1.00 96.31 336 ASP A N 1
ATOM 2487 C CA . ASP A 1 336 ? -35.888 7.578 53.837 1.00 96.31 336 ASP A CA 1
ATOM 2488 C C . ASP A 1 336 ? -35.175 6.413 53.127 1.00 96.31 336 ASP A C 1
ATOM 2490 O O . ASP A 1 336 ? -34.580 6.584 52.056 1.00 96.31 336 ASP A O 1
ATOM 2494 N N . ILE A 1 337 ? -35.273 5.195 53.680 1.00 95.38 337 ILE A N 1
ATOM 2495 C CA . ILE A 1 337 ? -34.734 3.980 53.047 1.00 95.38 337 ILE A CA 1
ATOM 2496 C C . ILE A 1 337 ? -35.406 3.745 51.691 1.00 95.38 337 ILE A C 1
ATOM 2498 O O . ILE A 1 337 ? -34.719 3.484 50.705 1.00 95.38 337 ILE A O 1
ATOM 2502 N N . ARG A 1 338 ? -36.738 3.858 51.611 1.00 94.31 338 ARG A N 1
ATOM 2503 C CA . ARG A 1 338 ? -37.481 3.686 50.352 1.00 94.31 338 ARG A CA 1
ATOM 2504 C C . ARG A 1 338 ? -37.102 4.738 49.311 1.00 94.31 338 ARG A C 1
ATOM 2506 O O . ARG A 1 338 ? -36.942 4.383 48.146 1.00 94.31 338 ARG A O 1
ATOM 2513 N N . ALA A 1 339 ? -36.931 5.994 49.721 1.00 95.75 339 ALA A N 1
ATOM 2514 C CA . ALA A 1 339 ? -36.484 7.064 48.834 1.00 95.75 339 ALA A CA 1
ATOM 2515 C C . ALA A 1 339 ? -35.076 6.785 48.279 1.00 95.75 339 ALA A C 1
ATOM 2517 O O . ALA A 1 339 ? -34.851 6.913 47.079 1.00 95.75 339 ALA A O 1
ATOM 2518 N N . THR A 1 340 ? -34.156 6.316 49.129 1.00 95.94 340 THR A N 1
ATOM 2519 C CA . THR A 1 340 ? -32.793 5.923 48.726 1.00 95.94 340 THR A CA 1
ATOM 2520 C C . THR A 1 340 ? -32.798 4.719 47.779 1.00 95.94 340 THR A C 1
ATOM 2522 O O . THR A 1 340 ? -32.039 4.662 46.814 1.00 95.94 340 THR A O 1
ATOM 2525 N N . VAL A 1 341 ? -33.673 3.744 48.025 1.00 95.81 341 VAL A N 1
ATOM 2526 C CA . VAL A 1 341 ? -33.857 2.585 47.142 1.00 95.81 341 VAL A CA 1
ATOM 2527 C C . VAL A 1 341 ? -34.374 3.015 45.766 1.00 95.81 341 VAL A C 1
ATOM 2529 O O . VAL A 1 341 ? -33.874 2.522 44.757 1.00 95.81 341 VAL A O 1
ATOM 2532 N N . ALA A 1 342 ? -35.328 3.949 45.709 1.00 93.56 342 ALA A N 1
ATOM 2533 C CA . ALA A 1 342 ? -35.867 4.458 44.450 1.00 93.56 342 ALA A CA 1
ATOM 2534 C C . ALA A 1 342 ? -34.792 5.164 43.607 1.00 93.56 342 ALA A C 1
ATOM 2536 O O . ALA A 1 342 ? -34.596 4.800 42.449 1.00 93.56 342 ALA A O 1
ATOM 2537 N N . THR A 1 343 ? -34.027 6.082 44.204 1.00 96.31 343 THR A N 1
ATOM 2538 C CA . THR A 1 343 ? -32.924 6.769 43.507 1.00 96.31 343 THR A CA 1
ATOM 2539 C C . THR A 1 343 ? -31.806 5.811 43.090 1.00 96.31 343 THR A C 1
ATOM 2541 O O . THR A 1 343 ? -31.214 5.970 42.025 1.00 96.31 343 THR A O 1
ATOM 2544 N N . THR A 1 344 ? -31.547 4.760 43.874 1.00 95.31 344 THR A N 1
ATOM 2545 C CA . THR A 1 344 ? -30.588 3.708 43.493 1.00 95.31 344 THR A CA 1
ATOM 2546 C C . THR A 1 344 ? -31.061 2.923 42.263 1.00 95.31 344 THR A C 1
ATOM 2548 O O . THR A 1 344 ? -30.256 2.619 41.385 1.00 95.31 344 THR A O 1
ATOM 2551 N N . LEU A 1 345 ? -32.358 2.602 42.167 1.00 93.69 345 LEU A N 1
ATOM 2552 C CA . LEU A 1 345 ? -32.922 1.919 40.995 1.00 93.69 345 LEU A CA 1
ATOM 2553 C C . LEU A 1 345 ? -32.874 2.793 39.737 1.00 93.69 345 LEU A C 1
ATOM 2555 O O . LEU A 1 345 ? -32.581 2.276 38.661 1.00 93.69 345 LEU A O 1
ATOM 2559 N N . GLU A 1 346 ? -33.127 4.096 39.862 1.00 94.31 346 GLU A N 1
ATOM 2560 C CA . GLU A 1 346 ? -32.985 5.050 38.753 1.00 94.31 346 GLU A CA 1
ATOM 2561 C C . GLU A 1 346 ? -31.545 5.071 38.223 1.00 94.31 346 GLU A C 1
ATOM 2563 O O . GLU A 1 346 ? -31.330 4.833 37.034 1.00 94.31 346 GLU A O 1
ATOM 2568 N N . ALA A 1 347 ? -30.554 5.213 39.109 1.00 94.94 347 ALA A N 1
ATOM 2569 C CA . ALA A 1 347 ? -29.141 5.183 38.730 1.00 94.94 347 ALA A CA 1
ATOM 2570 C C . ALA A 1 347 ? -28.725 3.849 38.073 1.00 94.94 347 ALA A C 1
ATOM 2572 O O . ALA A 1 347 ? -27.945 3.831 37.121 1.00 94.94 347 ALA A O 1
ATOM 2573 N N . LEU A 1 348 ? -29.258 2.713 38.539 1.00 93.88 348 LEU A N 1
ATOM 2574 C CA . LEU A 1 348 ? -28.991 1.403 37.930 1.00 93.88 348 LEU A CA 1
ATOM 2575 C C . LEU A 1 348 ? -29.595 1.262 36.530 1.00 93.88 348 LEU A C 1
ATOM 2577 O O . LEU A 1 348 ? -28.979 0.637 35.661 1.00 93.88 348 LEU A O 1
ATOM 2581 N N . ASN A 1 349 ? -30.773 1.840 36.294 1.00 92.25 349 ASN A N 1
ATOM 2582 C CA . ASN A 1 349 ? -31.379 1.859 34.965 1.00 92.25 349 ASN A CA 1
ATOM 2583 C C . ASN A 1 349 ? -30.535 2.688 33.988 1.00 92.25 349 ASN A C 1
ATOM 2585 O O . ASN A 1 349 ? -30.302 2.240 32.865 1.00 92.25 349 ASN A O 1
ATOM 2589 N N . GLU A 1 350 ? -30.023 3.844 34.422 1.00 95.00 350 GLU A N 1
ATOM 2590 C CA . GLU A 1 350 ? -29.105 4.667 33.624 1.00 95.00 350 GLU A CA 1
ATOM 2591 C C . GLU A 1 350 ? -27.815 3.909 33.288 1.00 95.00 350 GLU A C 1
ATOM 2593 O O . GLU A 1 350 ? -27.442 3.817 32.119 1.00 95.00 350 GLU A O 1
ATOM 2598 N N . ILE A 1 351 ? -27.185 3.268 34.280 1.00 93.38 351 ILE A N 1
ATOM 2599 C CA . ILE A 1 351 ? -25.986 2.440 34.066 1.00 93.38 351 ILE A CA 1
ATOM 2600 C C . ILE A 1 351 ? -26.268 1.316 33.062 1.00 93.38 351 ILE A C 1
ATOM 2602 O O . ILE A 1 351 ? -25.472 1.078 32.153 1.00 93.38 351 ILE A O 1
ATOM 2606 N N . THR A 1 352 ? -27.405 0.630 33.195 1.00 92.81 352 THR A N 1
ATOM 2607 C CA . THR A 1 352 ? -27.789 -0.464 32.291 1.00 92.81 352 THR A CA 1
ATOM 2608 C C . THR A 1 352 ? -27.986 0.040 30.861 1.00 92.81 352 THR A C 1
ATOM 2610 O O . THR A 1 352 ? -27.517 -0.599 29.915 1.00 92.81 352 THR A O 1
ATOM 2613 N N . ALA A 1 353 ? -28.623 1.201 30.690 1.00 93.88 353 ALA A N 1
ATOM 2614 C CA . ALA A 1 353 ? -28.785 1.838 29.388 1.00 93.88 353 ALA A CA 1
ATOM 2615 C C . ALA A 1 353 ? -27.428 2.202 28.764 1.00 93.88 353 ALA A C 1
ATOM 2617 O O . ALA A 1 353 ? -27.178 1.838 27.613 1.00 93.88 353 ALA A O 1
ATOM 2618 N N . SER A 1 354 ? -26.518 2.815 29.529 1.00 95.44 354 SER A N 1
ATOM 2619 C CA . SER A 1 354 ? -25.167 3.147 29.054 1.00 95.44 354 SER A CA 1
ATOM 2620 C C . SER A 1 354 ? -24.359 1.908 28.662 1.00 95.44 354 SER A C 1
ATOM 2622 O O . SER A 1 354 ? -23.654 1.920 27.656 1.00 95.44 354 SER A O 1
ATOM 2624 N N . VAL A 1 355 ? -24.466 0.807 29.413 1.00 93.81 355 VAL A N 1
ATOM 2625 C CA . VAL A 1 355 ? -23.789 -0.454 29.066 1.00 93.81 355 VAL A CA 1
ATOM 2626 C C . VAL A 1 355 ? -24.363 -1.063 27.781 1.00 93.81 355 VAL A C 1
ATOM 2628 O O . VAL A 1 355 ? -23.609 -1.599 26.968 1.00 93.81 355 VAL A O 1
ATOM 2631 N N . LEU A 1 356 ? -25.677 -0.971 27.558 1.00 91.19 356 LEU A N 1
ATOM 2632 C CA . LEU A 1 356 ? -26.302 -1.432 26.314 1.00 91.19 356 LEU A CA 1
ATOM 2633 C C . LEU A 1 356 ? -25.864 -0.602 25.104 1.00 91.19 356 LEU A C 1
ATOM 2635 O O . LEU A 1 356 ? -25.604 -1.175 24.046 1.00 91.19 356 LEU A O 1
ATOM 2639 N N . GLU A 1 357 ? -25.777 0.718 25.253 1.00 94.56 357 GLU A N 1
ATOM 2640 C CA . GLU A 1 357 ? -25.314 1.635 24.207 1.00 94.56 357 GLU A CA 1
ATOM 2641 C C . GLU A 1 357 ? -23.859 1.356 23.829 1.00 94.56 357 GLU A C 1
ATOM 2643 O O . GLU A 1 357 ? -23.574 1.016 22.683 1.00 94.56 357 GLU A O 1
ATOM 2648 N N . LEU A 1 358 ? -22.966 1.319 24.818 1.00 93.00 358 LEU A N 1
ATOM 2649 C CA . LEU A 1 358 ? -21.558 0.989 24.610 1.00 93.00 358 LEU A CA 1
ATOM 2650 C C . LEU A 1 358 ? -21.364 -0.398 23.948 1.00 93.00 358 LEU A C 1
ATOM 2652 O O . LEU A 1 358 ? -20.376 -0.622 23.251 1.00 93.00 358 LEU A O 1
ATOM 2656 N N . ASN A 1 359 ? -22.283 -1.354 24.152 1.00 89.69 359 ASN A N 1
ATOM 2657 C CA . ASN A 1 359 ? -22.192 -2.680 23.537 1.00 89.69 359 ASN A CA 1
ATOM 2658 C C . ASN A 1 359 ? -22.629 -2.640 22.066 1.00 89.69 359 ASN A C 1
ATOM 2660 O O . ASN A 1 359 ? -22.096 -3.402 21.263 1.00 89.69 359 ASN A O 1
ATOM 2664 N N . LYS A 1 360 ? -23.562 -1.751 21.698 1.00 91.06 360 LYS A N 1
ATOM 2665 C CA . LYS A 1 360 ? -23.892 -1.480 20.291 1.00 91.06 360 LYS A CA 1
ATOM 2666 C C . LYS A 1 360 ? -22.715 -0.815 19.583 1.00 91.06 360 LYS A C 1
ATOM 2668 O O . LYS A 1 360 ? -22.335 -1.279 18.512 1.00 91.06 360 LYS A O 1
ATOM 2673 N N . ASP A 1 361 ? -22.095 0.179 20.215 1.00 92.06 361 ASP A N 1
ATOM 2674 C CA . ASP A 1 361 ? -20.901 0.845 19.681 1.00 92.06 361 ASP A CA 1
ATOM 2675 C C . ASP A 1 361 ? -19.754 -0.147 19.489 1.00 92.06 361 ASP A C 1
ATOM 2677 O O . ASP A 1 361 ? -19.046 -0.110 18.485 1.00 92.06 361 ASP A O 1
ATOM 2681 N N . ALA A 1 362 ? -19.599 -1.086 20.429 1.00 90.38 362 ALA A N 1
ATOM 2682 C CA . ALA A 1 362 ? -18.584 -2.120 20.324 1.00 90.38 362 ALA A CA 1
ATOM 2683 C C . ALA A 1 362 ? -18.788 -3.044 19.114 1.00 90.38 362 ALA A C 1
ATOM 2685 O O . ALA A 1 362 ? -17.813 -3.445 18.489 1.00 90.38 362 ALA A O 1
ATOM 2686 N N . VAL A 1 363 ? -20.039 -3.370 18.773 1.00 89.94 363 VAL A N 1
ATOM 2687 C CA . VAL A 1 363 ? -20.357 -4.171 17.581 1.00 89.94 363 VAL A CA 1
ATOM 2688 C C . VAL A 1 363 ? -20.081 -3.381 16.302 1.00 89.94 363 VAL A C 1
ATOM 2690 O O . VAL A 1 363 ? -19.428 -3.905 15.408 1.00 89.94 363 VAL A O 1
ATOM 2693 N N . ALA A 1 364 ? -20.505 -2.117 16.232 1.00 91.56 364 ALA A N 1
ATOM 2694 C CA . ALA A 1 364 ? -20.251 -1.273 15.061 1.00 91.56 364 ALA A CA 1
ATOM 2695 C C . ALA A 1 364 ? -18.747 -1.083 14.797 1.00 91.56 364 ALA A C 1
ATOM 2697 O O . ALA A 1 364 ? -18.287 -1.129 13.660 1.00 91.56 364 ALA A O 1
ATOM 2698 N N . LEU A 1 365 ? -17.962 -0.921 15.862 1.00 91.69 365 LEU A N 1
ATOM 2699 C CA . LEU A 1 365 ? -16.510 -0.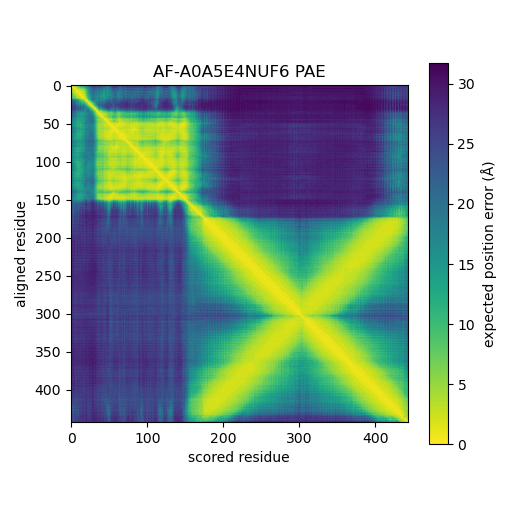816 15.764 1.00 91.69 365 LEU A CA 1
ATOM 2700 C C . LEU A 1 365 ? -15.833 -2.134 15.351 1.00 91.69 365 LEU A C 1
ATOM 2702 O O . LEU A 1 365 ? -14.795 -2.075 14.699 1.00 91.69 365 LEU A O 1
ATOM 2706 N N . ASP A 1 366 ? -16.377 -3.306 15.699 1.00 91.19 366 ASP A N 1
ATOM 2707 C CA . ASP A 1 366 ? -15.857 -4.590 15.195 1.00 91.19 366 ASP A CA 1
ATOM 2708 C C . ASP A 1 366 ? -16.015 -4.683 13.663 1.00 91.19 366 ASP A C 1
ATOM 2710 O O . ASP A 1 366 ? -15.080 -5.111 12.978 1.00 91.19 366 ASP A O 1
ATOM 2714 N N . ASP A 1 367 ? -17.146 -4.220 13.116 1.00 92.38 367 ASP A N 1
ATOM 2715 C CA . ASP A 1 367 ? -17.376 -4.160 11.665 1.00 92.38 367 ASP A CA 1
ATOM 2716 C C . ASP A 1 367 ? -16.395 -3.191 10.975 1.00 92.38 367 ASP A C 1
ATOM 2718 O O . ASP A 1 367 ? -15.801 -3.517 9.943 1.00 92.38 367 ASP A O 1
ATOM 2722 N N . GLU A 1 368 ? -16.159 -2.019 11.573 1.00 94.81 368 GLU A N 1
ATOM 2723 C CA . GLU A 1 368 ? -15.189 -1.029 11.082 1.00 94.81 368 GLU A CA 1
ATOM 2724 C C . GLU A 1 368 ? -13.756 -1.594 11.079 1.00 94.81 368 GLU A C 1
ATOM 2726 O O . GLU A 1 368 ? -13.020 -1.457 10.099 1.00 94.81 368 GLU A O 1
ATOM 2731 N N . VAL A 1 369 ? -13.369 -2.296 12.149 1.00 95.12 369 VAL A N 1
ATOM 2732 C CA . VAL A 1 369 ? -12.062 -2.960 12.273 1.00 95.12 369 VAL A CA 1
ATOM 2733 C C . VAL A 1 369 ? -11.888 -4.037 11.200 1.00 95.12 369 VAL A C 1
ATOM 2735 O O . VAL A 1 369 ? -10.811 -4.134 10.606 1.00 95.12 369 VAL A O 1
ATOM 2738 N N . ALA A 1 370 ? -12.931 -4.821 10.911 1.00 91.62 370 ALA A N 1
ATOM 2739 C CA . ALA A 1 370 ? -12.905 -5.804 9.830 1.00 91.62 370 ALA A CA 1
ATOM 2740 C C . ALA A 1 370 ? -12.724 -5.131 8.458 1.00 91.62 370 ALA A C 1
ATOM 2742 O O . ALA A 1 370 ? -11.828 -5.514 7.702 1.00 91.62 370 ALA A O 1
ATOM 2743 N N . SER A 1 371 ? -13.487 -4.069 8.176 1.00 95.62 371 SER A N 1
ATOM 2744 C CA . SER A 1 371 ? -13.361 -3.300 6.930 1.00 95.62 371 SER A CA 1
ATOM 2745 C C . SER A 1 371 ? -11.971 -2.678 6.771 1.00 95.62 371 SER A C 1
ATOM 2747 O O . SER A 1 371 ? -11.406 -2.676 5.676 1.00 95.62 371 SER A O 1
ATOM 2749 N N . GLN A 1 372 ? -11.390 -2.159 7.855 1.00 95.12 372 GLN A N 1
ATOM 2750 C CA . GLN A 1 372 ? -10.046 -1.589 7.837 1.00 95.12 372 GLN A CA 1
ATOM 2751 C C . GLN A 1 372 ? -8.983 -2.661 7.560 1.00 95.12 372 GLN A C 1
ATOM 2753 O O . GLN A 1 372 ? -8.003 -2.398 6.854 1.00 95.12 372 GLN A O 1
ATOM 2758 N N . ARG A 1 373 ? -9.178 -3.884 8.072 1.00 95.31 373 ARG A N 1
ATOM 2759 C CA . ARG A 1 373 ? -8.298 -5.024 7.793 1.00 95.31 373 ARG A CA 1
ATOM 2760 C C . ARG A 1 373 ? -8.300 -5.378 6.311 1.00 95.31 373 ARG A C 1
ATOM 2762 O O . ARG A 1 373 ? -7.231 -5.510 5.715 1.00 95.31 373 ARG A O 1
ATOM 2769 N N . ASP A 1 374 ? -9.483 -5.468 5.712 1.00 95.75 374 ASP A N 1
ATOM 2770 C CA . ASP A 1 374 ? -9.643 -5.799 4.296 1.00 95.75 374 ASP A CA 1
ATOM 2771 C C . ASP A 1 374 ? -9.035 -4.720 3.390 1.00 95.75 374 ASP A C 1
ATOM 2773 O O . ASP A 1 374 ? -8.256 -5.039 2.487 1.00 95.75 374 ASP A O 1
ATOM 2777 N N . ALA A 1 375 ? -9.284 -3.442 3.692 1.00 96.19 375 ALA A N 1
ATOM 2778 C CA . ALA A 1 375 ? -8.672 -2.321 2.979 1.00 96.19 375 ALA A CA 1
ATOM 2779 C C . ALA A 1 375 ? -7.136 -2.345 3.078 1.00 96.19 375 ALA A C 1
ATOM 2781 O O . ALA A 1 375 ? -6.436 -2.110 2.094 1.00 96.19 375 ALA A O 1
ATOM 2782 N N . THR A 1 376 ? -6.586 -2.685 4.248 1.00 95.19 376 THR A N 1
ATOM 2783 C CA . THR A 1 376 ? -5.129 -2.774 4.437 1.00 95.19 376 THR A CA 1
ATOM 2784 C C . THR A 1 376 ? -4.525 -3.943 3.651 1.00 95.19 376 THR A C 1
ATOM 2786 O O . THR A 1 376 ? -3.456 -3.800 3.054 1.00 95.19 376 THR A O 1
ATOM 2789 N N . HIS A 1 377 ? -5.221 -5.082 3.572 1.00 94.56 377 HIS A N 1
ATOM 2790 C CA . HIS A 1 377 ? -4.821 -6.191 2.701 1.00 94.56 377 HIS A CA 1
ATOM 2791 C C . HIS A 1 377 ? -4.866 -5.817 1.216 1.00 94.56 377 HIS A C 1
ATOM 2793 O O . HIS A 1 377 ? -3.998 -6.232 0.447 1.00 94.56 377 HIS A O 1
ATOM 2799 N N . GLU A 1 378 ? -5.855 -5.035 0.790 1.00 96.19 378 GLU A N 1
ATOM 2800 C CA . GLU A 1 378 ? -5.927 -4.534 -0.581 1.00 96.19 378 GLU A CA 1
ATOM 2801 C C . GLU A 1 378 ? -4.775 -3.577 -0.904 1.00 96.19 378 GLU A C 1
ATOM 2803 O O . GLU A 1 378 ? -4.126 -3.741 -1.936 1.00 96.19 378 GLU A O 1
ATOM 2808 N N . ILE A 1 379 ? -4.441 -2.665 0.014 1.00 95.06 379 ILE A N 1
ATOM 2809 C CA . ILE A 1 379 ? -3.257 -1.802 -0.103 1.00 95.06 379 ILE A CA 1
ATOM 2810 C C . ILE A 1 379 ? -1.992 -2.649 -0.265 1.00 95.06 379 ILE A C 1
ATOM 2812 O O . ILE A 1 379 ? -1.225 -2.414 -1.196 1.00 95.06 379 ILE A O 1
ATOM 2816 N N . ALA A 1 380 ? -1.790 -3.664 0.581 1.00 94.12 380 ALA A N 1
ATOM 2817 C CA . ALA A 1 380 ? -0.621 -4.540 0.490 1.00 94.12 380 ALA A CA 1
ATOM 2818 C C . ALA A 1 380 ? -0.528 -5.252 -0.874 1.00 94.12 380 ALA A C 1
ATOM 2820 O O . ALA A 1 380 ? 0.547 -5.306 -1.473 1.00 94.12 380 ALA A O 1
ATOM 2821 N N . ARG A 1 381 ? -1.656 -5.738 -1.413 1.00 94.62 381 ARG A N 1
ATOM 2822 C CA . ARG A 1 381 ? -1.703 -6.343 -2.756 1.00 94.62 381 ARG A CA 1
ATOM 2823 C C . ARG A 1 381 ? -1.372 -5.339 -3.864 1.00 94.62 381 ARG A C 1
ATOM 2825 O O . ARG A 1 381 ? -0.562 -5.652 -4.732 1.00 94.62 381 ARG A O 1
ATOM 2832 N N . ASN A 1 382 ? -1.948 -4.140 -3.825 1.00 95.31 382 ASN A N 1
ATOM 2833 C CA . ASN A 1 382 ? -1.700 -3.094 -4.827 1.00 95.31 382 ASN A CA 1
ATOM 2834 C C . ASN A 1 382 ? -0.237 -2.624 -4.818 1.00 95.31 382 ASN A C 1
ATOM 2836 O O . ASN A 1 382 ? 0.348 -2.330 -5.862 1.00 95.31 382 ASN A O 1
ATOM 2840 N N . VAL A 1 383 ? 0.376 -2.585 -3.637 1.00 95.81 383 VAL A N 1
ATOM 2841 C CA . VAL A 1 383 ? 1.793 -2.261 -3.462 1.00 95.81 383 VAL A CA 1
ATOM 2842 C C . VAL A 1 383 ? 2.686 -3.342 -4.061 1.00 95.81 383 VAL A C 1
ATOM 2844 O O . VAL A 1 383 ? 3.626 -3.009 -4.778 1.00 95.81 383 VAL A O 1
ATOM 2847 N N . GLN A 1 384 ? 2.367 -4.620 -3.837 1.00 92.94 384 GLN A N 1
ATOM 2848 C CA . GLN A 1 384 ? 3.094 -5.737 -4.441 1.00 92.94 384 GLN A CA 1
ATOM 2849 C C . GLN A 1 384 ? 3.052 -5.668 -5.976 1.00 92.94 384 GLN A C 1
ATOM 2851 O O . GLN A 1 384 ? 4.095 -5.723 -6.625 1.00 92.94 384 GLN A O 1
ATOM 2856 N N . GLN A 1 385 ? 1.869 -5.437 -6.552 1.00 94.69 385 GLN A N 1
ATOM 2857 C CA . GLN A 1 385 ? 1.715 -5.251 -8.000 1.00 94.69 385 GLN A CA 1
ATOM 2858 C C . GLN A 1 385 ? 2.505 -4.043 -8.522 1.00 94.69 385 GLN A C 1
ATOM 2860 O O . GLN A 1 385 ? 3.118 -4.108 -9.585 1.00 94.69 385 GLN A O 1
ATOM 2865 N N . SER A 1 386 ? 2.522 -2.940 -7.769 1.00 93.62 386 SER A N 1
ATOM 2866 C CA . SER A 1 386 ? 3.299 -1.748 -8.126 1.00 93.62 386 SER A CA 1
ATOM 2867 C C . SER A 1 386 ? 4.807 -2.014 -8.094 1.00 93.62 386 SER A C 1
ATOM 2869 O O . SER A 1 386 ? 5.531 -1.517 -8.956 1.00 93.62 386 SER A O 1
ATOM 2871 N N . SER A 1 387 ? 5.282 -2.823 -7.142 1.00 93.75 387 SER A N 1
ATOM 2872 C CA . SER A 1 387 ? 6.682 -3.252 -7.067 1.00 93.75 387 SER A CA 1
ATOM 2873 C C . SER A 1 387 ? 7.071 -4.102 -8.280 1.00 93.75 387 SER A C 1
ATOM 2875 O O . SER A 1 387 ? 8.072 -3.821 -8.933 1.00 93.75 387 SER A O 1
ATOM 2877 N N . GLU A 1 388 ? 6.244 -5.084 -8.644 1.00 93.81 388 GLU A N 1
ATOM 2878 C CA . GLU A 1 388 ? 6.455 -5.934 -9.827 1.00 93.81 388 GLU A CA 1
ATOM 2879 C C . GLU A 1 388 ? 6.448 -5.118 -11.132 1.00 93.81 388 GLU A C 1
ATOM 2881 O O . GLU A 1 388 ? 7.262 -5.338 -12.036 1.00 93.81 388 GLU A O 1
ATOM 2886 N N . ALA A 1 389 ? 5.560 -4.123 -11.227 1.00 94.75 389 ALA A N 1
ATOM 2887 C CA . ALA A 1 389 ? 5.520 -3.200 -12.356 1.00 94.75 389 ALA A CA 1
ATOM 2888 C C . ALA A 1 389 ? 6.792 -2.338 -12.439 1.00 94.75 389 ALA A C 1
ATOM 2890 O O . ALA A 1 389 ? 7.328 -2.145 -13.533 1.00 94.75 389 ALA A O 1
ATOM 2891 N N . ALA A 1 390 ? 7.308 -1.856 -11.304 1.00 94.25 390 ALA A N 1
ATOM 2892 C CA . ALA A 1 390 ? 8.558 -1.101 -11.250 1.00 94.25 390 ALA A CA 1
ATOM 2893 C C . ALA A 1 390 ? 9.762 -1.957 -11.684 1.00 94.25 390 ALA A C 1
ATOM 2895 O O . ALA A 1 390 ? 10.568 -1.509 -12.499 1.00 94.25 390 ALA A O 1
ATOM 2896 N N . GLU A 1 391 ? 9.855 -3.207 -11.225 1.00 94.06 391 GLU A N 1
ATOM 2897 C CA . GLU A 1 391 ? 10.898 -4.150 -11.658 1.00 94.06 391 GLU A CA 1
ATOM 2898 C C . GLU A 1 391 ? 10.833 -4.433 -13.164 1.00 94.06 391 GLU A C 1
ATOM 2900 O O . GLU A 1 391 ? 11.855 -4.420 -13.861 1.00 94.06 391 GLU A O 1
ATOM 2905 N N . THR A 1 392 ? 9.620 -4.617 -13.690 1.00 95.88 392 THR A N 1
ATOM 2906 C CA . THR A 1 392 ? 9.388 -4.801 -15.127 1.00 95.88 392 THR A CA 1
ATOM 2907 C C . THR A 1 392 ? 9.840 -3.572 -15.919 1.00 95.88 392 THR A C 1
ATOM 2909 O O . THR A 1 392 ? 10.539 -3.709 -16.925 1.00 95.88 392 THR A O 1
ATOM 2912 N N . LEU A 1 393 ? 9.510 -2.363 -15.453 1.00 95.94 393 LEU A N 1
ATOM 2913 C CA . LEU A 1 393 ? 9.967 -1.114 -16.069 1.00 95.94 393 LEU A CA 1
ATOM 2914 C C . LEU A 1 393 ? 11.493 -0.992 -16.056 1.00 95.94 393 LEU A C 1
ATOM 2916 O O . LEU A 1 393 ? 12.075 -0.628 -17.076 1.00 95.94 393 LEU A O 1
ATOM 2920 N N . ILE A 1 394 ? 12.157 -1.348 -14.954 1.00 95.19 394 ILE A N 1
ATOM 2921 C CA . ILE A 1 394 ? 13.626 -1.349 -14.872 1.00 95.19 394 ILE A CA 1
ATOM 2922 C C . ILE A 1 394 ? 14.226 -2.280 -15.935 1.00 95.19 394 ILE A C 1
ATOM 2924 O O . ILE A 1 394 ? 15.188 -1.906 -16.611 1.00 95.19 394 ILE A O 1
ATOM 2928 N N . SER A 1 395 ? 13.660 -3.476 -16.117 1.00 95.75 395 SER A N 1
ATOM 2929 C CA . SER A 1 395 ? 14.099 -4.418 -17.154 1.00 95.75 395 SER A CA 1
ATOM 2930 C C . SER A 1 395 ? 13.908 -3.853 -18.566 1.00 95.75 395 SER A C 1
ATOM 2932 O O . SER A 1 395 ? 14.851 -3.852 -19.362 1.00 95.75 395 SER A O 1
ATOM 2934 N N . LEU A 1 396 ? 12.727 -3.296 -18.857 1.00 95.81 396 LEU A N 1
ATOM 2935 C CA . LEU A 1 396 ? 12.414 -2.686 -20.153 1.00 95.81 396 LEU A CA 1
ATOM 2936 C C . LEU A 1 396 ? 13.339 -1.513 -20.477 1.00 95.81 396 LEU A C 1
ATOM 2938 O O . LEU A 1 396 ? 13.813 -1.395 -21.606 1.00 95.81 396 LEU A O 1
ATOM 2942 N N . VAL A 1 397 ? 13.638 -0.663 -19.493 1.00 95.62 397 VAL A N 1
ATOM 2943 C CA . VAL A 1 397 ? 14.551 0.464 -19.697 1.00 95.62 397 VAL A CA 1
ATOM 2944 C C . VAL A 1 397 ? 15.976 -0.018 -19.969 1.00 95.62 397 VAL A C 1
ATOM 2946 O O . VAL A 1 397 ? 16.633 0.530 -20.852 1.00 95.62 397 VAL A O 1
ATOM 2949 N N . ARG A 1 398 ? 16.458 -1.060 -19.277 1.00 93.62 398 ARG A N 1
ATOM 2950 C CA . ARG A 1 398 ? 17.778 -1.651 -19.567 1.00 93.62 398 ARG A CA 1
ATOM 2951 C C . ARG A 1 398 ? 17.857 -2.189 -20.995 1.00 93.62 398 ARG A C 1
ATOM 2953 O O . ARG A 1 398 ? 18.825 -1.897 -21.688 1.00 93.62 398 ARG A O 1
ATOM 2960 N N . ALA A 1 399 ? 16.828 -2.906 -21.446 1.00 95.75 399 ALA A N 1
ATOM 2961 C CA . ALA A 1 399 ? 16.759 -3.392 -22.822 1.00 95.75 399 ALA A CA 1
ATOM 2962 C C . ALA A 1 399 ? 16.724 -2.235 -23.836 1.00 95.75 399 ALA A C 1
ATOM 2964 O O . ALA A 1 399 ? 17.406 -2.271 -24.858 1.00 95.75 399 ALA A O 1
ATOM 2965 N N . LEU A 1 400 ? 15.976 -1.165 -23.550 1.00 95.88 400 LEU A N 1
ATOM 2966 C CA . LEU A 1 400 ? 15.918 -0.010 -24.444 1.00 95.88 400 LEU A CA 1
ATOM 2967 C C . LEU A 1 400 ? 17.236 0.780 -24.464 1.00 95.88 400 LEU A C 1
ATOM 2969 O O . LEU A 1 400 ? 17.597 1.325 -25.504 1.00 95.88 400 LEU A O 1
ATOM 2973 N N . ALA A 1 401 ? 17.981 0.809 -23.357 1.00 94.31 401 ALA A N 1
ATOM 2974 C CA . ALA A 1 401 ? 19.306 1.423 -23.308 1.00 94.31 401 ALA A CA 1
ATOM 2975 C C . ALA A 1 401 ? 20.292 0.723 -24.258 1.00 94.31 401 ALA A C 1
ATOM 2977 O O . ALA A 1 401 ? 21.040 1.403 -24.956 1.00 94.31 401 ALA A O 1
ATOM 2978 N N . GLU A 1 402 ? 20.238 -0.608 -24.358 1.00 95.31 402 GLU A N 1
ATOM 2979 C CA . GLU A 1 402 ? 21.037 -1.389 -25.316 1.00 95.31 402 GLU A CA 1
ATOM 2980 C C . GLU A 1 402 ? 20.681 -1.055 -26.777 1.00 95.31 402 GLU A C 1
ATOM 2982 O O . GLU A 1 402 ? 21.559 -0.898 -27.631 1.00 95.31 402 GLU A O 1
ATOM 2987 N N . VAL A 1 403 ? 19.390 -0.872 -27.071 1.00 95.88 403 VAL A N 1
ATOM 2988 C CA . VAL A 1 403 ? 18.928 -0.447 -28.404 1.00 95.88 403 VAL A CA 1
ATOM 2989 C C . VAL A 1 403 ? 19.422 0.962 -28.739 1.00 95.88 403 VAL A C 1
ATOM 2991 O O . VAL A 1 403 ? 19.854 1.211 -29.866 1.00 95.88 403 VAL A O 1
ATOM 2994 N N . VAL A 1 404 ? 19.379 1.886 -27.775 1.00 96.19 404 VAL A N 1
ATOM 2995 C CA . VAL A 1 404 ? 19.878 3.258 -27.949 1.00 96.19 404 VAL A CA 1
ATOM 2996 C C . VAL A 1 404 ? 21.385 3.265 -28.217 1.00 96.19 404 VAL A C 1
ATOM 2998 O O . VAL A 1 404 ? 21.811 3.928 -29.162 1.00 96.19 404 VAL A O 1
ATOM 3001 N N . ASP A 1 405 ? 22.166 2.487 -27.465 1.00 94.19 405 ASP A N 1
ATOM 3002 C CA . ASP A 1 405 ? 23.618 2.338 -27.654 1.00 94.19 405 ASP A CA 1
ATOM 3003 C C . ASP A 1 405 ? 23.963 1.750 -29.036 1.00 94.19 405 ASP A C 1
ATOM 3005 O O . ASP A 1 405 ? 24.814 2.261 -29.776 1.00 94.19 405 ASP A O 1
ATOM 3009 N N . THR A 1 406 ? 23.205 0.735 -29.459 1.00 94.94 406 THR A N 1
ATOM 3010 C CA . THR A 1 406 ? 23.324 0.154 -30.803 1.00 94.94 406 THR A CA 1
ATOM 3011 C C . THR A 1 406 ? 23.028 1.193 -31.889 1.00 94.94 406 THR A C 1
ATOM 3013 O O . THR A 1 406 ? 23.747 1.276 -32.890 1.00 94.94 406 THR A O 1
ATOM 3016 N N . ASN A 1 407 ? 21.986 2.010 -31.708 1.00 93.69 407 ASN A N 1
ATOM 3017 C CA . ASN A 1 407 ? 21.614 3.053 -32.662 1.00 93.69 407 ASN A CA 1
ATOM 3018 C C . ASN A 1 407 ? 22.657 4.179 -32.729 1.00 93.69 407 ASN A C 1
ATOM 3020 O O . ASN A 1 407 ? 22.942 4.689 -33.814 1.00 93.69 407 ASN A O 1
ATOM 3024 N N . GLU A 1 408 ? 23.259 4.543 -31.596 1.00 94.50 408 GLU A N 1
ATOM 3025 C CA . GLU A 1 408 ? 24.359 5.507 -31.535 1.00 94.50 408 GLU A CA 1
ATOM 3026 C C . GLU A 1 408 ? 25.581 4.992 -32.310 1.00 94.50 408 GLU A C 1
ATOM 3028 O O . GLU A 1 408 ? 26.096 5.683 -33.195 1.00 94.50 408 GLU A O 1
ATOM 3033 N N . THR A 1 409 ? 25.957 3.728 -32.091 1.00 94.75 409 THR A N 1
ATOM 3034 C CA . THR A 1 409 ? 27.038 3.055 -32.828 1.00 94.75 409 THR A CA 1
ATOM 3035 C C . THR A 1 409 ? 26.759 2.996 -34.336 1.00 94.75 409 THR A C 1
ATOM 3037 O O . THR A 1 409 ? 27.629 3.310 -35.155 1.00 94.75 409 THR A O 1
ATOM 3040 N N . LEU A 1 410 ? 25.543 2.612 -34.741 1.00 94.38 410 LEU A N 1
ATOM 3041 C CA . LEU A 1 410 ? 25.145 2.559 -36.153 1.00 94.38 410 LEU A CA 1
ATOM 3042 C C . LEU A 1 410 ? 25.169 3.943 -36.805 1.00 94.38 410 LEU A C 1
ATOM 3044 O O . LEU A 1 410 ? 25.691 4.085 -37.911 1.00 94.38 410 LEU A O 1
ATOM 3048 N N . SER A 1 411 ? 24.666 4.962 -36.110 1.00 95.25 411 SER A N 1
ATOM 3049 C CA . SER A 1 411 ? 24.679 6.348 -36.585 1.00 95.25 411 SER A CA 1
ATOM 3050 C C . SER A 1 411 ? 26.108 6.852 -36.781 1.00 95.25 411 SER A C 1
ATOM 3052 O O . SER A 1 411 ? 26.406 7.447 -37.815 1.00 95.25 411 SER A O 1
ATOM 3054 N N . GLY A 1 412 ? 27.021 6.535 -35.855 1.00 93.69 412 GLY A N 1
ATOM 3055 C CA . GLY A 1 412 ? 28.449 6.829 -35.996 1.00 93.69 412 GLY A CA 1
ATOM 3056 C C . GLY A 1 412 ? 29.066 6.191 -37.246 1.00 93.69 412 GLY A C 1
ATOM 3057 O O . GLY A 1 412 ? 29.749 6.866 -38.015 1.00 93.69 412 GLY A O 1
ATOM 3058 N N . ARG A 1 413 ? 28.749 4.918 -37.521 1.00 95.31 413 ARG A N 1
ATOM 3059 C CA . ARG A 1 413 ? 29.217 4.213 -38.731 1.00 95.31 413 ARG A CA 1
ATOM 3060 C C . ARG A 1 413 ? 28.632 4.787 -40.022 1.00 95.31 413 ARG A C 1
ATOM 3062 O O . ARG A 1 413 ? 29.332 4.848 -41.033 1.00 95.31 413 ARG A O 1
ATOM 3069 N N . VAL A 1 414 ? 27.356 5.182 -40.027 1.00 95.81 414 VAL A N 1
ATOM 3070 C CA . VAL A 1 414 ? 26.732 5.840 -41.190 1.00 95.81 414 VAL A CA 1
ATOM 3071 C C . VAL A 1 414 ? 27.383 7.196 -41.432 1.00 95.81 414 VAL A C 1
ATOM 3073 O O . VAL A 1 414 ? 27.698 7.510 -42.580 1.00 95.81 414 VAL A O 1
ATOM 3076 N N . LEU A 1 415 ? 27.638 7.966 -40.373 1.00 95.38 415 LEU A N 1
ATOM 3077 C CA . LEU A 1 415 ? 28.322 9.251 -40.456 1.00 95.38 415 LEU A CA 1
ATOM 3078 C C . LEU A 1 415 ? 29.719 9.094 -41.071 1.00 95.38 415 LEU A C 1
ATOM 3080 O O . LEU A 1 415 ? 30.025 9.776 -42.043 1.00 95.38 415 LEU A O 1
ATOM 3084 N N . GLU A 1 416 ? 30.525 8.156 -40.569 1.00 95.19 416 GLU A N 1
ATOM 3085 C CA . GLU A 1 416 ? 31.866 7.851 -41.088 1.00 95.19 416 GLU A CA 1
ATOM 3086 C C . GLU A 1 416 ? 31.847 7.432 -42.569 1.00 95.19 416 GLU A C 1
ATOM 3088 O O . GLU A 1 416 ? 32.629 7.919 -43.385 1.00 95.19 416 GLU A O 1
ATOM 3093 N N . ARG A 1 417 ? 30.925 6.544 -42.957 1.00 95.25 417 ARG A N 1
ATOM 3094 C CA . ARG A 1 417 ? 30.815 6.101 -44.357 1.00 95.25 417 ARG A CA 1
ATOM 3095 C C . ARG A 1 417 ? 30.346 7.214 -45.284 1.00 95.25 417 ARG A C 1
ATOM 3097 O O . ARG A 1 417 ? 30.792 7.284 -46.426 1.00 95.25 417 ARG A O 1
ATOM 3104 N N . SER A 1 418 ? 29.456 8.073 -44.805 1.00 94.94 418 SER A N 1
ATOM 3105 C CA . SER A 1 418 ? 28.918 9.181 -45.593 1.00 94.94 418 SER A CA 1
ATOM 3106 C C . SER A 1 418 ? 29.959 10.276 -45.794 1.00 94.94 418 SER A C 1
ATOM 3108 O O . SER A 1 418 ? 30.089 10.792 -46.899 1.00 94.94 418 SER A O 1
ATOM 3110 N N . THR A 1 419 ? 30.770 10.586 -44.779 1.00 92.62 419 THR A N 1
ATOM 3111 C CA . THR A 1 419 ? 31.886 11.530 -44.939 1.00 92.62 419 THR A CA 1
ATOM 3112 C C . THR A 1 419 ? 32.937 10.999 -45.914 1.00 92.62 419 THR A C 1
ATOM 3114 O O . THR A 1 419 ? 33.407 11.761 -46.760 1.00 92.62 419 THR A O 1
ATOM 3117 N N . ALA A 1 420 ? 33.246 9.699 -45.872 1.00 93.31 420 ALA A N 1
ATOM 3118 C CA . ALA A 1 420 ? 34.132 9.059 -46.845 1.00 93.31 420 ALA A CA 1
ATOM 3119 C C . ALA A 1 420 ? 33.562 9.100 -48.278 1.00 93.31 420 ALA A C 1
ATOM 3121 O O . ALA A 1 420 ? 34.276 9.457 -49.214 1.00 93.31 420 ALA A O 1
ATOM 3122 N N . LEU A 1 421 ? 32.270 8.798 -48.454 1.00 92.88 421 LEU A N 1
ATOM 3123 C CA . LEU A 1 421 ? 31.593 8.848 -49.755 1.00 92.88 421 LEU A CA 1
ATOM 3124 C C . LEU A 1 421 ? 31.592 10.266 -50.344 1.00 92.88 421 LEU A C 1
ATOM 3126 O O . LEU A 1 421 ? 31.858 10.445 -51.531 1.00 92.88 421 LEU A O 1
ATOM 3130 N N . ASN A 1 422 ? 31.346 11.274 -49.504 1.00 92.56 422 ASN A N 1
ATOM 3131 C CA . ASN A 1 422 ? 31.393 12.679 -49.897 1.00 92.56 422 ASN A CA 1
ATOM 3132 C C . ASN A 1 422 ? 32.806 13.102 -50.339 1.00 92.56 422 ASN A C 1
ATOM 3134 O O . ASN A 1 422 ? 32.959 13.823 -51.323 1.00 92.56 422 ASN A O 1
ATOM 3138 N N . ALA A 1 423 ? 33.847 12.627 -49.646 1.00 91.06 423 ALA A N 1
ATOM 3139 C CA . ALA A 1 423 ? 35.234 12.882 -50.028 1.00 91.06 423 ALA A CA 1
ATOM 3140 C C . ALA A 1 423 ? 35.594 12.238 -51.381 1.00 91.06 423 ALA A C 1
ATOM 3142 O O . ALA A 1 423 ? 36.232 12.882 -52.213 1.00 91.06 423 ALA A O 1
ATOM 3143 N N . GLU A 1 424 ? 35.147 11.003 -51.635 1.00 90.62 424 GLU A N 1
ATOM 3144 C CA . GLU A 1 424 ? 35.385 10.324 -52.916 1.00 90.62 424 GLU A CA 1
ATOM 3145 C C . GLU A 1 424 ? 34.619 10.996 -54.068 1.00 90.62 424 GLU A C 1
ATOM 3147 O O . GLU A 1 424 ? 35.175 11.183 -55.150 1.00 90.62 424 GLU A O 1
ATOM 3152 N N . ALA A 1 425 ? 33.379 11.442 -53.831 1.00 89.62 425 ALA A N 1
ATOM 3153 C CA . ALA A 1 425 ? 32.606 12.218 -54.801 1.00 89.62 425 ALA A CA 1
ATOM 3154 C C . ALA A 1 425 ? 33.288 13.552 -55.146 1.00 89.62 425 ALA A C 1
ATOM 3156 O O . ALA A 1 425 ? 33.424 13.888 -56.323 1.00 89.62 425 ALA A O 1
ATOM 3157 N N . ALA A 1 426 ? 33.790 14.279 -54.142 1.00 88.81 426 ALA A N 1
ATOM 3158 C CA . ALA A 1 426 ? 34.549 15.510 -54.353 1.00 88.81 426 ALA A CA 1
ATOM 3159 C C . ALA A 1 426 ? 35.846 15.261 -55.146 1.00 88.81 426 ALA A C 1
ATOM 3161 O O . ALA A 1 426 ? 36.209 16.063 -56.013 1.00 88.81 426 ALA A O 1
ATOM 3162 N N . ARG A 1 427 ? 36.525 14.130 -54.896 1.00 88.69 427 ARG A N 1
ATOM 3163 C CA . ARG A 1 427 ? 37.706 13.720 -55.668 1.00 88.69 427 ARG A CA 1
ATOM 3164 C C . ARG A 1 427 ? 37.345 13.439 -57.126 1.00 88.69 427 ARG A C 1
ATOM 3166 O O . ARG A 1 427 ? 37.978 14.004 -58.012 1.00 88.69 427 ARG A O 1
ATOM 3173 N N . LEU A 1 428 ? 36.293 12.657 -57.378 1.00 85.25 428 LEU A N 1
ATOM 3174 C CA . LEU A 1 428 ? 35.781 12.380 -58.726 1.00 85.25 428 LEU A CA 1
ATOM 3175 C C . LEU A 1 428 ? 35.398 13.665 -59.472 1.00 85.25 428 LEU A C 1
ATOM 3177 O O . LEU A 1 428 ? 35.802 13.847 -60.617 1.00 85.25 428 LEU A O 1
ATOM 3181 N N . GLN A 1 429 ? 34.689 14.594 -58.826 1.00 84.31 429 GLN A N 1
ATOM 3182 C CA . GLN A 1 429 ? 34.375 15.903 -59.412 1.00 84.31 429 GLN A CA 1
ATOM 3183 C C . GLN A 1 429 ? 35.637 16.711 -59.759 1.00 84.31 429 GLN A C 1
ATOM 3185 O O . GLN A 1 429 ? 35.651 17.438 -60.753 1.00 84.31 429 GLN A O 1
ATOM 3190 N N . SER A 1 430 ? 36.689 16.643 -58.934 1.00 85.44 430 SER A N 1
ATOM 3191 C CA . SER A 1 430 ? 37.963 17.317 -59.219 1.00 85.44 430 SER A CA 1
ATOM 3192 C C . SER A 1 430 ? 38.660 16.705 -60.427 1.00 85.44 430 SER A C 1
ATOM 3194 O O . SER A 1 430 ? 39.099 17.447 -61.300 1.00 85.44 430 SER A O 1
ATOM 3196 N N . GLU A 1 431 ? 38.715 15.376 -60.504 1.00 81.69 431 GLU A N 1
ATOM 3197 C CA . GLU A 1 431 ? 39.318 14.658 -61.629 1.00 81.69 431 GLU A CA 1
ATOM 3198 C C . GLU A 1 431 ? 38.565 14.956 -62.931 1.00 81.69 431 GLU A C 1
ATOM 3200 O O . GLU A 1 431 ? 39.178 15.334 -63.924 1.00 81.69 431 GLU A O 1
ATOM 3205 N N . VAL A 1 432 ? 37.227 14.910 -62.918 1.00 81.94 432 VAL A N 1
ATOM 3206 C CA . VAL A 1 432 ? 36.404 15.252 -64.092 1.00 81.94 432 VAL A CA 1
ATOM 3207 C C . VAL A 1 432 ? 36.648 16.694 -64.549 1.00 81.94 432 VAL A C 1
ATOM 3209 O O . VAL A 1 432 ? 36.801 16.934 -65.743 1.00 81.94 432 VAL A O 1
ATOM 3212 N N . ARG A 1 433 ? 36.741 17.659 -63.621 1.00 79.44 433 ARG A N 1
ATOM 3213 C CA . ARG A 1 433 ? 37.096 19.050 -63.960 1.00 79.44 433 ARG A CA 1
ATOM 3214 C C . ARG A 1 433 ? 38.507 19.168 -64.529 1.00 79.44 433 ARG A C 1
ATOM 3216 O O . ARG A 1 433 ? 38.713 19.942 -65.457 1.00 79.44 433 ARG A O 1
ATOM 3223 N N . HIS A 1 434 ? 39.464 18.422 -63.984 1.00 79.81 434 HIS A N 1
ATOM 3224 C CA . HIS A 1 434 ? 40.837 18.419 -64.473 1.00 79.81 434 HIS A CA 1
ATOM 3225 C C . HIS A 1 434 ? 40.923 17.867 -65.901 1.00 79.81 434 HIS A C 1
ATOM 3227 O O . HIS A 1 434 ? 41.504 18.519 -66.765 1.00 79.81 434 HIS A O 1
ATOM 3233 N N . PHE A 1 435 ? 40.283 16.726 -66.177 1.00 71.38 435 PHE A N 1
ATOM 3234 C CA . PHE A 1 435 ? 40.218 16.155 -67.525 1.00 71.38 435 PHE A CA 1
ATOM 3235 C C . PHE A 1 435 ? 39.465 17.057 -68.507 1.00 71.38 435 PHE A C 1
ATOM 3237 O O . PHE A 1 435 ? 39.935 17.233 -69.627 1.00 71.38 435 PHE A O 1
ATOM 3244 N N . GLY A 1 436 ? 38.356 17.675 -68.085 1.00 72.56 436 GLY A N 1
ATOM 3245 C CA . GLY A 1 436 ? 37.639 18.663 -68.896 1.00 72.56 436 GLY A CA 1
ATOM 3246 C C . GLY A 1 436 ? 38.507 19.878 -69.248 1.00 72.56 436 GLY A C 1
ATOM 3247 O O . GLY A 1 436 ? 38.559 20.280 -70.403 1.00 72.56 436 GLY A O 1
ATOM 3248 N N . GLY A 1 437 ? 39.270 20.410 -68.288 1.00 70.50 437 GLY A N 1
ATOM 3249 C CA . GLY A 1 437 ? 40.194 21.521 -68.543 1.00 70.50 437 GLY A CA 1
ATOM 3250 C C . GLY A 1 437 ? 41.381 21.146 -69.441 1.00 70.50 437 GLY A C 1
ATOM 3251 O O . GLY A 1 437 ? 41.817 21.957 -70.253 1.00 70.50 437 GLY A O 1
ATOM 3252 N N . LEU A 1 438 ? 41.899 19.916 -69.334 1.00 64.62 438 LEU A N 1
ATOM 3253 C CA . LEU A 1 438 ? 42.920 19.399 -70.257 1.00 64.62 438 LEU A CA 1
ATOM 3254 C C . LEU A 1 438 ? 42.372 19.210 -71.678 1.00 64.62 438 LEU A C 1
ATOM 3256 O O . LEU A 1 438 ? 43.106 19.430 -72.638 1.00 64.62 438 LEU A O 1
ATOM 3260 N N . ALA A 1 439 ? 41.107 18.804 -71.809 1.00 58.94 439 ALA A N 1
ATOM 3261 C CA . ALA A 1 439 ? 40.419 18.672 -73.088 1.00 58.94 439 ALA A CA 1
ATOM 3262 C C . ALA A 1 439 ? 40.232 20.031 -73.77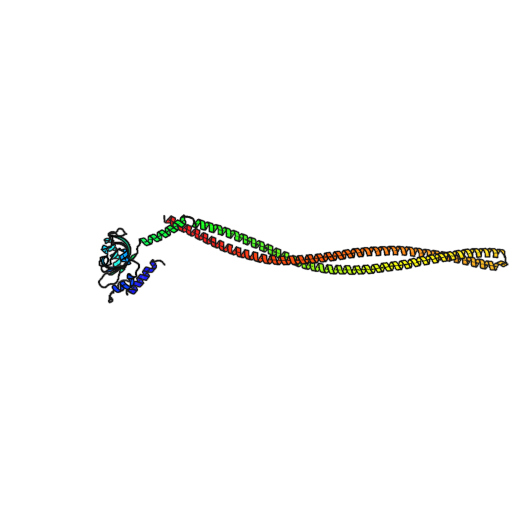7 1.00 58.94 439 ALA A C 1
ATOM 3264 O O . ALA A 1 439 ? 40.620 20.177 -74.933 1.00 58.94 439 ALA A O 1
ATOM 3265 N N . GLU A 1 440 ? 39.737 21.041 -73.055 1.00 59.72 440 GLU A N 1
ATOM 3266 C CA . GLU A 1 440 ? 39.589 22.407 -73.580 1.00 59.72 440 GLU A CA 1
ATOM 3267 C C . GLU A 1 440 ? 40.928 23.040 -73.983 1.00 59.72 440 GLU A C 1
ATOM 3269 O O . GLU A 1 440 ? 40.976 23.811 -74.932 1.00 59.72 440 GLU A O 1
ATOM 3274 N N . ALA A 1 441 ? 42.023 22.717 -73.287 1.00 56.22 441 ALA A N 1
ATOM 3275 C CA . ALA A 1 441 ? 43.355 23.226 -73.616 1.00 56.22 441 ALA A CA 1
ATOM 3276 C C . ALA A 1 441 ? 44.025 22.516 -74.812 1.00 56.22 441 ALA A C 1
ATOM 3278 O O . ALA A 1 441 ? 45.040 23.003 -75.313 1.00 56.22 441 ALA A O 1
ATOM 3279 N N . ALA A 1 442 ? 43.514 21.349 -75.220 1.00 47.88 442 ALA A N 1
ATOM 3280 C CA . ALA A 1 442 ? 44.040 20.545 -76.325 1.00 47.88 442 ALA A CA 1
ATOM 3281 C C . ALA A 1 442 ? 43.246 20.703 -77.637 1.00 47.88 442 ALA A C 1
ATOM 3283 O O . ALA A 1 442 ? 43.747 20.284 -78.685 1.00 47.88 442 ALA A O 1
ATOM 3284 N N . ALA A 1 443 ? 42.037 21.269 -77.569 1.00 44.28 443 ALA A N 1
ATOM 3285 C CA . ALA A 1 443 ? 41.224 21.704 -78.708 1.00 44.28 443 ALA A CA 1
ATOM 3286 C C . ALA A 1 443 ? 41.659 23.097 -79.192 1.00 44.28 443 ALA A C 1
ATOM 3288 O O . ALA A 1 443 ? 41.593 23.326 -80.423 1.00 44.28 443 ALA A O 1
#